Protein AF-A0A9X1WY12-F1 (afdb_monomer_lite)

Sequence (544 aa):
MAEQKKEDICSIYEAACLTKLSPELLEWFTKFAPKHKDKRKLQFYKKEGDLLFFERSELFSFNNWLKTPWPKPADQQRPNIPEGIKREVIAEANMACAMCNSYRGTCEIAHIDPVHKSLNNHPDNLIFLCSNHHTAFDKGIFIPIDKEFVANLKDIILRRKCQNWSFQKDISIKLITVLETCSKLLEQLKSESTPEHIKTIELIAKETLSNIPKLAPVSESDPKYADFIKIQKRIEEVSGDSQASVKERLVRTRAIKQEYTTAYGFVACPLCKGSGIHGESECPVCFGDKEIEEQEVKNLDLSVFEKVECPLCRGDRTHLGENCPVCEGVGELEKRYSVEIDLREYDLVACPVCKGKARYNGDYCRACNGEGELEQRYADEIDLRDYALVPCPLCKGERRHNGEDCRVCYGEGQIEQRYADEVDLSQYSLVPCRLCDGEGRYRGENCPVCDGNGEIEKGYADEVDLSQYSLVPCPLCKGRGQRRGDDCPVCDGNGEIEKGYADEVDLSQYSLVPCPLCKGRGQRRGDDCRACDGNGKIEKRYRD

pLDDT: mean 79.64, std 13.47, range [29.86, 97.75]

Structure (mmCIF, N/CA/C/O backbone):
data_AF-A0A9X1WY12-F1
#
_entry.id   AF-A0A9X1WY12-F1
#
loop_
_atom_site.group_PDB
_atom_site.id
_atom_site.type_symbol
_atom_site.label_atom_id
_atom_site.label_alt_id
_atom_site.label_comp_id
_atom_site.label_asym_id
_atom_site.label_entity_id
_atom_site.label_seq_id
_atom_site.pdbx_PDB_ins_code
_atom_site.Cartn_x
_atom_site.Cartn_y
_atom_site.Cartn_z
_atom_site.occupancy
_atom_site.B_iso_or_equiv
_atom_site.auth_seq_id
_atom_site.auth_comp_id
_atom_site.auth_asym_id
_atom_site.auth_atom_id
_atom_site.pdbx_PDB_model_num
ATOM 1 N N . MET A 1 1 ? -53.492 -18.072 30.406 1.00 34.16 1 MET A N 1
ATOM 2 C CA . MET A 1 1 ? -52.028 -17.912 30.312 1.00 34.16 1 MET A CA 1
ATOM 3 C C . MET A 1 1 ? -51.700 -17.666 28.852 1.00 34.16 1 MET A C 1
ATOM 5 O O . MET A 1 1 ? -51.780 -18.598 28.069 1.00 34.16 1 MET A O 1
ATOM 9 N N . ALA A 1 2 ? -51.477 -16.408 28.475 1.00 33.44 2 ALA A N 1
ATOM 10 C CA . ALA A 1 2 ? -51.000 -16.048 27.146 1.00 33.44 2 ALA A CA 1
ATOM 11 C C . ALA A 1 2 ? -49.512 -15.721 27.297 1.00 33.44 2 ALA A C 1
ATOM 13 O O . ALA A 1 2 ? -49.167 -14.780 28.009 1.00 33.44 2 ALA A O 1
ATOM 14 N N . GLU A 1 3 ? -48.647 -16.546 26.712 1.00 36.44 3 GLU A N 1
ATOM 15 C CA . GLU A 1 3 ? -47.220 -16.254 26.601 1.00 36.44 3 GLU A CA 1
ATOM 16 C C . GLU A 1 3 ? -47.055 -14.958 25.802 1.00 36.44 3 GLU A C 1
ATOM 18 O O . GLU A 1 3 ? -47.378 -14.893 24.615 1.00 36.44 3 GLU A O 1
ATOM 23 N N . GLN A 1 4 ? -46.576 -13.903 26.461 1.00 36.31 4 GLN A N 1
ATOM 24 C CA . GLN A 1 4 ? -46.044 -12.733 25.777 1.00 36.31 4 GLN A CA 1
ATOM 25 C C . GLN A 1 4 ? -44.854 -13.200 24.933 1.00 36.31 4 GLN A C 1
ATOM 27 O O . GLN A 1 4 ? -43.792 -13.517 25.472 1.00 36.31 4 GLN A O 1
ATOM 32 N N . LYS A 1 5 ? -45.025 -13.254 23.606 1.00 41.84 5 LYS A N 1
ATOM 33 C CA . LYS A 1 5 ? -43.899 -13.286 22.668 1.00 41.84 5 LYS A CA 1
ATOM 34 C C . LYS A 1 5 ? -43.000 -12.101 23.017 1.00 41.84 5 LYS A C 1
ATOM 36 O O . LYS A 1 5 ? -43.405 -10.961 22.813 1.00 41.84 5 LYS A O 1
ATOM 41 N N . LYS A 1 6 ? -41.808 -12.362 23.562 1.00 45.34 6 LYS A N 1
ATOM 42 C CA . LYS A 1 6 ? -40.747 -11.352 23.641 1.00 45.34 6 LYS A CA 1
ATOM 43 C C . LYS A 1 6 ? -40.523 -10.833 22.223 1.00 45.34 6 LYS A C 1
ATOM 45 O O . LYS A 1 6 ? -40.161 -11.610 21.343 1.00 45.34 6 LYS A O 1
ATOM 50 N N . GLU A 1 7 ? -40.815 -9.561 22.000 1.00 56.88 7 GLU A N 1
ATOM 51 C CA . GLU A 1 7 ? -40.590 -8.902 20.718 1.00 56.88 7 GLU A CA 1
ATOM 52 C C . GLU A 1 7 ? -39.080 -8.943 20.404 1.00 56.88 7 GLU A C 1
ATOM 54 O O . GLU A 1 7 ? -38.264 -8.508 21.217 1.00 56.88 7 GLU A O 1
ATOM 59 N N . ASP A 1 8 ? -38.700 -9.525 19.260 1.00 83.19 8 ASP A N 1
ATOM 60 C CA . ASP A 1 8 ? -37.305 -9.694 18.809 1.00 83.19 8 ASP A CA 1
ATOM 61 C C . ASP A 1 8 ? -36.775 -8.381 18.203 1.00 83.19 8 ASP A C 1
ATOM 63 O O . ASP A 1 8 ? -36.550 -8.247 16.996 1.00 83.19 8 ASP A O 1
ATOM 67 N N . ILE A 1 9 ? -36.674 -7.372 19.069 1.00 87.88 9 ILE A N 1
ATOM 68 C CA . ILE A 1 9 ? -36.277 -6.000 18.749 1.00 87.88 9 ILE A CA 1
ATOM 69 C C . ILE A 1 9 ? -34.814 -5.795 19.131 1.00 87.88 9 ILE A C 1
ATOM 71 O O . ILE A 1 9 ? -34.361 -6.285 20.165 1.00 87.88 9 ILE A O 1
ATOM 75 N N . CYS A 1 10 ? -34.084 -5.021 18.331 1.00 80.56 10 CYS A N 1
ATOM 76 C CA . CYS A 1 10 ? -32.719 -4.619 18.638 1.00 80.56 10 CYS A CA 1
ATOM 77 C C . CYS A 1 10 ? -32.483 -3.117 18.406 1.00 80.56 10 CYS A C 1
ATOM 79 O O . CYS A 1 10 ? -33.158 -2.486 17.590 1.00 80.56 10 CYS A O 1
ATOM 81 N N . SER A 1 11 ? -31.534 -2.528 19.130 1.00 84.69 11 SER A N 1
ATOM 82 C CA . SER A 1 11 ? -31.114 -1.131 18.959 1.00 84.69 11 SER A CA 1
ATOM 83 C C . SER A 1 11 ? -30.347 -0.922 17.649 1.00 84.69 11 SER A C 1
ATOM 85 O O . SER A 1 11 ? -29.918 -1.879 17.006 1.00 84.69 11 SER A O 1
ATOM 87 N N . ILE A 1 12 ? -30.129 0.333 17.254 1.00 83.56 12 ILE A N 1
ATOM 88 C CA . ILE A 1 12 ? -29.356 0.679 16.053 1.00 83.56 12 ILE A CA 1
ATOM 89 C C . ILE A 1 12 ? -27.913 0.152 16.085 1.00 83.56 12 ILE A C 1
ATOM 91 O O . ILE A 1 12 ? -27.390 -0.251 15.051 1.00 83.56 12 ILE A O 1
ATOM 95 N N . TYR A 1 13 ? -27.287 0.078 17.261 1.00 79.94 13 TYR A N 1
ATOM 96 C CA . TYR A 1 13 ? -25.938 -0.476 17.407 1.00 79.94 13 TYR A CA 1
ATOM 97 C C . TYR A 1 13 ? -25.937 -2.007 17.319 1.00 79.94 13 TYR A C 1
ATOM 99 O O . TYR A 1 13 ? -25.057 -2.591 16.697 1.00 79.94 13 TYR A O 1
ATOM 107 N N . GLU A 1 14 ? -26.959 -2.676 17.864 1.00 74.88 14 GLU A N 1
ATOM 108 C CA . GLU A 1 14 ? -27.134 -4.121 17.658 1.00 74.88 14 GLU A CA 1
ATOM 109 C C . GLU A 1 14 ? -27.428 -4.450 16.195 1.00 74.88 14 GLU A C 1
ATOM 111 O O . GLU A 1 14 ? -26.871 -5.397 15.646 1.00 74.88 14 GLU A O 1
ATOM 116 N N . ALA A 1 15 ? -28.279 -3.649 15.555 1.00 83.50 15 ALA A N 1
ATOM 117 C CA . ALA A 1 15 ? -28.578 -3.746 14.137 1.00 83.50 15 ALA A CA 1
ATOM 118 C C . ALA A 1 15 ? -27.304 -3.591 13.295 1.00 83.50 15 ALA A C 1
ATOM 120 O O . ALA A 1 15 ? -27.108 -4.347 12.339 1.00 83.50 15 ALA A O 1
ATOM 121 N N . ALA A 1 16 ? -26.419 -2.670 13.689 1.00 82.75 16 ALA A N 1
ATOM 122 C CA . ALA A 1 16 ? -25.137 -2.456 13.035 1.00 82.75 16 ALA A CA 1
ATOM 123 C C . ALA A 1 16 ? -24.242 -3.696 13.112 1.00 82.75 16 ALA A C 1
ATOM 125 O O . ALA A 1 16 ? -23.750 -4.162 12.086 1.00 82.75 16 ALA A O 1
ATOM 126 N N . CYS A 1 17 ? -24.123 -4.315 14.291 1.00 73.69 17 CYS A N 1
ATOM 127 C CA . CYS A 1 17 ? -23.368 -5.561 14.452 1.00 73.69 17 CYS A CA 1
ATOM 128 C C . CYS A 1 17 ? -23.980 -6.734 13.664 1.00 73.69 17 CYS A C 1
ATOM 130 O O . CYS A 1 17 ? -23.252 -7.521 13.063 1.00 73.69 17 CYS A O 1
ATOM 132 N N . LEU A 1 18 ? -25.313 -6.859 13.642 1.00 80.81 18 LEU A N 1
ATOM 133 C CA . LEU A 1 18 ? -26.007 -7.953 12.946 1.00 80.81 18 LEU A CA 1
ATOM 134 C C . LEU A 1 18 ? -25.891 -7.860 11.421 1.00 80.81 18 LEU A C 1
ATOM 136 O O . LEU A 1 18 ? -25.871 -8.882 10.736 1.00 80.81 18 LEU A O 1
ATOM 140 N N . THR A 1 19 ? -25.856 -6.639 10.888 1.00 86.00 19 THR A N 1
ATOM 141 C CA . THR A 1 19 ? -25.832 -6.393 9.440 1.00 86.00 19 THR A CA 1
ATOM 142 C C . THR A 1 19 ? -24.443 -6.065 8.899 1.00 86.00 19 THR A C 1
ATOM 144 O O . THR A 1 19 ? -24.258 -6.158 7.689 1.00 86.00 19 THR A O 1
ATOM 147 N N . LYS A 1 20 ? -23.481 -5.753 9.781 1.00 83.88 20 LYS A N 1
ATOM 148 C CA . LYS A 1 20 ? -22.158 -5.182 9.470 1.00 83.88 20 LYS A CA 1
ATOM 149 C C . LYS A 1 20 ? -22.245 -3.844 8.720 1.00 83.88 20 LYS A C 1
ATOM 151 O O . LYS A 1 20 ? -21.440 -3.564 7.840 1.00 83.88 20 LYS A O 1
ATOM 156 N N . LEU A 1 21 ? -23.232 -3.022 9.073 1.00 89.81 21 LEU A N 1
ATOM 157 C CA . LEU A 1 21 ? -23.480 -1.699 8.492 1.00 89.81 21 LEU A CA 1
ATOM 158 C C . LEU A 1 21 ? -23.488 -0.659 9.608 1.00 89.81 21 LEU A C 1
ATOM 160 O O . LEU A 1 21 ? -24.099 -0.906 10.641 1.00 89.81 21 LEU A O 1
ATOM 164 N N . SER A 1 22 ? -22.869 0.503 9.419 1.00 84.75 22 SER A N 1
ATOM 165 C CA . SER A 1 22 ? -22.816 1.514 10.479 1.00 84.75 22 SER A CA 1
ATOM 166 C C . SER A 1 22 ? -24.199 2.003 10.935 1.00 84.75 22 SER A C 1
ATOM 168 O O . SER A 1 22 ? -25.160 2.000 10.152 1.00 84.75 22 SER A O 1
ATOM 170 N N . PRO A 1 23 ? -24.319 2.490 12.186 1.00 85.00 23 PRO A N 1
ATOM 171 C CA . PRO A 1 23 ? -25.522 3.170 12.655 1.00 85.00 23 PRO A CA 1
ATOM 172 C C . PRO A 1 23 ? -25.954 4.312 11.726 1.00 85.00 23 PRO A C 1
ATOM 174 O O . PRO A 1 23 ? -27.138 4.444 11.415 1.00 85.00 23 PRO A O 1
ATOM 177 N N . GLU A 1 24 ? -25.003 5.097 11.220 1.00 89.00 24 GLU A N 1
ATOM 178 C CA . GLU A 1 24 ? -25.255 6.211 10.307 1.00 89.00 24 GLU A CA 1
ATOM 179 C C . GLU A 1 24 ? -25.856 5.732 8.981 1.00 89.00 24 GLU A C 1
ATOM 181 O O . GLU A 1 24 ? -26.786 6.353 8.451 1.00 89.00 24 GLU A O 1
ATOM 186 N N . LEU A 1 25 ? -25.358 4.615 8.441 1.00 95.00 25 LEU A N 1
ATOM 187 C CA . LEU A 1 25 ? -25.879 4.032 7.211 1.00 95.00 25 LEU A CA 1
ATOM 188 C C . LEU A 1 25 ? -27.259 3.392 7.422 1.00 95.00 25 LEU A C 1
ATOM 190 O O . LEU A 1 25 ? -28.144 3.556 6.579 1.00 95.00 25 LEU A O 1
ATOM 194 N N . LEU A 1 26 ? -27.481 2.709 8.546 1.00 94.56 26 LEU A N 1
ATOM 195 C CA . LEU A 1 26 ? -28.796 2.168 8.900 1.00 94.56 26 LEU A CA 1
ATOM 196 C C . LEU A 1 26 ? -29.832 3.284 9.051 1.00 94.56 26 LEU A C 1
ATOM 198 O O . LEU A 1 26 ? -30.921 3.195 8.482 1.00 94.56 26 LEU A O 1
ATOM 202 N N . GLU A 1 27 ? -29.482 4.378 9.731 1.00 93.81 27 GLU A N 1
ATOM 203 C CA . GLU A 1 27 ? -30.333 5.563 9.806 1.00 93.81 27 GLU A CA 1
ATOM 204 C C . GLU A 1 27 ? -30.580 6.154 8.410 1.00 93.81 27 GLU A C 1
ATOM 206 O O . GLU A 1 27 ? -31.716 6.505 8.070 1.00 93.81 27 GLU A O 1
ATOM 211 N N . TRP A 1 28 ? -29.552 6.222 7.561 1.00 97.06 28 TRP A N 1
ATOM 212 C CA . TRP A 1 28 ? -29.696 6.672 6.179 1.00 97.06 28 TRP A CA 1
ATOM 213 C C . TRP A 1 28 ? -30.693 5.804 5.394 1.00 97.06 28 TRP A C 1
ATOM 215 O O . TRP A 1 28 ? -31.552 6.355 4.700 1.00 97.06 28 TRP A O 1
ATOM 225 N N . PHE A 1 29 ? -30.671 4.477 5.557 1.00 97.75 29 PHE A N 1
ATOM 226 C CA . PHE A 1 29 ? -31.621 3.566 4.905 1.00 97.75 29 PHE A CA 1
ATOM 227 C C . PHE A 1 29 ? -33.069 3.729 5.374 1.00 97.75 29 PHE A C 1
ATOM 229 O O . PHE A 1 29 ? -33.985 3.390 4.622 1.00 97.75 29 PHE A O 1
ATOM 236 N N . THR A 1 30 ? -33.312 4.291 6.562 1.00 96.44 30 THR A N 1
ATOM 237 C CA . THR A 1 30 ? -34.682 4.654 6.979 1.00 96.44 30 THR A CA 1
ATOM 238 C C . THR A 1 30 ? -35.221 5.867 6.213 1.00 96.44 30 THR A C 1
ATOM 240 O O . THR A 1 30 ? -36.426 6.007 5.994 1.00 96.44 30 THR A O 1
ATOM 243 N N . LYS A 1 31 ? -34.324 6.742 5.743 1.00 96.00 31 LYS A N 1
ATOM 244 C CA . LYS A 1 31 ? -34.664 8.001 5.066 1.00 96.00 31 LYS A CA 1
ATOM 245 C C . LYS A 1 31 ? -34.677 7.845 3.546 1.00 96.00 31 LYS A C 1
ATOM 247 O O . LYS A 1 31 ? -35.550 8.418 2.880 1.00 96.00 31 LYS A O 1
ATOM 252 N N . PHE A 1 32 ? -33.777 7.036 2.993 1.00 96.25 32 PHE A N 1
ATOM 253 C CA . PHE A 1 32 ? -33.519 6.939 1.557 1.00 96.25 32 PHE A CA 1
ATOM 254 C C . PHE A 1 32 ? -33.607 5.500 1.041 1.00 96.25 32 PHE A C 1
ATOM 256 O O . PHE A 1 32 ? -33.151 4.562 1.687 1.00 96.25 32 PHE A O 1
ATOM 263 N N . ALA A 1 33 ? -34.177 5.338 -0.157 1.00 94.50 33 ALA A N 1
ATOM 264 C CA . ALA A 1 33 ? -34.198 4.058 -0.857 1.00 94.50 33 ALA A CA 1
ATOM 265 C C . ALA A 1 33 ? -32.916 3.920 -1.703 1.00 94.50 33 ALA A C 1
ATOM 267 O O . ALA A 1 33 ? -32.636 4.811 -2.512 1.00 94.50 33 ALA A O 1
ATOM 268 N N . PRO A 1 34 ? -32.117 2.853 -1.527 1.00 92.94 34 PRO A N 1
ATOM 269 C CA . PRO A 1 34 ? -30.801 2.769 -2.159 1.00 92.94 34 PRO A CA 1
ATOM 270 C C . PRO A 1 34 ? -30.817 2.304 -3.617 1.00 92.94 34 PRO A C 1
ATOM 272 O O . PRO A 1 34 ? -29.965 2.729 -4.396 1.00 92.94 34 PRO A O 1
ATOM 275 N N . LYS A 1 35 ? -31.754 1.431 -4.005 1.00 93.25 35 LYS A N 1
ATOM 276 C CA . LYS A 1 35 ? -31.796 0.868 -5.362 1.00 93.25 35 LYS A CA 1
ATOM 277 C C . LYS A 1 35 ? -32.563 1.784 -6.313 1.00 93.25 35 LYS A C 1
ATOM 279 O O . LYS A 1 35 ? -33.636 2.286 -5.990 1.00 93.25 35 LYS A O 1
ATOM 284 N N . HIS A 1 36 ? -32.031 1.983 -7.518 1.00 87.06 36 HIS A N 1
ATOM 285 C CA . HIS A 1 36 ? -32.659 2.837 -8.527 1.00 87.06 36 HIS A CA 1
ATOM 286 C C . HIS A 1 36 ? -34.085 2.361 -8.863 1.00 87.06 36 HIS A C 1
ATOM 288 O O . HIS A 1 36 ? -34.288 1.189 -9.162 1.00 87.06 36 HIS A O 1
ATOM 294 N N . LYS A 1 37 ? -35.065 3.278 -8.842 1.00 86.62 37 LYS A N 1
ATOM 295 C CA . LYS A 1 37 ? -36.509 3.022 -9.063 1.00 86.62 37 LYS A CA 1
ATOM 296 C C . LYS A 1 37 ? -37.188 2.080 -8.059 1.00 86.62 37 LYS A C 1
ATOM 298 O O . LYS A 1 37 ? -38.404 1.920 -8.141 1.00 86.62 37 LYS A O 1
ATOM 303 N N . ASP A 1 38 ? -36.459 1.535 -7.093 1.00 90.00 38 ASP A N 1
ATOM 304 C CA . ASP A 1 38 ? -37.044 0.850 -5.949 1.00 90.00 38 ASP A CA 1
ATOM 305 C C . ASP A 1 38 ? -37.306 1.870 -4.835 1.00 90.00 38 ASP A C 1
ATOM 307 O O . ASP A 1 38 ? -36.495 2.761 -4.579 1.00 90.00 38 ASP A O 1
ATOM 311 N N . LYS A 1 39 ? -38.468 1.777 -4.191 1.00 93.75 39 LYS A N 1
ATOM 312 C CA . LYS A 1 39 ? -38.874 2.691 -3.115 1.00 93.75 39 LYS A CA 1
ATOM 313 C C . LYS A 1 39 ? -38.691 2.079 -1.727 1.00 93.75 39 LYS A C 1
ATOM 315 O O . LYS A 1 39 ? -39.013 2.751 -0.746 1.00 93.75 39 LYS A O 1
ATOM 320 N N . ARG A 1 40 ? -38.202 0.836 -1.625 1.00 96.31 40 ARG A N 1
ATOM 321 C CA . ARG A 1 40 ? -38.004 0.154 -0.345 1.00 96.31 40 ARG A CA 1
ATOM 322 C C . ARG A 1 40 ? -36.978 0.901 0.512 1.00 96.31 40 ARG A C 1
ATOM 324 O O . ARG A 1 40 ? -35.851 1.149 0.086 1.00 96.31 40 ARG A O 1
ATOM 331 N N . LYS A 1 41 ? -37.389 1.227 1.736 1.00 97.62 41 LYS A N 1
ATOM 332 C CA . LYS A 1 41 ? -36.572 1.807 2.810 1.00 97.62 41 LYS A CA 1
ATOM 333 C C . LYS A 1 41 ? -36.582 0.862 4.003 1.00 97.62 41 LYS A C 1
ATOM 335 O O . LYS A 1 41 ? -37.557 0.125 4.166 1.00 97.62 41 LYS A O 1
ATOM 340 N N . LEU A 1 42 ? -35.547 0.923 4.831 1.00 97.44 42 LEU A N 1
ATOM 341 C CA . LEU A 1 42 ? -35.492 0.155 6.069 1.00 97.44 42 LEU A CA 1
ATOM 342 C C . LEU A 1 42 ? -36.554 0.683 7.039 1.00 97.44 42 LEU A C 1
ATOM 344 O O . LEU A 1 42 ? -36.587 1.881 7.323 1.00 97.44 42 LEU A O 1
ATOM 348 N N . GLN A 1 43 ? -37.429 -0.193 7.528 1.00 96.88 43 GLN A N 1
ATOM 349 C CA . GLN A 1 43 ? -38.409 0.190 8.545 1.00 96.88 43 GLN A CA 1
ATOM 350 C C . GLN A 1 43 ? -37.802 0.033 9.940 1.00 96.88 43 GLN A C 1
ATOM 352 O O . GLN A 1 43 ? -37.153 -0.969 10.230 1.00 96.88 43 GLN A O 1
ATOM 357 N N . PHE A 1 44 ? -38.019 1.024 10.803 1.00 94.19 44 PHE A N 1
ATOM 358 C CA . PHE A 1 44 ? -37.677 0.949 12.222 1.00 94.19 44 PHE A CA 1
ATOM 359 C C . PHE A 1 44 ? -38.960 0.756 13.040 1.00 94.19 44 PHE A C 1
ATOM 361 O O . PHE A 1 44 ? -40.022 1.246 12.663 1.00 94.19 44 PHE A O 1
ATOM 368 N N . TYR A 1 45 ? -38.858 0.030 14.151 1.00 91.19 45 TYR A N 1
ATOM 369 C CA . TYR A 1 45 ? -39.975 -0.307 15.032 1.00 91.19 45 TYR A CA 1
ATOM 370 C C . TYR A 1 45 ? -40.399 0.891 15.887 1.00 91.19 45 TYR A C 1
ATOM 372 O O . TYR A 1 45 ? -41.556 1.304 15.882 1.00 91.19 45 TYR A O 1
ATOM 380 N N . LYS A 1 46 ? -39.439 1.485 16.606 1.00 89.12 46 LYS A N 1
ATOM 381 C CA . LYS A 1 46 ? -39.662 2.672 17.440 1.00 89.12 46 LYS A CA 1
ATOM 382 C C . LYS A 1 46 ? -38.408 3.534 17.530 1.00 89.12 46 LYS A C 1
ATOM 384 O O . LYS A 1 46 ? -37.302 3.076 17.246 1.00 89.12 46 LYS A O 1
ATOM 389 N N . LYS A 1 47 ? -38.598 4.780 17.956 1.00 88.81 47 LYS A N 1
ATOM 390 C CA . LYS A 1 47 ? -37.527 5.720 18.290 1.00 88.81 47 LYS A CA 1
ATOM 391 C C . LYS A 1 47 ? -37.668 6.124 19.756 1.00 88.81 47 LYS A C 1
ATOM 393 O O . LYS A 1 47 ? -38.746 6.557 20.156 1.00 88.81 47 LYS A O 1
ATOM 398 N N . GLU A 1 48 ? -36.597 5.998 20.534 1.00 78.94 48 GLU A N 1
ATOM 399 C CA . GLU A 1 48 ? -36.531 6.465 21.925 1.00 78.94 48 GLU A CA 1
ATOM 400 C C . GLU A 1 48 ? -35.366 7.452 22.059 1.00 78.94 48 GLU A C 1
ATOM 402 O O . GLU A 1 48 ? -34.205 7.092 21.867 1.00 78.94 48 GLU A O 1
ATOM 407 N N . GLY A 1 49 ? -35.669 8.725 22.337 1.00 77.81 49 GLY A N 1
ATOM 408 C CA . GLY A 1 49 ? -34.670 9.795 22.247 1.00 77.81 49 GLY A CA 1
ATOM 409 C C . GLY A 1 49 ? -34.095 9.884 20.831 1.00 77.81 49 GLY A C 1
ATOM 410 O O . GLY A 1 49 ? -34.854 9.959 19.866 1.00 77.81 49 GLY A O 1
ATOM 411 N N . ASP A 1 50 ? -32.770 9.829 20.703 1.00 74.69 50 ASP A N 1
ATOM 412 C CA . ASP A 1 50 ? -32.073 9.800 19.409 1.00 74.69 50 ASP A CA 1
ATOM 413 C C . ASP A 1 50 ? -31.812 8.380 18.873 1.00 74.69 50 ASP A C 1
ATOM 415 O O . ASP A 1 50 ? -31.326 8.230 17.754 1.00 74.69 50 ASP A O 1
ATOM 419 N N . LEU A 1 51 ? -32.170 7.329 19.620 1.00 75.69 51 LEU A N 1
ATOM 420 C CA . LEU A 1 51 ? -31.895 5.941 19.243 1.00 75.69 51 LEU A CA 1
ATOM 421 C C . LEU A 1 51 ? -33.060 5.312 18.474 1.00 75.69 51 LEU A C 1
ATOM 423 O O . LEU A 1 51 ? -34.221 5.392 18.881 1.00 75.69 51 LEU A O 1
ATOM 427 N N . LEU A 1 52 ? -32.729 4.638 17.372 1.00 84.25 52 LEU A N 1
ATOM 428 C CA . LEU A 1 52 ? -33.664 3.824 16.597 1.00 84.25 52 LEU A CA 1
ATOM 429 C C . LEU A 1 52 ? -33.608 2.363 17.048 1.00 84.25 52 LEU A C 1
ATOM 431 O O . LEU A 1 52 ? -32.539 1.837 17.359 1.00 84.25 52 LEU A O 1
ATOM 435 N N . PHE A 1 53 ? -34.764 1.709 17.034 1.00 88.62 53 PHE A N 1
ATOM 436 C CA . PHE A 1 53 ? -34.921 0.284 17.303 1.00 88.62 53 PHE A CA 1
ATOM 437 C C . PHE A 1 53 ? -35.586 -0.393 16.114 1.00 88.62 53 PHE A C 1
ATOM 439 O O . PHE A 1 53 ? -36.461 0.189 15.475 1.00 88.62 53 PHE A O 1
ATOM 446 N N . PHE A 1 54 ? -35.205 -1.632 15.839 1.00 91.94 54 PHE A N 1
ATOM 447 C CA . PHE A 1 54 ? -35.601 -2.371 14.648 1.00 91.94 54 PHE A CA 1
ATOM 448 C C . PHE A 1 54 ? -36.079 -3.772 15.015 1.00 91.94 54 PHE A C 1
ATOM 450 O O . PHE A 1 54 ? -35.558 -4.383 15.945 1.00 91.94 54 PHE A O 1
ATOM 457 N N . GLU A 1 55 ? -37.025 -4.306 14.248 1.00 93.88 55 GLU A N 1
ATOM 458 C CA . GLU A 1 55 ? -37.312 -5.739 14.276 1.00 93.88 55 GLU A CA 1
ATOM 459 C C . GLU A 1 55 ? -36.203 -6.492 13.535 1.00 93.88 55 GLU A C 1
ATOM 461 O O . GLU A 1 55 ? -35.849 -6.142 12.402 1.00 93.88 55 GLU A O 1
ATOM 466 N N . ARG A 1 56 ? -35.662 -7.554 14.144 1.00 88.12 56 ARG A N 1
ATOM 467 C CA . ARG A 1 56 ? -34.594 -8.345 13.510 1.00 88.12 56 ARG A CA 1
ATOM 468 C C . ARG A 1 56 ? -35.024 -8.960 12.179 1.00 88.12 56 ARG A C 1
ATOM 470 O O . ARG A 1 56 ? -34.229 -9.014 11.243 1.00 88.12 56 ARG A O 1
ATOM 477 N N . SER A 1 57 ? -36.280 -9.390 12.076 1.00 88.38 57 SER A N 1
ATOM 478 C CA . SER A 1 57 ? -36.878 -9.929 10.848 1.00 88.38 57 SER A CA 1
ATOM 479 C C . SER A 1 57 ? -36.784 -8.943 9.678 1.00 88.38 57 SER A C 1
ATOM 481 O O . SER A 1 57 ? -36.352 -9.326 8.588 1.00 88.38 57 SER A O 1
ATOM 483 N N . GLU A 1 58 ? -37.135 -7.674 9.901 1.00 95.12 58 GLU A N 1
ATOM 484 C CA . GLU A 1 58 ? -37.036 -6.631 8.879 1.00 95.12 58 GLU A CA 1
ATOM 485 C C . GLU A 1 58 ? -35.578 -6.301 8.556 1.00 95.12 58 GLU A C 1
ATOM 487 O O . GLU A 1 58 ? -35.237 -6.203 7.379 1.00 95.12 58 GLU A O 1
ATOM 492 N N . LEU A 1 59 ? -34.693 -6.213 9.557 1.00 92.69 59 LEU A N 1
ATOM 493 C CA . LEU A 1 59 ? -33.262 -5.986 9.321 1.00 92.69 59 LEU A CA 1
ATOM 494 C C . LEU A 1 59 ? -32.652 -7.047 8.410 1.00 92.69 59 LEU A C 1
ATOM 496 O O . LEU A 1 59 ? -32.031 -6.709 7.404 1.00 92.69 59 LEU A O 1
ATOM 500 N N . PHE A 1 60 ? -32.847 -8.329 8.726 1.00 89.25 60 PHE A N 1
ATOM 501 C CA . PHE A 1 60 ? -32.316 -9.413 7.903 1.00 89.25 60 PHE A CA 1
ATOM 502 C C . PHE A 1 60 ? -32.959 -9.437 6.515 1.00 89.25 60 PHE A C 1
ATOM 504 O O . PHE A 1 60 ? -32.261 -9.622 5.519 1.00 89.25 60 PHE A O 1
ATOM 511 N N . SER A 1 61 ? -34.272 -9.204 6.423 1.00 94.31 61 SER A N 1
ATOM 512 C CA . SER A 1 61 ? -34.988 -9.115 5.146 1.00 94.31 61 SER A CA 1
ATOM 513 C C . SER A 1 61 ? -34.454 -7.985 4.262 1.00 94.31 61 SER A C 1
ATOM 515 O O . SER A 1 61 ? -34.241 -8.172 3.060 1.00 94.31 61 SER A O 1
ATOM 517 N N . PHE A 1 62 ? -34.217 -6.812 4.846 1.00 96.81 62 PHE A N 1
ATOM 518 C CA . PHE A 1 62 ? -33.681 -5.652 4.148 1.00 96.81 62 PHE A CA 1
ATOM 519 C C . PHE A 1 62 ? -32.224 -5.879 3.738 1.00 96.81 62 PHE A C 1
ATOM 521 O O . PHE A 1 62 ? -31.884 -5.668 2.575 1.00 96.81 62 PHE A O 1
ATOM 528 N N . ASN A 1 63 ? -31.387 -6.393 4.644 1.00 94.31 63 ASN A N 1
ATOM 529 C CA . ASN A 1 63 ? -29.976 -6.672 4.378 1.00 94.31 63 ASN A CA 1
ATOM 530 C C . ASN A 1 63 ? -29.795 -7.718 3.266 1.00 94.31 63 ASN A C 1
ATOM 532 O O . ASN A 1 63 ? -29.040 -7.519 2.316 1.00 94.31 63 ASN A O 1
ATOM 536 N N . ASN A 1 64 ? -30.565 -8.808 3.312 1.00 92.44 64 ASN A N 1
ATOM 537 C CA . ASN A 1 64 ? -30.551 -9.826 2.260 1.00 92.44 64 ASN A CA 1
ATOM 538 C C . ASN A 1 64 ? -31.039 -9.264 0.923 1.00 92.44 64 ASN A C 1
ATOM 540 O O . ASN A 1 64 ? -30.463 -9.553 -0.126 1.00 92.44 64 ASN A O 1
ATOM 544 N N . TRP A 1 65 ? -32.065 -8.412 0.943 1.00 95.69 65 TRP A N 1
ATOM 545 C CA . TRP A 1 65 ? -32.517 -7.727 -0.262 1.00 95.69 65 TRP A CA 1
ATOM 546 C C . TRP A 1 65 ? -31.449 -6.786 -0.830 1.00 95.69 65 TRP A C 1
ATOM 548 O O . TRP A 1 65 ? -31.279 -6.760 -2.051 1.00 95.69 65 TRP A O 1
ATOM 558 N N . LEU A 1 66 ? -30.678 -6.074 -0.000 1.00 95.44 66 LEU A N 1
ATOM 559 C CA . LEU A 1 66 ? -29.564 -5.236 -0.461 1.00 95.44 66 LEU A CA 1
ATOM 560 C C . LEU A 1 66 ? -28.497 -6.041 -1.213 1.00 95.44 66 LEU A C 1
ATOM 562 O O . LEU A 1 66 ? -27.927 -5.516 -2.165 1.00 95.44 66 LEU A O 1
ATOM 566 N N . LYS A 1 67 ? -28.269 -7.308 -0.848 1.00 93.56 67 LYS A N 1
ATOM 567 C CA . LYS A 1 67 ? -27.290 -8.195 -1.506 1.00 93.56 67 LYS A CA 1
ATOM 568 C C . LYS A 1 67 ? -27.736 -8.717 -2.876 1.00 93.56 67 LYS A C 1
ATOM 570 O O . LYS A 1 67 ? -26.914 -9.229 -3.630 1.00 93.56 67 LYS A O 1
ATOM 575 N N . THR A 1 68 ? -29.018 -8.594 -3.226 1.00 93.25 68 THR A N 1
ATOM 576 C CA . THR A 1 68 ? -29.510 -9.012 -4.553 1.00 93.25 68 THR A CA 1
ATOM 577 C C . THR A 1 68 ? -29.070 -8.032 -5.650 1.00 93.25 68 THR A C 1
ATOM 579 O O . THR A 1 68 ? -28.928 -6.844 -5.346 1.00 93.25 68 THR A O 1
ATOM 582 N N . PRO A 1 69 ? -28.909 -8.470 -6.917 1.00 93.06 69 PRO A N 1
ATOM 583 C CA . PRO A 1 69 ? -28.521 -7.611 -8.040 1.00 93.06 69 PRO A CA 1
ATOM 584 C C . PRO A 1 69 ? -29.311 -6.298 -8.112 1.00 93.06 69 PRO A C 1
ATOM 586 O O . PRO A 1 69 ? -30.529 -6.266 -7.916 1.00 93.06 69 PRO A O 1
ATOM 589 N N . TRP A 1 70 ? -28.613 -5.193 -8.367 1.00 93.94 70 TRP A N 1
ATOM 590 C CA . TRP A 1 70 ? -29.193 -3.856 -8.365 1.00 93.94 70 TRP A CA 1
ATOM 591 C C . TRP A 1 70 ? -29.646 -3.452 -9.769 1.00 93.94 70 TRP A C 1
ATOM 593 O O . TRP A 1 70 ? -28.924 -3.676 -10.745 1.00 93.94 70 TRP A O 1
ATOM 603 N N . PRO A 1 71 ? -30.815 -2.802 -9.891 1.00 89.31 71 PRO A N 1
ATOM 604 C CA . PRO A 1 71 ? -31.261 -2.256 -11.161 1.00 89.31 71 PRO A CA 1
ATOM 605 C C . PRO A 1 71 ? -30.318 -1.137 -11.615 1.00 89.31 71 PRO A C 1
ATOM 607 O O . PRO A 1 71 ? -29.924 -0.274 -10.825 1.00 89.31 71 PRO A O 1
ATOM 610 N N . LYS A 1 72 ? -29.995 -1.127 -12.910 1.00 86.25 72 LYS A N 1
ATOM 611 C CA . LYS A 1 72 ? -29.194 -0.079 -13.550 1.00 86.25 72 LYS A CA 1
ATOM 612 C C . LYS A 1 72 ? -30.027 0.703 -14.574 1.00 86.25 72 LYS A C 1
ATOM 614 O O . LYS A 1 72 ? -30.916 0.115 -15.196 1.00 86.25 72 LYS A O 1
ATOM 619 N N . PRO A 1 73 ? -29.763 2.005 -14.766 1.00 82.88 73 PRO A N 1
ATOM 620 C CA . PRO A 1 73 ? -30.316 2.765 -15.885 1.00 82.88 73 PRO A CA 1
ATOM 621 C C . PRO A 1 73 ? -29.995 2.114 -17.241 1.00 82.88 73 PRO A C 1
ATOM 623 O O . PRO A 1 73 ? -28.984 1.420 -17.382 1.00 82.88 73 PRO A O 1
ATOM 626 N N . ALA A 1 74 ? -30.859 2.317 -18.240 1.00 79.56 74 ALA A N 1
ATOM 627 C CA . ALA A 1 74 ? -30.719 1.690 -19.561 1.00 79.56 74 ALA A CA 1
ATOM 628 C C . ALA A 1 74 ? -29.434 2.125 -20.294 1.00 79.56 74 ALA A C 1
ATOM 630 O O . ALA A 1 74 ? -28.869 1.353 -21.063 1.00 79.56 74 ALA A O 1
ATOM 631 N N . ASP A 1 75 ? -28.963 3.333 -20.005 1.00 83.06 75 ASP A N 1
ATOM 632 C CA . ASP A 1 75 ? -27.788 4.006 -20.558 1.00 83.06 75 ASP A CA 1
ATOM 633 C C . ASP A 1 75 ? -26.489 3.745 -19.772 1.00 83.06 75 ASP A C 1
ATOM 635 O O . ASP A 1 75 ? -25.417 4.163 -20.200 1.00 83.06 75 ASP A O 1
ATOM 639 N N . GLN A 1 76 ? -26.546 3.035 -18.639 1.00 81.62 76 GLN A N 1
ATOM 640 C CA . GLN A 1 76 ? -25.373 2.773 -17.800 1.00 81.62 76 GLN A CA 1
ATOM 641 C C . GLN A 1 76 ? -24.958 1.301 -17.824 1.00 81.62 76 GLN A C 1
ATOM 643 O O . GLN A 1 76 ? -25.783 0.385 -17.768 1.00 81.62 76 GLN A O 1
ATOM 648 N N . GLN A 1 77 ? -23.646 1.052 -17.853 1.00 83.06 77 GLN A N 1
ATOM 649 C CA . GLN A 1 77 ? -23.095 -0.307 -17.785 1.00 83.06 77 GLN A CA 1
ATOM 650 C C . GLN A 1 77 ? -23.183 -0.916 -16.377 1.00 83.06 77 GLN A C 1
ATOM 652 O O . GLN A 1 77 ? -23.314 -2.131 -16.252 1.00 83.06 77 GLN A O 1
ATOM 657 N N . ARG A 1 78 ? -23.184 -0.087 -15.323 1.00 87.44 78 ARG A N 1
ATOM 658 C CA . ARG A 1 78 ? -23.202 -0.511 -13.913 1.00 87.44 78 ARG A CA 1
ATOM 659 C C . ARG A 1 78 ? -24.188 0.321 -13.079 1.00 87.44 78 ARG A C 1
ATOM 661 O O . ARG A 1 78 ? -24.391 1.489 -13.405 1.00 87.44 78 ARG A O 1
ATOM 668 N N . PRO A 1 79 ? -24.803 -0.244 -12.024 1.00 90.31 79 PRO A N 1
ATOM 669 C CA . PRO A 1 79 ? -25.643 0.518 -11.103 1.00 90.31 79 PRO A CA 1
ATOM 670 C C . PRO A 1 79 ? -24.805 1.544 -10.327 1.00 90.31 79 PRO A C 1
ATOM 672 O O . PRO A 1 79 ? -23.709 1.236 -9.858 1.00 90.31 79 PRO A O 1
ATOM 675 N N . ASN A 1 80 ? -25.329 2.761 -10.159 1.00 90.62 80 ASN A N 1
ATOM 676 C CA . ASN A 1 80 ? -24.662 3.799 -9.374 1.00 90.62 80 ASN A CA 1
ATOM 677 C C . ASN A 1 80 ? -24.609 3.426 -7.881 1.00 90.62 80 ASN A C 1
ATOM 679 O O . ASN A 1 80 ? -25.579 2.893 -7.337 1.00 90.62 80 ASN A O 1
ATOM 683 N N . ILE A 1 81 ? -23.500 3.751 -7.214 1.00 93.62 81 ILE A N 1
ATOM 684 C CA . ILE A 1 81 ? -23.346 3.585 -5.764 1.00 93.62 81 ILE A CA 1
ATOM 685 C C . ILE A 1 81 ? -23.959 4.820 -5.074 1.00 93.62 81 ILE A C 1
ATOM 687 O O . ILE A 1 81 ? -23.512 5.940 -5.340 1.00 93.62 81 ILE A O 1
ATOM 691 N N . PRO A 1 82 ? -24.979 4.669 -4.209 1.00 94.44 82 PRO A N 1
ATOM 692 C CA . PRO A 1 82 ? -25.575 5.788 -3.484 1.00 94.44 82 PRO A CA 1
ATOM 693 C C . PRO A 1 82 ? -24.595 6.468 -2.525 1.00 94.44 82 PRO A C 1
ATOM 695 O O . PRO A 1 82 ? -23.722 5.826 -1.947 1.00 94.44 82 PRO A O 1
ATOM 698 N N . GLU A 1 83 ? -24.806 7.759 -2.276 1.00 93.44 83 GLU A N 1
ATOM 699 C CA . GLU A 1 83 ? -23.910 8.575 -1.445 1.00 93.44 83 GLU A CA 1
ATOM 700 C C . GLU A 1 83 ? -23.797 8.096 0.012 1.00 93.44 83 GLU A C 1
ATOM 702 O O . GLU A 1 83 ? -22.757 8.267 0.640 1.00 93.44 83 GLU A O 1
ATOM 707 N N . GLY A 1 84 ? -24.852 7.488 0.570 1.00 92.31 84 GLY A N 1
ATOM 708 C CA . GLY A 1 84 ? -24.780 6.863 1.898 1.00 92.31 84 GLY A CA 1
ATOM 709 C C . GLY A 1 84 ? -23.776 5.708 1.935 1.00 92.31 84 GLY A C 1
ATOM 710 O O . GLY A 1 84 ? -22.947 5.637 2.832 1.00 92.31 84 GLY A O 1
ATOM 711 N N . ILE A 1 85 ? -23.786 4.862 0.902 1.00 95.94 85 ILE A N 1
ATOM 712 C CA . ILE A 1 85 ? -22.896 3.699 0.789 1.00 95.94 85 ILE A CA 1
ATOM 713 C C . ILE A 1 85 ? -21.463 4.116 0.457 1.00 95.94 85 ILE A C 1
ATOM 715 O O . ILE A 1 85 ? -20.525 3.533 0.986 1.00 95.94 85 ILE A O 1
ATOM 719 N N . LYS A 1 86 ? -21.264 5.149 -0.371 1.00 94.56 86 LYS A N 1
ATOM 720 C CA . LYS A 1 86 ? -19.915 5.689 -0.605 1.00 94.56 86 LYS A CA 1
ATOM 721 C C . LYS A 1 86 ? -19.274 6.151 0.701 1.00 94.56 86 LYS A C 1
ATOM 723 O O . LYS A 1 86 ? -18.146 5.769 0.994 1.00 94.56 86 LYS A O 1
ATOM 728 N N . ARG A 1 87 ? -20.012 6.936 1.494 1.00 90.25 87 ARG A N 1
ATOM 729 C CA . ARG A 1 87 ? -19.546 7.419 2.800 1.00 90.25 87 ARG A CA 1
ATOM 730 C C . ARG A 1 87 ? -19.244 6.278 3.762 1.00 90.25 87 ARG A C 1
ATOM 732 O O . ARG A 1 87 ? -18.211 6.341 4.417 1.00 90.25 87 ARG A O 1
ATOM 739 N N . GLU A 1 88 ? -20.084 5.244 3.789 1.00 91.69 88 GLU A N 1
ATOM 740 C CA . GLU A 1 88 ? -19.841 4.033 4.581 1.00 91.69 88 GLU A CA 1
ATOM 741 C C . GLU A 1 88 ? -18.485 3.413 4.254 1.00 91.69 88 GLU A C 1
ATOM 743 O O . GLU A 1 88 ? -17.632 3.298 5.126 1.00 91.69 88 GLU A O 1
ATOM 748 N N . VAL A 1 89 ? -18.257 3.076 2.983 1.00 91.31 89 VAL A N 1
ATOM 749 C CA . VAL A 1 89 ? -17.056 2.346 2.548 1.00 91.31 89 VAL A CA 1
ATOM 750 C C . VAL A 1 89 ? -15.784 3.175 2.768 1.00 91.31 89 VAL A C 1
ATOM 752 O O . VAL A 1 89 ? -14.747 2.638 3.152 1.00 91.31 89 VAL A O 1
ATOM 755 N N . ILE A 1 90 ? -15.861 4.498 2.593 1.00 83.31 90 ILE A N 1
ATOM 756 C CA . ILE A 1 90 ? -14.743 5.414 2.869 1.00 83.31 90 ILE A CA 1
ATOM 757 C C . ILE A 1 90 ? -14.456 5.498 4.378 1.00 83.31 90 ILE A C 1
ATOM 759 O O . ILE A 1 90 ? -13.296 5.447 4.792 1.00 83.31 90 ILE A O 1
ATOM 763 N N . ALA A 1 91 ? -15.489 5.638 5.213 1.00 75.50 91 ALA A N 1
ATOM 764 C CA . ALA A 1 91 ? -15.344 5.728 6.669 1.00 75.50 91 ALA A CA 1
ATOM 765 C C . ALA A 1 91 ? -14.892 4.398 7.296 1.00 75.50 91 ALA A C 1
ATOM 767 O O . ALA A 1 91 ? -14.159 4.380 8.294 1.00 75.50 91 ALA A O 1
ATOM 768 N N . GLU A 1 92 ? -15.302 3.282 6.699 1.00 79.12 92 GLU A N 1
ATOM 769 C CA . GLU A 1 92 ? -14.860 1.941 7.054 1.00 79.12 92 GLU A CA 1
ATOM 770 C C . GLU A 1 92 ? -13.337 1.813 6.915 1.00 79.12 92 GLU A C 1
ATOM 772 O O . GLU A 1 92 ? -12.674 1.383 7.858 1.00 79.12 92 GLU A O 1
ATOM 777 N N . ALA A 1 93 ? -12.780 2.322 5.812 1.00 73.94 93 ALA A N 1
ATOM 778 C CA . ALA A 1 93 ? -11.344 2.357 5.531 1.00 73.94 93 ALA A CA 1
ATOM 779 C C . ALA A 1 93 ? -10.603 3.557 6.165 1.00 73.94 93 ALA A C 1
ATOM 781 O O . ALA A 1 93 ? -9.515 3.931 5.731 1.00 73.94 93 ALA A O 1
ATOM 782 N N . ASN A 1 94 ? -11.184 4.205 7.183 1.00 69.19 94 ASN A N 1
ATOM 783 C CA . ASN A 1 94 ? -10.585 5.348 7.886 1.00 69.19 94 ASN A CA 1
ATOM 784 C C . ASN A 1 94 ? -10.180 6.522 6.962 1.00 69.19 94 ASN A C 1
ATOM 786 O O . ASN A 1 94 ? -9.205 7.237 7.211 1.00 69.19 94 ASN A O 1
ATOM 790 N N . MET A 1 95 ? -10.941 6.730 5.881 1.00 73.81 95 MET A N 1
ATOM 791 C CA . MET A 1 95 ? -10.671 7.730 4.839 1.00 73.81 95 MET A CA 1
ATOM 792 C C . MET A 1 95 ? -9.300 7.573 4.157 1.00 73.81 95 MET A C 1
ATOM 794 O O . MET A 1 95 ? -8.745 8.549 3.648 1.00 73.81 95 MET A O 1
ATOM 798 N N . ALA A 1 96 ? -8.737 6.368 4.165 1.00 74.38 96 ALA A N 1
ATOM 799 C CA . ALA A 1 96 ? -7.481 6.024 3.516 1.00 74.38 96 ALA A CA 1
ATOM 800 C C . ALA A 1 96 ? -7.613 4.674 2.798 1.00 74.38 96 ALA A C 1
ATOM 802 O O . ALA A 1 96 ? -8.639 4.006 2.891 1.00 74.38 96 ALA A O 1
ATOM 803 N N . CYS A 1 97 ? -6.584 4.268 2.058 1.00 75.94 97 CYS A N 1
ATOM 804 C CA . CYS A 1 97 ? -6.569 2.946 1.442 1.00 75.94 97 CYS A CA 1
ATOM 805 C C . CYS A 1 97 ? -6.646 1.856 2.522 1.00 75.94 97 CYS A C 1
ATOM 807 O O . CYS A 1 97 ? -5.813 1.844 3.426 1.00 75.94 97 CYS A O 1
ATOM 809 N N . ALA A 1 98 ? -7.581 0.911 2.394 1.00 76.00 98 ALA A N 1
ATOM 810 C CA . ALA A 1 98 ? -7.763 -0.181 3.354 1.00 76.00 98 ALA A CA 1
ATOM 811 C C . ALA A 1 98 ? -6.519 -1.080 3.508 1.00 76.00 98 ALA A C 1
ATOM 813 O O . ALA A 1 98 ? -6.348 -1.710 4.545 1.00 76.00 98 ALA A O 1
ATOM 814 N N . MET A 1 99 ? -5.645 -1.114 2.495 1.00 76.88 99 MET A N 1
ATOM 815 C CA . MET A 1 99 ? -4.429 -1.939 2.478 1.00 76.88 99 MET A CA 1
ATOM 816 C C . MET A 1 99 ? -3.232 -1.255 3.148 1.00 76.88 99 MET A C 1
ATOM 818 O O . MET A 1 99 ? -2.583 -1.832 4.008 1.00 76.88 99 MET A O 1
ATOM 822 N N . CYS A 1 100 ? -2.923 -0.016 2.751 1.00 71.81 100 CYS A N 1
ATOM 823 C CA . CYS A 1 100 ? -1.697 0.680 3.179 1.00 71.81 100 CYS A CA 1
ATOM 824 C C . CYS A 1 100 ? -1.944 1.861 4.124 1.00 71.81 100 CYS A C 1
ATOM 826 O O . CYS A 1 100 ? -1.000 2.555 4.501 1.00 71.81 100 CYS A O 1
ATOM 828 N N . ASN A 1 101 ? -3.211 2.152 4.446 1.00 62.84 101 ASN A N 1
ATOM 829 C CA . ASN A 1 101 ? -3.643 3.261 5.303 1.00 62.84 101 ASN A CA 1
ATOM 830 C C . ASN A 1 101 ? -3.075 4.641 4.888 1.00 62.84 101 ASN A C 1
ATOM 832 O O . ASN A 1 101 ? -2.966 5.569 5.689 1.00 62.84 101 ASN A O 1
ATOM 836 N N . SER A 1 102 ? -2.718 4.775 3.608 1.00 64.56 102 SER A N 1
ATOM 837 C CA . SER A 1 102 ? -2.029 5.927 3.015 1.00 64.56 102 SER A CA 1
ATOM 838 C C . SER A 1 102 ? -2.778 6.441 1.777 1.00 64.56 102 SER A C 1
ATOM 840 O O . SER A 1 102 ? -3.833 5.917 1.413 1.00 64.56 102 SER A O 1
ATOM 842 N N . TYR A 1 103 ? -2.239 7.483 1.131 1.00 64.62 103 TYR A N 1
ATOM 843 C CA . TYR A 1 103 ? -2.688 7.992 -0.178 1.00 64.62 103 TYR A CA 1
ATOM 844 C C . TYR A 1 103 ? -4.180 8.367 -0.263 1.00 64.62 103 TYR A C 1
ATOM 846 O O . TYR A 1 103 ? -4.873 8.047 -1.227 1.00 64.62 103 TYR A O 1
ATOM 854 N N . ARG A 1 104 ? -4.678 9.103 0.740 1.00 73.44 104 ARG A N 1
ATOM 855 C CA . ARG A 1 104 ? -6.100 9.487 0.877 1.00 73.44 104 ARG A CA 1
ATOM 856 C C . ARG A 1 104 ? -6.706 10.153 -0.370 1.00 73.44 104 ARG A C 1
ATOM 858 O O . ARG A 1 104 ? -7.890 9.988 -0.629 1.00 73.44 104 ARG A O 1
ATOM 865 N N . GLY A 1 105 ? -5.902 10.898 -1.133 1.00 72.06 105 GLY A N 1
ATOM 866 C CA . GLY A 1 105 ? -6.352 11.661 -2.304 1.00 72.06 105 GLY A CA 1
ATOM 867 C C . GLY A 1 105 ? -6.498 10.867 -3.606 1.00 72.06 105 GLY A C 1
ATOM 868 O O . GLY A 1 105 ? -7.031 11.411 -4.565 1.00 72.06 105 GLY A O 1
ATOM 869 N N . THR A 1 106 ? -6.037 9.613 -3.659 1.00 80.88 106 THR A N 1
ATOM 870 C CA . THR A 1 106 ? -6.058 8.781 -4.882 1.00 80.88 106 THR A CA 1
ATOM 871 C C . THR A 1 106 ? -6.893 7.512 -4.722 1.00 80.88 106 THR A C 1
ATOM 873 O O . THR A 1 106 ? -6.781 6.576 -5.513 1.00 80.88 106 THR A O 1
ATOM 876 N N . CYS A 1 107 ? -7.691 7.441 -3.657 1.00 85.12 107 CYS A N 1
ATOM 877 C CA . CYS A 1 107 ? -8.473 6.259 -3.345 1.00 85.12 107 CYS A CA 1
ATOM 878 C C . CYS A 1 107 ? -9.804 6.222 -4.100 1.00 85.12 107 CYS A C 1
ATOM 880 O O . CYS A 1 107 ? -10.512 7.224 -4.200 1.00 85.12 107 CYS A O 1
ATOM 882 N N . GLU A 1 108 ? -10.157 5.033 -4.577 1.00 90.62 108 GLU A N 1
ATOM 883 C CA . GLU A 1 108 ? -11.396 4.726 -5.284 1.00 90.62 108 GLU A CA 1
ATOM 884 C C . GLU A 1 108 ? -12.069 3.488 -4.672 1.00 90.62 108 GLU A C 1
ATOM 886 O O . GLU A 1 108 ? -11.446 2.697 -3.960 1.00 90.62 108 GLU A O 1
ATOM 891 N N . ILE A 1 109 ? -13.377 3.342 -4.908 1.00 92.94 109 ILE A N 1
ATOM 892 C CA . ILE A 1 109 ? -14.152 2.194 -4.423 1.00 92.94 109 ILE A CA 1
ATOM 893 C C . ILE A 1 109 ? -14.070 1.066 -5.454 1.00 92.94 109 ILE A C 1
ATOM 895 O O . ILE A 1 109 ? -14.613 1.199 -6.553 1.00 92.94 109 ILE A O 1
ATOM 899 N N . ALA A 1 110 ? -13.467 -0.049 -5.053 1.00 91.12 110 ALA A N 1
ATOM 900 C CA . ALA A 1 110 ? -13.409 -1.297 -5.802 1.00 91.12 110 ALA A CA 1
ATOM 901 C C . ALA A 1 110 ? -14.544 -2.246 -5.393 1.00 91.12 110 ALA A C 1
ATOM 903 O O . ALA A 1 110 ? -15.004 -2.227 -4.247 1.00 91.12 110 ALA A O 1
ATOM 904 N N . HIS A 1 111 ? -14.956 -3.124 -6.311 1.00 92.44 111 HIS A N 1
ATOM 905 C CA . HIS A 1 111 ? -15.862 -4.239 -6.018 1.00 92.44 111 HIS A CA 1
ATOM 906 C C . HIS A 1 111 ? -15.070 -5.530 -5.796 1.00 92.44 111 HIS A C 1
ATOM 908 O O . HIS A 1 111 ? -14.272 -5.898 -6.652 1.00 92.44 111 HIS A O 1
ATOM 914 N N . ILE A 1 112 ? -15.339 -6.247 -4.703 1.00 88.00 112 ILE A N 1
ATOM 915 C CA . ILE A 1 112 ? -14.675 -7.525 -4.382 1.00 88.00 112 ILE A CA 1
ATOM 916 C C . ILE A 1 112 ? -15.146 -8.628 -5.347 1.00 88.00 112 ILE A C 1
ATOM 918 O O . ILE A 1 112 ? -14.341 -9.310 -5.980 1.00 88.00 112 ILE A O 1
ATOM 922 N N . ASP A 1 113 ? -16.462 -8.783 -5.506 1.00 86.25 113 ASP A N 1
ATOM 923 C CA . ASP A 1 113 ? -17.083 -9.502 -6.616 1.00 86.25 113 ASP A CA 1
ATOM 924 C C . ASP A 1 113 ? -17.322 -8.538 -7.782 1.00 86.25 113 ASP A C 1
ATOM 926 O O . ASP A 1 113 ? -18.125 -7.603 -7.633 1.00 86.25 113 ASP A O 1
ATOM 930 N N . PRO A 1 114 ? -16.732 -8.788 -8.968 1.00 86.06 114 PRO A N 1
ATOM 931 C CA . PRO A 1 114 ? -16.805 -7.863 -10.090 1.00 86.06 114 PRO A CA 1
ATOM 932 C C . PRO A 1 114 ? -18.238 -7.431 -10.421 1.00 86.06 114 PRO A C 1
ATOM 934 O O . PRO A 1 114 ? -19.115 -8.261 -10.683 1.00 86.06 114 PRO A O 1
ATOM 937 N N . VAL A 1 115 ? -18.473 -6.115 -10.465 1.00 88.44 115 VAL A N 1
ATOM 938 C CA . VAL A 1 115 ? -19.822 -5.538 -10.626 1.00 88.44 115 VAL A CA 1
ATOM 939 C C . VAL A 1 115 ? -20.512 -5.959 -11.921 1.00 88.44 115 VAL A C 1
ATOM 941 O O . VAL A 1 115 ? -21.731 -6.086 -11.948 1.00 88.44 115 VAL A O 1
ATOM 944 N N . HIS A 1 116 ? -19.753 -6.236 -12.985 1.00 84.31 116 HIS A N 1
ATOM 945 C CA . HIS A 1 116 ? -20.306 -6.722 -14.251 1.00 84.31 116 HIS A CA 1
ATOM 946 C C . HIS A 1 116 ? -20.912 -8.135 -14.141 1.00 84.31 116 HIS A C 1
ATOM 948 O O . HIS A 1 116 ? -21.693 -8.520 -15.006 1.00 84.31 116 HIS A O 1
ATOM 954 N N . LYS A 1 117 ? -20.576 -8.893 -13.084 1.00 84.75 117 LYS A N 1
ATOM 955 C CA . LYS A 1 117 ? -21.159 -10.207 -12.769 1.00 84.75 117 LYS A CA 1
ATOM 956 C C . LYS A 1 117 ? -22.233 -10.111 -11.687 1.00 84.75 117 LYS A C 1
ATOM 958 O O . LYS A 1 117 ? -23.308 -10.674 -11.850 1.00 84.75 117 LYS A O 1
ATOM 963 N N . SER A 1 118 ? -21.941 -9.417 -10.585 1.00 89.19 118 SER A N 1
ATOM 964 C CA . SER A 1 118 ? -22.806 -9.405 -9.396 1.00 89.19 118 SER A CA 1
ATOM 965 C C . SER A 1 118 ? -23.916 -8.352 -9.453 1.00 89.19 118 SER A C 1
ATOM 967 O O . SER A 1 118 ? -24.990 -8.554 -8.886 1.00 89.19 118 SER A O 1
ATOM 969 N N . LEU A 1 119 ? -23.652 -7.211 -10.103 1.00 91.19 119 LEU A N 1
ATOM 970 C CA . LEU A 1 119 ? -24.456 -5.985 -10.026 1.00 91.19 119 LEU A CA 1
ATOM 971 C C . LEU A 1 119 ? -24.782 -5.582 -8.574 1.00 91.19 119 LEU A C 1
ATOM 973 O O . LEU A 1 119 ? -25.830 -4.996 -8.314 1.00 91.19 119 LEU A O 1
ATOM 977 N N . ASN A 1 120 ? -23.916 -5.919 -7.617 1.00 92.25 120 ASN A N 1
ATOM 978 C CA . ASN A 1 120 ? -24.183 -5.767 -6.191 1.00 92.25 120 ASN A CA 1
ATOM 979 C C . ASN A 1 120 ? -23.365 -4.614 -5.589 1.00 92.25 120 ASN A C 1
ATOM 981 O O . ASN A 1 120 ? -22.138 -4.689 -5.537 1.00 92.25 120 ASN A O 1
ATOM 985 N N . ASN A 1 121 ? -24.057 -3.582 -5.094 1.00 94.75 121 ASN A N 1
ATOM 986 C CA . ASN A 1 121 ? -23.459 -2.422 -4.418 1.00 94.75 121 ASN A CA 1
ATOM 987 C C . ASN A 1 121 ? -23.619 -2.469 -2.887 1.00 94.75 121 ASN A C 1
ATOM 989 O O . ASN A 1 121 ? -23.525 -1.436 -2.227 1.00 94.75 121 ASN A O 1
ATOM 993 N N . HIS A 1 122 ? -23.899 -3.636 -2.306 1.00 95.38 122 HIS A N 1
ATOM 994 C CA . HIS A 1 122 ? -23.860 -3.810 -0.856 1.00 95.38 122 HIS A CA 1
ATOM 995 C C . HIS A 1 122 ? -22.451 -3.486 -0.310 1.00 95.38 122 HIS A C 1
ATOM 997 O O . HIS A 1 122 ? -21.484 -3.933 -0.926 1.00 95.38 122 HIS A O 1
ATOM 1003 N N . PRO A 1 123 ? -22.301 -2.784 0.834 1.00 93.56 123 PRO A N 1
ATOM 1004 C CA . PRO A 1 123 ? -20.992 -2.472 1.429 1.00 93.56 123 PRO A CA 1
ATOM 1005 C C . PRO A 1 123 ? -20.050 -3.673 1.620 1.00 93.56 123 PRO A C 1
ATOM 1007 O O . PRO A 1 123 ? -18.870 -3.552 1.318 1.00 93.56 123 PRO A O 1
ATOM 1010 N N . ASP A 1 124 ? -20.562 -4.847 2.015 1.00 89.56 124 ASP A N 1
ATOM 1011 C CA . ASP A 1 124 ? -19.809 -6.124 2.021 1.00 89.56 124 ASP A CA 1
ATOM 1012 C C . ASP A 1 124 ? -19.070 -6.442 0.710 1.00 89.56 124 ASP A C 1
ATOM 1014 O O . ASP A 1 124 ? -18.068 -7.144 0.741 1.00 89.56 124 ASP A O 1
ATOM 1018 N N . ASN A 1 125 ? -19.561 -5.961 -0.436 1.00 93.19 125 ASN A N 1
ATOM 1019 C CA . ASN A 1 125 ? -18.958 -6.195 -1.747 1.00 93.19 125 ASN A CA 1
ATOM 1020 C C . ASN A 1 125 ? -18.043 -5.044 -2.210 1.00 93.19 125 ASN A C 1
ATOM 1022 O O . ASN A 1 125 ? -17.594 -5.039 -3.354 1.00 93.19 125 ASN A O 1
ATOM 1026 N N . LEU A 1 126 ? -17.810 -4.035 -1.371 1.00 94.12 126 LEU A N 1
ATOM 1027 C CA . LEU A 1 126 ? -17.090 -2.816 -1.729 1.00 94.12 126 LEU A CA 1
ATOM 1028 C C . LEU A 1 126 ? -15.885 -2.611 -0.811 1.00 94.12 126 LEU A C 1
ATOM 1030 O O . LEU A 1 126 ? -15.975 -2.852 0.388 1.00 94.12 126 LEU A O 1
ATOM 1034 N N . ILE A 1 127 ? -14.778 -2.101 -1.340 1.00 91.44 127 ILE A N 1
ATOM 1035 C CA . ILE A 1 127 ? -13.584 -1.758 -0.554 1.00 91.44 127 ILE A CA 1
ATOM 1036 C C . ILE A 1 127 ? -12.931 -0.482 -1.097 1.00 91.44 127 ILE A C 1
ATOM 1038 O O . ILE A 1 127 ? -13.017 -0.204 -2.289 1.00 91.44 127 ILE A O 1
ATOM 1042 N N . PHE A 1 128 ? -12.309 0.323 -0.233 1.00 91.62 128 PHE A N 1
ATOM 1043 C CA . PHE A 1 128 ? -11.672 1.586 -0.619 1.00 91.62 128 PHE A CA 1
ATOM 1044 C C . PHE A 1 128 ? -10.154 1.418 -0.756 1.00 91.62 128 PHE A C 1
ATOM 1046 O O . PHE A 1 128 ? -9.473 1.107 0.224 1.00 91.62 128 PHE A O 1
ATOM 1053 N N . LEU A 1 129 ? -9.615 1.611 -1.961 1.00 86.75 129 LEU A N 1
ATOM 1054 C CA . LEU A 1 129 ? -8.215 1.321 -2.299 1.00 86.75 129 LEU A CA 1
ATOM 1055 C C . LEU A 1 129 ? -7.566 2.493 -3.039 1.00 86.75 129 LEU A C 1
ATOM 1057 O O . LEU A 1 129 ? -8.207 3.115 -3.878 1.00 86.75 129 LEU A O 1
ATOM 1061 N N . CYS A 1 130 ? -6.282 2.772 -2.781 1.00 86.19 130 CYS A N 1
ATOM 1062 C CA . CYS A 1 130 ? -5.508 3.721 -3.594 1.00 86.19 130 CYS A CA 1
ATOM 1063 C C . CYS A 1 130 ? -5.249 3.163 -4.996 1.00 86.19 130 CYS A C 1
ATOM 1065 O O . CYS A 1 130 ? -5.224 1.947 -5.168 1.00 86.19 130 CYS A O 1
ATOM 1067 N N . SER A 1 131 ? -4.978 4.029 -5.976 1.00 86.12 131 SER A N 1
ATOM 1068 C CA . SER A 1 131 ? -4.770 3.627 -7.378 1.00 86.12 131 SER A CA 1
ATOM 1069 C C . SER A 1 131 ? -3.767 2.477 -7.563 1.00 86.12 131 SER A C 1
ATOM 1071 O O . SER A 1 131 ? -3.992 1.611 -8.407 1.00 86.12 131 SER A O 1
ATOM 1073 N N . ASN A 1 132 ? -2.705 2.421 -6.749 1.00 80.25 132 ASN A N 1
ATOM 1074 C CA . ASN A 1 132 ? -1.705 1.348 -6.805 1.00 80.25 132 ASN A CA 1
ATOM 1075 C C . ASN A 1 132 ? -2.298 -0.003 -6.377 1.00 80.25 132 ASN A C 1
ATOM 1077 O O . ASN A 1 132 ? -2.243 -0.962 -7.138 1.00 80.25 132 ASN A O 1
ATOM 1081 N N . HIS A 1 133 ? -2.929 -0.067 -5.199 1.00 81.38 133 HIS A N 1
ATOM 1082 C CA . HIS A 1 133 ? -3.547 -1.301 -4.697 1.00 81.38 133 HIS A CA 1
ATOM 1083 C C . HIS A 1 133 ? -4.814 -1.677 -5.472 1.00 81.38 133 HIS A C 1
ATOM 1085 O O . HIS A 1 133 ? -5.103 -2.856 -5.625 1.00 81.38 133 HIS A O 1
ATOM 1091 N N . HIS A 1 134 ? -5.546 -0.695 -6.001 1.00 84.31 134 HIS A N 1
ATOM 1092 C CA . HIS A 1 134 ? -6.693 -0.921 -6.877 1.00 84.31 134 HIS A CA 1
ATOM 1093 C C . HIS A 1 134 ? -6.250 -1.564 -8.197 1.00 84.31 134 HIS A C 1
ATOM 1095 O O . HIS A 1 134 ? -6.838 -2.545 -8.635 1.00 84.31 134 HIS A O 1
ATOM 1101 N N . THR A 1 135 ? -5.167 -1.063 -8.804 1.00 80.12 135 THR A N 1
ATOM 1102 C CA . THR A 1 135 ? -4.594 -1.649 -10.027 1.00 80.12 135 THR A CA 1
ATOM 1103 C C . THR A 1 135 ? -4.008 -3.034 -9.764 1.00 80.12 135 THR A C 1
ATOM 1105 O O . THR A 1 135 ? -4.216 -3.937 -10.571 1.00 80.12 135 THR A O 1
ATOM 1108 N N . ALA A 1 136 ? -3.303 -3.212 -8.642 1.00 75.19 136 ALA A N 1
ATOM 1109 C CA . ALA A 1 136 ? -2.768 -4.506 -8.230 1.00 75.19 136 ALA A CA 1
ATOM 1110 C C . ALA A 1 136 ? -3.885 -5.537 -8.018 1.00 75.19 136 ALA A C 1
ATOM 1112 O O . ALA A 1 136 ? -3.762 -6.663 -8.485 1.00 75.19 136 ALA A O 1
ATOM 1113 N N . PHE A 1 137 ? -5.003 -5.134 -7.409 1.00 78.88 137 PHE A N 1
ATOM 1114 C CA . PHE A 1 137 ? -6.176 -5.987 -7.221 1.00 78.88 137 PHE A CA 1
ATOM 1115 C C . PHE A 1 137 ? -6.884 -6.328 -8.542 1.00 78.88 137 PHE A C 1
ATOM 1117 O O . PHE A 1 137 ? -7.201 -7.487 -8.792 1.00 78.88 137 PHE A O 1
ATOM 1124 N N . ASP A 1 138 ? -7.090 -5.343 -9.421 1.00 76.56 138 ASP A N 1
ATOM 1125 C CA . ASP A 1 138 ? -7.774 -5.557 -10.703 1.00 76.56 138 ASP A CA 1
ATOM 1126 C C . ASP A 1 138 ? -6.952 -6.406 -11.684 1.00 76.56 138 ASP A C 1
ATOM 1128 O O . ASP A 1 138 ? -7.516 -7.167 -12.475 1.00 76.56 138 ASP A O 1
ATOM 1132 N N . LYS A 1 139 ? -5.623 -6.230 -11.688 1.00 72.00 139 LYS A N 1
ATOM 1133 C CA . LYS A 1 139 ? -4.723 -6.819 -12.694 1.00 72.00 139 LYS A CA 1
ATOM 1134 C C . LYS A 1 139 ? -3.870 -7.973 -12.168 1.00 72.00 139 LYS A C 1
ATOM 1136 O O . LYS A 1 139 ? -3.295 -8.683 -12.987 1.00 72.00 139 LYS A O 1
ATOM 1141 N N . GLY A 1 140 ? -3.768 -8.153 -10.851 1.00 59.16 140 GLY A N 1
ATOM 1142 C CA . GLY A 1 140 ? -2.896 -9.149 -10.222 1.00 59.16 140 GLY A CA 1
ATOM 1143 C C . GLY A 1 140 ? -1.400 -8.865 -10.399 1.00 59.16 140 GLY A C 1
ATOM 1144 O O . GLY A 1 140 ? -0.630 -9.803 -10.566 1.00 59.16 140 GLY A O 1
ATOM 1145 N N . ILE A 1 141 ? -0.984 -7.592 -10.435 1.00 46.56 141 ILE A N 1
ATOM 1146 C CA . ILE A 1 141 ? 0.407 -7.178 -10.720 1.00 46.56 141 ILE A CA 1
ATOM 1147 C C . ILE A 1 141 ? 0.990 -6.438 -9.501 1.00 46.56 141 ILE A C 1
ATOM 1149 O O . ILE A 1 141 ? 0.266 -5.692 -8.846 1.00 46.56 141 ILE A O 1
ATOM 1153 N N . PHE A 1 142 ? 2.297 -6.607 -9.252 1.00 39.88 142 PHE A N 1
ATOM 1154 C CA . PHE A 1 142 ? 3.148 -6.046 -8.179 1.00 39.88 142 PHE A CA 1
ATOM 1155 C C . PHE A 1 142 ? 3.139 -6.765 -6.822 1.00 39.88 142 PHE A C 1
ATOM 1157 O O . PHE A 1 142 ? 4.199 -6.873 -6.223 1.00 39.88 142 PHE A O 1
ATOM 1164 N N . ILE A 1 143 ? 2.004 -7.291 -6.358 1.00 43.44 143 ILE A N 1
ATOM 1165 C CA . ILE A 1 143 ? 1.876 -8.238 -5.230 1.00 43.44 143 ILE A CA 1
ATOM 1166 C C . ILE A 1 143 ? 0.605 -9.053 -5.530 1.00 43.44 143 ILE A C 1
ATOM 1168 O O . ILE A 1 143 ? -0.399 -8.419 -5.876 1.00 43.44 143 ILE A O 1
ATOM 1172 N N . PRO A 1 144 ? 0.579 -10.398 -5.438 1.00 49.81 144 PRO A N 1
ATOM 1173 C CA . PRO A 1 144 ? -0.645 -11.172 -5.643 1.00 49.81 144 PRO A CA 1
ATOM 1174 C C . PRO A 1 144 ? -1.656 -10.879 -4.526 1.00 49.81 144 PRO A C 1
ATOM 1176 O O . PRO A 1 144 ? -1.722 -11.560 -3.509 1.00 49.81 144 PRO A O 1
ATOM 1179 N N . ILE A 1 145 ? -2.448 -9.825 -4.699 1.00 54.88 145 ILE A N 1
ATOM 1180 C CA . ILE A 1 145 ? -3.590 -9.531 -3.840 1.00 54.88 145 ILE A CA 1
ATOM 1181 C C . ILE A 1 145 ? -4.763 -10.304 -4.427 1.00 54.88 145 ILE A C 1
ATOM 1183 O O . ILE A 1 145 ? -5.460 -9.821 -5.322 1.00 54.88 145 ILE A O 1
ATOM 1187 N N . ASP A 1 146 ? -4.949 -11.537 -3.968 1.00 63.72 146 ASP A N 1
ATOM 1188 C CA . ASP A 1 146 ? -6.090 -12.329 -4.397 1.00 63.72 146 ASP A CA 1
ATOM 1189 C C . ASP A 1 146 ? -7.395 -11.872 -3.714 1.00 63.72 146 ASP A C 1
ATOM 1191 O O . ASP A 1 146 ? -7.433 -11.129 -2.725 1.00 63.72 146 ASP A O 1
ATOM 1195 N N . LYS A 1 147 ? -8.516 -12.304 -4.290 1.00 70.69 147 LYS A N 1
ATOM 1196 C CA . LYS A 1 147 ? -9.859 -11.980 -3.802 1.00 70.69 147 LYS A CA 1
ATOM 1197 C C . LYS A 1 147 ? -10.100 -12.475 -2.374 1.00 70.69 147 LYS A C 1
ATOM 1199 O O . LYS A 1 147 ? -10.843 -11.833 -1.631 1.00 70.69 147 LYS A O 1
ATOM 1204 N N . GLU A 1 148 ? -9.533 -13.622 -2.016 1.00 67.75 148 GLU A N 1
ATOM 1205 C CA . GLU A 1 148 ? -9.744 -14.250 -0.715 1.00 67.75 148 GLU A CA 1
ATOM 1206 C C . GLU A 1 148 ? -9.058 -13.437 0.384 1.00 67.75 148 GLU A C 1
ATOM 1208 O O . GLU A 1 148 ? -9.688 -13.115 1.392 1.00 67.75 148 GLU A O 1
ATOM 1213 N N . PHE A 1 149 ? -7.833 -12.975 0.136 1.00 63.59 149 PHE A N 1
ATOM 1214 C CA . PHE A 1 149 ? -7.117 -12.044 0.996 1.00 63.59 149 PHE A CA 1
ATOM 1215 C C . PHE A 1 149 ? -7.911 -10.751 1.225 1.00 63.59 149 PHE A C 1
ATOM 1217 O O . PHE A 1 149 ? -8.111 -10.340 2.369 1.00 63.59 149 PHE A O 1
ATOM 1224 N N . VAL A 1 150 ? -8.432 -10.126 0.162 1.00 62.47 150 VAL A N 1
ATOM 1225 C CA . VAL A 1 150 ? -9.209 -8.875 0.278 1.00 62.47 150 VAL A CA 1
ATOM 1226 C C . VAL A 1 150 ? -10.524 -9.082 1.027 1.00 62.47 150 VAL A C 1
ATOM 1228 O O . VAL A 1 150 ? -10.904 -8.241 1.844 1.00 62.47 150 VAL A O 1
ATOM 1231 N N . ALA A 1 151 ? -11.208 -10.204 0.798 1.00 64.25 151 ALA A N 1
ATOM 1232 C CA . ALA A 1 151 ? -12.413 -10.560 1.540 1.00 64.25 151 ALA A CA 1
ATOM 1233 C C . ALA A 1 151 ? -12.118 -10.798 3.032 1.00 64.25 151 ALA A C 1
ATOM 1235 O O . ALA A 1 151 ? -12.879 -10.345 3.890 1.00 64.25 151 ALA A O 1
ATOM 1236 N N . ASN A 1 152 ? -10.993 -11.441 3.352 1.00 60.09 152 ASN A N 1
ATOM 1237 C CA . ASN A 1 152 ? -10.557 -11.665 4.729 1.00 60.09 152 ASN A CA 1
ATOM 1238 C C . ASN A 1 152 ? -10.169 -10.352 5.422 1.00 60.09 152 ASN A C 1
ATOM 1240 O O . ASN A 1 152 ? -10.610 -10.100 6.544 1.00 60.09 152 ASN A O 1
ATOM 1244 N N . LEU A 1 153 ? -9.429 -9.469 4.744 1.00 65.50 153 LEU A N 1
ATOM 1245 C CA . LEU A 1 153 ? -9.107 -8.132 5.249 1.00 65.50 153 LEU A CA 1
ATOM 1246 C C . LEU A 1 153 ? -10.379 -7.318 5.522 1.00 65.50 153 LEU A C 1
ATOM 1248 O O . LEU A 1 153 ? -10.511 -6.706 6.583 1.00 65.50 153 LEU A O 1
ATOM 1252 N N . LYS A 1 154 ? -11.343 -7.350 4.594 1.00 72.06 154 LYS A N 1
ATOM 1253 C CA . LYS A 1 154 ? -12.657 -6.718 4.761 1.00 72.06 154 LYS A CA 1
ATOM 1254 C C . LYS A 1 154 ? -13.375 -7.247 6.004 1.00 72.06 154 LYS A C 1
ATOM 1256 O O . LYS A 1 154 ? -13.902 -6.456 6.785 1.00 72.06 154 LYS A O 1
ATOM 1261 N N . ASP A 1 155 ? -13.372 -8.562 6.224 1.00 64.50 155 ASP A N 1
ATOM 1262 C CA . ASP A 1 155 ? -13.995 -9.154 7.410 1.00 64.50 155 ASP A CA 1
ATOM 1263 C C . ASP A 1 155 ? -13.300 -8.713 8.708 1.00 64.50 155 ASP A C 1
ATOM 1265 O O . ASP A 1 155 ? -13.983 -8.385 9.676 1.00 64.50 155 ASP A O 1
ATOM 1269 N N . ILE A 1 156 ? -11.966 -8.611 8.720 1.00 60.91 156 ILE A N 1
ATOM 1270 C CA . ILE A 1 156 ? -11.191 -8.100 9.866 1.00 60.91 156 ILE A CA 1
ATOM 1271 C C . ILE A 1 156 ? -11.564 -6.641 10.177 1.00 60.91 156 ILE A C 1
ATOM 1273 O O . ILE A 1 156 ? -11.847 -6.305 11.331 1.00 60.91 156 ILE A O 1
ATOM 1277 N N . ILE A 1 157 ? -11.629 -5.776 9.158 1.00 64.75 157 ILE A N 1
ATOM 1278 C CA . ILE A 1 157 ? -12.011 -4.363 9.316 1.00 64.75 157 ILE A CA 1
ATOM 1279 C C . ILE A 1 157 ? -13.439 -4.248 9.873 1.00 64.75 157 ILE A C 1
ATOM 1281 O O . ILE A 1 157 ? -13.680 -3.503 10.829 1.00 64.75 157 ILE A O 1
ATOM 1285 N N . LEU A 1 158 ? -14.385 -5.011 9.317 1.00 67.62 158 LEU A N 1
ATOM 1286 C CA . LEU A 1 158 ? -15.778 -5.011 9.766 1.00 67.62 158 LEU A CA 1
ATOM 1287 C C . LEU A 1 158 ? -15.934 -5.570 11.184 1.00 67.62 158 LEU A C 1
ATOM 1289 O O . LEU A 1 158 ? -16.724 -5.026 11.957 1.00 67.62 158 LEU A O 1
ATOM 1293 N N . ARG A 1 159 ? -15.171 -6.604 11.566 1.00 63.34 159 ARG A N 1
ATOM 1294 C CA . ARG A 1 159 ? -15.157 -7.128 12.943 1.00 63.34 159 ARG A CA 1
ATOM 1295 C C . ARG A 1 159 ? -14.731 -6.055 13.940 1.00 63.34 159 ARG A C 1
ATOM 1297 O O . ARG A 1 159 ? -15.447 -5.838 14.914 1.00 63.34 159 ARG A O 1
ATOM 1304 N N . ARG A 1 160 ? -13.663 -5.303 13.649 1.00 62.56 160 ARG A N 1
ATOM 1305 C CA . ARG A 1 160 ? -13.224 -4.169 14.484 1.00 62.56 160 ARG A CA 1
ATOM 1306 C C . ARG A 1 160 ? -14.311 -3.099 14.627 1.00 62.56 160 ARG A C 1
ATOM 1308 O O . ARG A 1 160 ? -14.501 -2.524 15.697 1.00 62.56 160 ARG A O 1
ATOM 1315 N N . LYS A 1 161 ? -15.045 -2.791 13.555 1.00 64.44 161 LYS A N 1
ATOM 1316 C CA . LYS A 1 161 ? -16.164 -1.832 13.616 1.00 64.44 161 LYS A CA 1
ATOM 1317 C C . LYS A 1 161 ? -17.331 -2.372 14.444 1.00 64.44 161 LYS A C 1
ATOM 1319 O O . LYS A 1 161 ? -17.867 -1.634 15.263 1.00 64.44 161 LYS A O 1
ATOM 1324 N N . CYS A 1 162 ? -17.659 -3.656 14.308 1.00 60.34 162 CYS A N 1
ATOM 1325 C CA . CYS A 1 162 ? -18.687 -4.311 15.117 1.00 60.34 162 CYS A CA 1
ATOM 1326 C C . CYS A 1 162 ? -18.329 -4.337 16.608 1.00 60.34 162 CYS A C 1
ATOM 1328 O O . CYS A 1 162 ? -19.212 -4.099 17.425 1.00 60.34 162 CYS A O 1
ATOM 1330 N N . GLN A 1 163 ? -17.057 -4.552 16.960 1.00 59.34 163 GLN A N 1
ATOM 1331 C CA . GLN A 1 163 ? -16.563 -4.393 18.334 1.00 59.34 163 GLN A CA 1
ATOM 1332 C C . GLN A 1 163 ? -16.761 -2.946 18.824 1.00 59.34 163 GLN A C 1
ATOM 1334 O O . GLN A 1 163 ? -17.321 -2.704 19.884 1.00 59.34 163 GLN A O 1
ATOM 1339 N N . ASN A 1 164 ? -16.419 -1.944 18.010 1.00 59.25 164 ASN A N 1
ATOM 1340 C CA . ASN A 1 164 ? -16.655 -0.543 18.377 1.00 59.25 164 ASN A CA 1
ATOM 1341 C C . ASN A 1 164 ? -18.146 -0.190 18.546 1.00 59.25 164 ASN A C 1
ATOM 1343 O O . ASN A 1 164 ? -18.500 0.605 19.417 1.00 59.25 164 ASN A O 1
ATOM 1347 N N . TRP A 1 165 ? -19.044 -0.748 17.733 1.00 62.09 165 TRP A N 1
ATOM 1348 C CA . TRP A 1 165 ? -20.485 -0.507 17.870 1.00 62.09 165 TRP A CA 1
ATOM 1349 C C . TRP A 1 165 ? -21.097 -1.281 19.035 1.00 62.09 165 TRP A C 1
ATOM 1351 O O . TRP A 1 165 ? -21.961 -0.735 19.725 1.00 62.09 165 TRP A O 1
ATOM 1361 N N . SER A 1 166 ? -20.622 -2.500 19.320 1.00 55.09 166 SER A N 1
ATOM 1362 C CA . SER A 1 166 ? -21.004 -3.212 20.542 1.00 55.09 166 SER A CA 1
ATOM 1363 C C . SER A 1 166 ? -20.579 -2.420 21.783 1.00 55.09 166 SER A C 1
ATOM 1365 O O . SER A 1 166 ? -21.351 -2.342 22.734 1.00 55.09 166 SER A O 1
ATOM 1367 N N . PHE A 1 167 ? -19.450 -1.701 21.728 1.00 56.44 167 PHE A N 1
ATOM 1368 C CA . PHE A 1 167 ? -19.032 -0.759 22.773 1.00 56.44 167 PHE A CA 1
ATOM 1369 C C . PHE A 1 167 ? -19.965 0.443 22.933 1.00 56.44 167 PHE A C 1
ATOM 1371 O O . PHE A 1 167 ? -20.203 0.903 24.044 1.00 56.44 167 PHE A O 1
ATOM 1378 N N . GLN A 1 168 ? -20.530 0.975 21.852 1.00 53.78 168 GLN A N 1
ATOM 1379 C CA . GLN A 1 168 ? -21.426 2.136 21.939 1.00 53.78 168 GLN A CA 1
ATOM 1380 C C . GLN A 1 168 ? -22.848 1.793 22.393 1.00 53.78 168 GLN A C 1
ATOM 1382 O O . GLN A 1 168 ? -23.561 2.666 22.898 1.00 53.78 168 GLN A O 1
ATOM 1387 N N . LYS A 1 169 ? -23.244 0.529 22.237 1.00 52.19 169 LYS A N 1
ATOM 1388 C CA . LYS A 1 169 ? -24.528 -0.008 22.686 1.00 52.19 169 LYS A CA 1
ATOM 1389 C C . LYS A 1 169 ? -24.690 0.053 24.210 1.00 52.19 169 LYS A C 1
ATOM 1391 O O . LYS A 1 169 ? -25.788 0.345 24.683 1.00 52.19 169 LYS A O 1
ATOM 1396 N N . ASP A 1 170 ? -23.617 -0.176 24.961 1.00 57.66 170 ASP A N 1
ATOM 1397 C CA . ASP A 1 170 ? -23.678 -0.292 26.416 1.00 57.66 170 ASP A CA 1
ATOM 1398 C C . ASP A 1 170 ? -23.222 1.025 27.072 1.00 57.66 170 ASP A C 1
ATOM 1400 O O . ASP A 1 170 ? -22.065 1.435 26.960 1.00 57.66 170 ASP A O 1
ATOM 1404 N N . ILE A 1 171 ? -24.120 1.711 27.797 1.00 53.84 171 ILE A N 1
ATOM 1405 C CA . ILE A 1 171 ? -23.814 2.943 28.570 1.00 53.84 171 ILE A CA 1
ATOM 1406 C C . ILE A 1 171 ? -22.593 2.733 29.473 1.00 53.84 171 ILE A C 1
ATOM 1408 O O . ILE A 1 171 ? -21.737 3.601 29.632 1.00 53.84 171 ILE A O 1
ATOM 1412 N N . SER A 1 172 ? -22.483 1.526 29.991 1.00 54.47 172 SER A N 1
ATOM 1413 C CA . SER A 1 172 ? -21.381 1.030 30.781 1.00 54.47 172 SER A CA 1
ATOM 1414 C C . SER A 1 172 ? -20.018 0.997 30.074 1.00 54.47 172 SER A C 1
ATOM 1416 O O . SER A 1 172 ? -18.994 1.127 30.731 1.00 54.47 172 SER A O 1
ATOM 1418 N N . ILE A 1 173 ? -19.935 0.898 28.750 1.00 59.09 173 ILE A N 1
ATOM 1419 C CA . ILE A 1 173 ? -18.635 0.922 28.063 1.00 59.09 173 ILE A CA 1
ATOM 1420 C C . ILE A 1 173 ? -18.163 2.371 27.829 1.00 59.09 173 ILE A C 1
ATOM 1422 O O . ILE A 1 173 ? -16.959 2.628 27.875 1.00 59.09 173 ILE A O 1
ATOM 1426 N N . LYS A 1 174 ? -19.072 3.366 27.779 1.00 65.25 174 LYS A N 1
ATOM 1427 C CA . LYS A 1 174 ? -18.692 4.799 27.874 1.00 65.25 174 LYS A CA 1
ATOM 1428 C C . LYS A 1 174 ? -17.912 5.086 29.156 1.00 65.25 174 LYS A C 1
ATOM 1430 O O . LYS A 1 174 ? -16.954 5.860 29.144 1.00 65.25 174 LYS A O 1
ATOM 1435 N N . LEU A 1 175 ? -18.305 4.443 30.255 1.00 72.25 175 LEU A N 1
ATOM 1436 C CA . LEU A 1 175 ? -17.588 4.520 31.520 1.00 72.25 175 LEU A CA 1
ATOM 1437 C C . LEU A 1 175 ? -16.173 3.922 31.395 1.00 72.25 175 LEU A C 1
ATOM 1439 O O . LEU A 1 175 ? -15.225 4.569 31.832 1.00 72.25 175 LEU A O 1
ATOM 1443 N N . ILE A 1 176 ? -15.987 2.778 30.723 1.00 71.06 176 ILE A N 1
ATOM 1444 C CA . ILE A 1 176 ? -14.651 2.202 30.449 1.00 71.06 176 ILE A CA 1
ATOM 1445 C C . ILE A 1 176 ? -13.780 3.173 29.632 1.00 71.06 176 ILE A C 1
ATOM 1447 O O . ILE A 1 176 ? -12.627 3.418 29.995 1.00 71.06 176 ILE A O 1
ATOM 1451 N N . THR A 1 177 ? -14.321 3.789 28.576 1.00 68.06 177 THR A N 1
ATOM 1452 C CA . THR A 1 177 ? -13.591 4.762 27.739 1.00 68.06 177 THR A CA 1
ATOM 1453 C C . THR A 1 177 ? -13.147 5.996 28.528 1.00 68.06 177 THR A C 1
ATOM 1455 O O . THR A 1 177 ? -12.015 6.474 28.387 1.00 68.06 177 THR A O 1
ATOM 1458 N N . VAL A 1 178 ? -14.014 6.519 29.397 1.00 75.00 178 VAL A N 1
ATOM 1459 C CA . VAL A 1 178 ? -13.665 7.658 30.255 1.00 75.00 178 VAL A CA 1
ATOM 1460 C C . VAL A 1 178 ? -12.641 7.254 31.319 1.00 75.00 178 VAL A C 1
ATOM 1462 O O . VAL A 1 178 ? -11.703 8.010 31.580 1.00 75.00 178 VAL A O 1
ATOM 1465 N N . LEU A 1 179 ? -12.723 6.037 31.862 1.00 78.81 179 LEU A N 1
ATOM 1466 C CA . LEU A 1 179 ? -11.720 5.500 32.786 1.00 78.81 179 LEU A CA 1
ATOM 1467 C C . LEU A 1 179 ? -10.346 5.267 32.111 1.00 78.81 179 LEU A C 1
ATOM 1469 O O . LEU A 1 179 ? -9.306 5.508 32.733 1.00 78.81 179 LEU A O 1
ATOM 1473 N N . GLU A 1 180 ? -10.297 4.878 30.831 1.00 74.56 180 GLU A N 1
ATOM 1474 C CA . GLU A 1 180 ? -9.047 4.846 30.045 1.00 74.56 180 GLU A CA 1
ATOM 1475 C C . GLU A 1 180 ? -8.501 6.258 29.798 1.00 74.56 180 GLU A C 1
ATOM 1477 O O . GLU A 1 180 ? -7.295 6.490 29.903 1.00 74.56 180 GLU A O 1
ATOM 1482 N N . THR A 1 181 ? -9.377 7.233 29.551 1.00 71.62 181 THR A N 1
ATOM 1483 C CA . THR A 1 181 ? -8.981 8.645 29.434 1.00 71.62 181 THR A CA 1
ATOM 1484 C C . THR A 1 181 ? -8.316 9.137 30.722 1.00 71.62 181 THR A C 1
ATOM 1486 O O . THR A 1 181 ? -7.246 9.747 30.668 1.00 71.62 181 THR A O 1
ATOM 1489 N N . CYS A 1 182 ? -8.856 8.781 31.894 1.00 79.81 182 CYS A N 1
ATOM 1490 C CA . CYS A 1 182 ? -8.193 9.032 33.176 1.00 79.81 182 CYS A CA 1
ATOM 1491 C C . CYS A 1 182 ? -6.803 8.377 33.266 1.00 79.81 182 CYS A C 1
ATOM 1493 O O . CYS A 1 182 ? -5.860 8.989 33.770 1.00 79.81 182 CYS A O 1
ATOM 1495 N N . SER A 1 183 ? -6.654 7.153 32.753 1.00 76.19 183 SER A N 1
ATOM 1496 C CA . SER A 1 183 ? -5.370 6.443 32.749 1.00 76.19 183 SER A CA 1
ATOM 1497 C C . SER A 1 183 ? -4.319 7.134 31.877 1.00 76.19 183 SER A C 1
ATOM 1499 O O . SER A 1 183 ? -3.162 7.210 32.297 1.00 76.19 183 SER A O 1
ATOM 1501 N N . LYS A 1 184 ? -4.718 7.683 30.720 1.00 72.69 184 LYS A N 1
ATOM 1502 C CA . LYS A 1 184 ? -3.854 8.479 29.828 1.00 72.69 184 LYS A CA 1
ATOM 1503 C C . LYS A 1 184 ? -3.454 9.814 30.453 1.00 72.69 184 LYS A C 1
ATOM 1505 O O . LYS A 1 184 ? -2.276 10.159 30.432 1.00 72.69 184 LYS A O 1
ATOM 1510 N N . LEU A 1 185 ? -4.401 10.531 31.061 1.00 73.25 185 LEU A N 1
ATOM 1511 C CA . LEU A 1 185 ? -4.126 11.785 31.774 1.00 73.25 185 LEU A CA 1
ATOM 1512 C C . LEU A 1 185 ? -3.129 11.573 32.921 1.00 73.25 185 LEU A C 1
ATOM 1514 O O . LEU A 1 185 ? -2.248 12.400 33.134 1.00 73.25 185 LEU A O 1
ATOM 1518 N N . LEU A 1 186 ? -3.214 10.438 33.623 1.00 81.12 186 LEU A N 1
ATOM 1519 C CA . LEU A 1 186 ? -2.253 10.082 34.664 1.00 81.12 186 LEU A CA 1
ATOM 1520 C C . LEU A 1 186 ? -0.839 9.846 34.116 1.00 81.12 186 LEU A C 1
ATOM 1522 O O . LEU A 1 186 ? 0.118 10.268 34.755 1.00 81.12 186 LEU A O 1
ATOM 1526 N N . GLU A 1 187 ? -0.691 9.170 32.973 1.00 75.50 187 GLU A N 1
ATOM 1527 C CA . GLU A 1 187 ? 0.629 8.990 32.350 1.00 75.50 187 GLU A CA 1
ATOM 1528 C C . GLU A 1 187 ? 1.207 10.327 31.871 1.00 75.50 187 GLU A C 1
ATOM 1530 O O . GLU A 1 187 ? 2.358 10.627 32.171 1.00 75.50 187 GLU A O 1
ATOM 1535 N N . GLN A 1 188 ? 0.386 11.190 31.266 1.00 73.94 188 GLN A N 1
ATOM 1536 C CA . GLN A 1 188 ? 0.794 12.548 30.884 1.00 73.94 188 GLN A CA 1
ATOM 1537 C C . GLN A 1 188 ? 1.256 13.376 32.098 1.00 73.94 188 GLN A C 1
ATOM 1539 O O . GLN A 1 188 ? 2.303 14.013 32.048 1.00 73.94 188 GLN A O 1
ATOM 1544 N N . LEU A 1 189 ? 0.553 13.295 33.235 1.00 78.31 189 LEU A N 1
ATOM 1545 C CA . LEU A 1 189 ? 0.965 13.934 34.499 1.00 78.31 189 LEU A CA 1
ATOM 1546 C C . LEU A 1 189 ? 2.220 13.318 35.145 1.00 78.31 189 LEU A C 1
ATOM 1548 O O . LEU A 1 189 ? 2.741 13.869 36.117 1.00 78.31 189 LEU A O 1
ATOM 1552 N N . LYS A 1 190 ? 2.670 12.139 34.704 1.00 81.19 190 LYS A N 1
ATOM 1553 C CA . LYS A 1 190 ? 3.942 11.550 35.151 1.00 81.19 190 LYS A CA 1
ATOM 1554 C C . LYS A 1 190 ? 5.104 11.966 34.255 1.00 81.19 190 LYS A C 1
ATOM 1556 O O . LYS A 1 190 ? 6.206 12.102 34.774 1.00 81.19 190 LYS A O 1
ATOM 1561 N N . SER A 1 191 ? 4.867 12.114 32.952 1.00 71.88 191 SER A N 1
ATOM 1562 C CA . SER A 1 191 ? 5.904 12.429 31.965 1.00 71.88 191 SER A CA 1
ATOM 1563 C C . SER A 1 191 ? 6.135 13.927 31.760 1.00 71.88 191 SER A C 1
ATOM 1565 O O . SER A 1 191 ? 7.236 14.320 31.392 1.00 71.88 191 SER A O 1
ATOM 1567 N N . GLU A 1 192 ? 5.117 14.765 31.964 1.00 74.81 192 GLU A N 1
ATOM 1568 C CA . GLU A 1 192 ? 5.215 16.214 31.770 1.00 74.81 192 GLU A CA 1
ATOM 1569 C C . GLU A 1 192 ? 5.935 16.897 32.943 1.00 74.81 192 GLU A C 1
ATOM 1571 O O . GLU A 1 192 ? 5.725 16.569 34.112 1.00 74.81 192 GLU A O 1
ATOM 1576 N N . SER A 1 193 ? 6.775 17.877 32.618 1.00 77.94 193 SER A N 1
ATOM 1577 C CA . SER A 1 193 ? 7.596 18.640 33.572 1.00 77.94 193 SER A CA 1
ATOM 1578 C C . SER A 1 193 ? 7.313 20.149 33.532 1.00 77.94 193 SER A C 1
ATOM 1580 O O . SER A 1 193 ? 7.771 20.883 34.408 1.00 77.94 193 SER A O 1
ATOM 1582 N N . THR A 1 194 ? 6.504 20.609 32.573 1.00 74.31 194 THR A N 1
ATOM 1583 C CA . THR A 1 194 ? 6.119 22.015 32.388 1.00 74.31 194 THR A CA 1
ATOM 1584 C C . THR A 1 194 ? 4.927 22.405 33.284 1.00 74.31 194 THR A C 1
ATOM 1586 O O . THR A 1 194 ? 3.843 21.830 33.128 1.00 74.31 194 THR A O 1
ATOM 1589 N N . PRO A 1 195 ? 5.051 23.398 34.192 1.00 77.19 195 PRO A N 1
ATOM 1590 C CA . PRO A 1 195 ? 3.984 23.762 35.137 1.00 77.19 195 PRO A CA 1
ATOM 1591 C C . PRO A 1 195 ? 2.649 24.170 34.491 1.00 77.19 195 PRO A C 1
ATOM 1593 O O . PRO A 1 195 ? 1.575 23.803 34.975 1.00 77.19 195 PRO A O 1
ATOM 1596 N N . GLU A 1 196 ? 2.688 24.904 33.381 1.00 68.75 196 GLU A N 1
ATOM 1597 C CA . GLU A 1 196 ? 1.507 25.370 32.647 1.00 68.75 196 GLU A CA 1
ATOM 1598 C C . GLU A 1 196 ? 0.759 24.212 31.966 1.00 68.75 196 GLU A C 1
ATOM 1600 O O . GLU A 1 196 ? -0.479 24.174 31.957 1.00 68.75 196 GLU A O 1
ATOM 1605 N N . HIS A 1 197 ? 1.503 23.236 31.438 1.00 63.81 197 HIS A N 1
ATOM 1606 C CA . HIS A 1 197 ? 0.935 22.026 30.845 1.00 63.81 197 HIS A CA 1
ATOM 1607 C C . HIS A 1 197 ? 0.308 21.146 31.923 1.00 63.81 197 HIS A C 1
ATOM 1609 O O . HIS A 1 197 ? -0.833 20.718 31.764 1.00 63.81 197 HIS A O 1
ATOM 1615 N N . ILE A 1 198 ? 0.993 20.963 33.058 1.00 71.44 198 ILE A N 1
ATOM 1616 C CA . ILE A 1 198 ? 0.460 20.230 34.215 1.00 71.44 198 ILE A CA 1
ATOM 1617 C C . ILE A 1 198 ? -0.880 20.834 34.650 1.00 71.44 198 ILE A C 1
ATOM 1619 O O . ILE A 1 198 ? -1.864 20.109 34.777 1.00 71.44 198 ILE A O 1
ATOM 1623 N N . LYS A 1 199 ? -0.965 22.165 34.783 1.00 72.81 199 LYS A N 1
ATOM 1624 C CA . LYS A 1 199 ? -2.210 22.858 35.155 1.00 72.81 199 LYS A CA 1
ATOM 1625 C C . LYS A 1 199 ? -3.342 22.638 34.143 1.00 72.81 199 LYS A C 1
ATOM 1627 O O . LYS A 1 199 ? -4.497 22.472 34.538 1.00 72.81 199 LYS A O 1
ATOM 1632 N N . THR A 1 200 ? -3.024 22.621 32.850 1.00 65.44 200 THR A N 1
ATOM 1633 C CA . THR A 1 200 ? -3.993 22.332 31.779 1.00 65.44 200 THR A CA 1
ATOM 1634 C C . THR A 1 200 ? -4.493 20.889 31.854 1.00 65.44 200 THR A C 1
ATOM 1636 O O . THR A 1 200 ? -5.700 20.646 31.830 1.00 65.44 200 THR A O 1
ATOM 1639 N N . ILE A 1 201 ? -3.582 19.929 32.023 1.00 59.19 201 ILE A N 1
ATOM 1640 C CA . ILE A 1 201 ? -3.913 18.505 32.150 1.00 59.19 201 ILE A CA 1
ATOM 1641 C C . ILE A 1 201 ? -4.758 18.262 33.411 1.00 59.19 201 ILE A C 1
ATOM 1643 O O . ILE A 1 201 ? -5.732 17.512 33.366 1.00 59.19 201 ILE A O 1
ATOM 1647 N N . GLU A 1 202 ? -4.453 18.936 34.525 1.00 76.69 202 GLU A N 1
ATOM 1648 C CA . GLU A 1 202 ? -5.245 18.861 35.758 1.00 76.69 202 GLU A CA 1
ATOM 1649 C C . GLU A 1 202 ? -6.671 19.400 35.596 1.00 76.69 202 GLU A C 1
ATOM 1651 O O . GLU A 1 202 ? -7.597 18.841 36.186 1.00 76.69 202 GLU A O 1
ATOM 1656 N N . LEU A 1 203 ? -6.873 20.465 34.814 1.00 72.94 203 LEU A N 1
ATOM 1657 C CA . LEU A 1 203 ? -8.211 20.986 34.511 1.00 72.94 203 LEU A CA 1
ATOM 1658 C C . LEU A 1 203 ? -9.037 19.958 33.730 1.00 72.94 203 LEU A C 1
ATOM 1660 O O . LEU A 1 203 ? -10.145 19.625 34.151 1.00 72.94 203 LEU A O 1
ATOM 1664 N N . ILE A 1 204 ? -8.461 19.395 32.663 1.00 65.75 204 ILE A N 1
ATOM 1665 C CA . ILE A 1 204 ? -9.099 18.349 31.848 1.00 65.75 204 ILE A CA 1
ATOM 1666 C C . ILE A 1 204 ? -9.409 17.120 32.710 1.00 65.75 204 ILE A C 1
ATOM 1668 O O . ILE A 1 204 ? -10.495 16.545 32.626 1.00 65.75 204 ILE A O 1
ATOM 1672 N N . ALA A 1 205 ? -8.488 16.727 33.591 1.00 74.00 205 ALA A N 1
ATOM 1673 C CA . ALA A 1 205 ? -8.687 15.609 34.502 1.00 74.00 205 ALA A CA 1
ATOM 1674 C C . ALA A 1 205 ? -9.802 15.860 35.522 1.00 74.00 205 ALA A C 1
ATOM 1676 O O . ALA A 1 2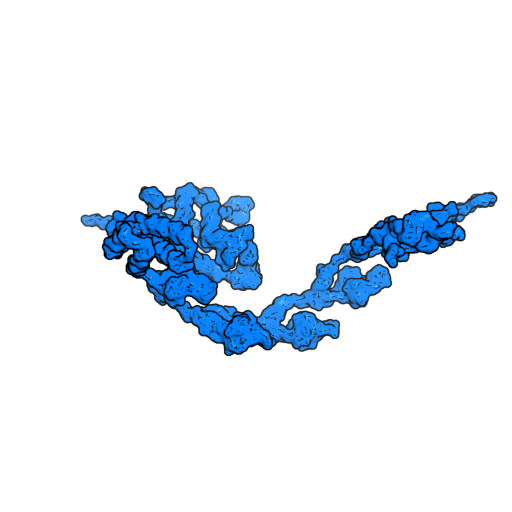05 ? -10.603 14.958 35.761 1.00 74.00 205 ALA A O 1
ATOM 1677 N N . LYS A 1 206 ? -9.909 17.069 36.089 1.00 79.75 206 LYS A N 1
ATOM 1678 C CA . LYS A 1 206 ? -11.014 17.437 36.993 1.00 79.75 206 LYS A CA 1
ATOM 1679 C C . LYS A 1 206 ? -12.366 17.359 36.288 1.00 79.75 206 LYS A C 1
ATOM 1681 O O . LYS A 1 206 ? -13.303 16.784 36.840 1.00 79.75 206 LYS A O 1
ATOM 1686 N N . GLU A 1 207 ? -12.456 17.889 35.071 1.00 75.19 207 GLU A N 1
ATOM 1687 C CA . GLU A 1 207 ? -13.673 17.812 34.260 1.00 75.19 207 GLU A CA 1
ATOM 1688 C C . GLU A 1 207 ? -14.035 16.355 33.940 1.00 75.19 207 GLU A C 1
ATOM 1690 O O . GLU A 1 207 ? -15.163 15.924 34.193 1.00 75.19 207 GLU A O 1
ATOM 1695 N N . THR A 1 208 ? -13.054 15.570 33.487 1.00 73.38 208 THR A N 1
ATOM 1696 C CA . THR A 1 208 ? -13.218 14.146 33.162 1.00 73.38 208 THR A CA 1
ATOM 1697 C C . THR A 1 208 ? -13.726 13.360 34.372 1.00 73.38 208 THR A C 1
ATOM 1699 O O . THR A 1 208 ? -14.720 12.645 34.259 1.00 73.38 208 THR A O 1
ATOM 1702 N N . LEU A 1 209 ? -13.112 13.547 35.548 1.00 81.19 209 LEU A N 1
ATOM 1703 C CA . LEU A 1 209 ? -13.521 12.906 36.804 1.00 81.19 209 LEU A CA 1
ATOM 1704 C C . LEU A 1 209 ? -14.962 13.269 37.200 1.00 81.19 209 LEU A C 1
ATOM 1706 O O . LEU A 1 209 ? -15.703 12.394 37.639 1.00 81.19 209 LEU A O 1
ATOM 1710 N N . SER A 1 210 ? -15.379 14.525 37.003 1.00 80.88 210 SER A N 1
ATOM 1711 C CA . SER A 1 210 ? -16.742 14.985 37.325 1.00 80.88 210 SER A CA 1
ATOM 1712 C C . SER A 1 210 ? -17.831 14.390 36.424 1.00 80.88 210 SER A C 1
ATOM 1714 O O . SER A 1 210 ? -19.014 14.394 36.775 1.00 80.88 210 SER A O 1
ATOM 1716 N N . ASN A 1 211 ? -17.444 13.886 35.250 1.00 75.81 211 ASN A N 1
ATOM 1717 C CA . ASN A 1 211 ? -18.358 13.271 34.297 1.00 75.81 211 ASN A CA 1
ATOM 1718 C C . ASN A 1 211 ? -18.541 11.766 34.540 1.00 75.81 211 ASN A C 1
ATOM 1720 O O . ASN A 1 211 ? -19.558 11.231 34.111 1.00 75.81 211 ASN A O 1
ATOM 1724 N N . ILE A 1 212 ? -17.641 11.097 35.274 1.00 79.00 212 ILE A N 1
ATOM 1725 C CA . ILE A 1 212 ? -17.699 9.641 35.521 1.00 79.00 212 ILE A CA 1
ATOM 1726 C C . ILE A 1 212 ? -19.046 9.197 36.125 1.00 79.00 212 ILE A C 1
ATOM 1728 O O . ILE A 1 212 ? -19.652 8.281 35.568 1.00 79.00 212 ILE A O 1
ATOM 1732 N N . PRO A 1 213 ? -19.591 9.836 37.183 1.00 76.44 213 PRO A N 1
ATOM 1733 C CA . PRO A 1 213 ? -20.863 9.399 37.770 1.00 76.44 213 PRO A CA 1
ATOM 1734 C C . PRO A 1 213 ? -22.067 9.589 36.840 1.00 76.44 213 PRO A C 1
ATOM 1736 O O . PRO A 1 213 ? -23.079 8.914 36.993 1.00 76.44 213 PRO A O 1
ATOM 1739 N N . LYS A 1 214 ? -21.966 10.492 35.854 1.00 73.81 214 LYS A N 1
ATOM 1740 C CA . LYS A 1 214 ? -23.030 10.762 34.872 1.00 73.81 214 LYS A CA 1
ATOM 1741 C C . LYS A 1 214 ? -23.122 9.678 33.793 1.00 73.81 214 LYS A C 1
ATOM 1743 O O . LYS A 1 214 ? -24.063 9.681 33.008 1.00 73.81 214 LYS A O 1
ATOM 1748 N N . LEU A 1 215 ? -22.137 8.781 33.741 1.00 69.69 215 LEU A N 1
ATOM 1749 C CA . LEU A 1 215 ? -22.043 7.677 32.783 1.00 69.69 215 LEU A CA 1
ATOM 1750 C C . LEU A 1 215 ? -22.539 6.353 33.380 1.00 69.69 215 LEU A C 1
ATOM 1752 O O . LEU A 1 215 ? -22.309 5.293 32.804 1.00 69.69 215 LEU A O 1
ATOM 1756 N N . ALA A 1 216 ? -23.201 6.414 34.538 1.00 63.53 216 ALA A N 1
ATOM 1757 C CA . ALA A 1 216 ? -23.826 5.271 35.180 1.00 63.53 216 ALA A CA 1
ATOM 1758 C C . ALA A 1 216 ? -24.957 4.683 34.309 1.00 63.53 216 ALA A C 1
ATOM 1760 O O . ALA A 1 216 ? -25.746 5.450 33.744 1.00 63.53 216 ALA A O 1
ATOM 1761 N N . PRO A 1 217 ? -25.090 3.347 34.220 1.00 62.84 217 PRO A N 1
ATOM 1762 C CA . PRO A 1 217 ? -26.288 2.730 33.672 1.00 62.84 217 PRO A CA 1
ATOM 1763 C C . PRO A 1 217 ? -27.510 3.167 34.490 1.00 62.84 217 PRO A C 1
ATOM 1765 O O . PRO A 1 217 ? -27.532 3.084 35.715 1.00 62.84 217 PRO A O 1
ATOM 1768 N N . VAL A 1 218 ? -28.528 3.666 33.792 1.00 52.78 218 VAL A N 1
ATOM 1769 C CA . VAL A 1 218 ? -29.729 4.285 34.383 1.00 52.78 218 VAL A CA 1
ATOM 1770 C C . VAL A 1 218 ? -30.874 3.297 34.630 1.00 52.78 218 VAL A C 1
ATOM 1772 O O . VAL A 1 218 ? -31.904 3.693 35.168 1.00 52.78 218 VAL A O 1
ATOM 1775 N N . SER A 1 219 ? -30.723 2.024 34.249 1.00 56.66 219 SER A N 1
ATOM 1776 C CA . SER A 1 219 ? -31.786 1.018 34.351 1.00 56.66 219 SER A CA 1
ATOM 1777 C C . SER A 1 219 ? -31.277 -0.322 34.877 1.00 56.66 219 SER A C 1
ATOM 1779 O O . SER A 1 219 ? -30.256 -0.825 34.413 1.00 56.66 219 SER A O 1
ATOM 1781 N N . GLU A 1 220 ? -32.060 -0.952 35.757 1.00 60.00 220 GLU A N 1
ATOM 1782 C CA . GLU A 1 220 ? -31.866 -2.339 36.218 1.00 60.00 220 GLU A CA 1
ATOM 1783 C C . GLU A 1 220 ? -31.966 -3.368 35.079 1.00 60.00 220 GLU A C 1
ATOM 1785 O O . GLU A 1 220 ? -31.541 -4.511 35.226 1.00 60.00 220 GLU A O 1
ATOM 1790 N N . SER A 1 221 ? -32.522 -2.965 33.931 1.00 51.81 221 SER A N 1
ATOM 1791 C CA . SER A 1 221 ? -32.585 -3.783 32.719 1.00 51.81 221 SER A CA 1
ATOM 1792 C C . SER A 1 221 ? -31.271 -3.822 31.930 1.00 51.81 221 SER A C 1
ATOM 1794 O O . SER A 1 221 ? -31.200 -4.548 30.938 1.00 51.81 221 SER A O 1
ATOM 1796 N N . ASP A 1 222 ? -30.261 -3.028 32.307 1.00 57.38 222 ASP A N 1
ATOM 1797 C CA . ASP A 1 222 ? -28.929 -3.101 31.705 1.00 57.38 222 ASP A CA 1
ATOM 1798 C C . ASP A 1 222 ? -28.275 -4.446 32.093 1.00 57.38 222 ASP A C 1
ATOM 1800 O O . ASP A 1 222 ? -28.225 -4.770 33.287 1.00 57.38 222 ASP A O 1
ATOM 1804 N N . PRO A 1 223 ? -27.768 -5.241 31.127 1.00 56.09 223 PRO A N 1
ATOM 1805 C CA . PRO A 1 223 ? -27.207 -6.573 31.377 1.00 56.09 223 PRO A CA 1
ATOM 1806 C C . PRO A 1 223 ? -26.122 -6.629 32.460 1.00 56.09 223 PRO A C 1
ATOM 1808 O O . PRO A 1 223 ? -25.834 -7.710 32.978 1.00 56.09 223 PRO A O 1
ATOM 1811 N N . LYS A 1 224 ? -25.502 -5.491 32.792 1.00 66.69 224 LYS A N 1
ATOM 1812 C CA . LYS A 1 224 ? -24.380 -5.384 33.732 1.00 66.69 224 LYS A CA 1
ATOM 1813 C C . LYS A 1 224 ? -24.612 -4.361 34.841 1.00 66.69 224 LYS A C 1
ATOM 1815 O O . LYS A 1 224 ? -23.671 -3.992 35.546 1.00 66.69 224 LYS A O 1
ATOM 1820 N N . TYR A 1 225 ? -25.864 -3.959 35.065 1.00 68.75 225 TYR A N 1
ATOM 1821 C CA . TYR A 1 225 ? -26.248 -3.093 36.182 1.00 68.75 225 TYR A CA 1
ATOM 1822 C C . TYR A 1 225 ? -25.707 -3.609 37.528 1.00 68.75 225 TYR A C 1
ATOM 1824 O O . TYR A 1 225 ? -25.121 -2.856 38.301 1.00 68.75 225 TYR A O 1
ATOM 1832 N N . ALA A 1 226 ? -25.808 -4.919 37.781 1.00 72.50 226 ALA A N 1
ATOM 1833 C CA . ALA A 1 226 ? -25.325 -5.539 39.018 1.00 72.50 226 ALA A CA 1
ATOM 1834 C C . ALA A 1 226 ? -23.805 -5.393 39.232 1.00 72.50 226 ALA A C 1
ATOM 1836 O O . ALA A 1 226 ? -23.354 -5.272 40.371 1.00 72.50 226 ALA A O 1
ATOM 1837 N N . ASP A 1 227 ? -23.012 -5.392 38.159 1.00 74.25 227 ASP A N 1
ATOM 1838 C CA . ASP A 1 227 ? -21.563 -5.192 38.231 1.00 74.25 227 ASP A CA 1
ATOM 1839 C C . ASP A 1 227 ? -21.211 -3.711 38.420 1.00 74.25 227 ASP A C 1
ATOM 1841 O O . ASP A 1 227 ? -20.290 -3.389 39.170 1.00 74.25 227 ASP A O 1
ATOM 1845 N N . PHE A 1 228 ? -21.998 -2.800 37.837 1.00 75.38 228 PHE A N 1
ATOM 1846 C CA . PHE A 1 228 ? -21.870 -1.365 38.093 1.00 75.38 228 PHE A CA 1
ATOM 1847 C C . PHE A 1 228 ? -22.133 -1.009 39.565 1.00 75.38 228 PHE A C 1
ATOM 1849 O O . PHE A 1 228 ? -21.363 -0.259 40.165 1.00 75.38 228 PHE A O 1
ATOM 1856 N N . ILE A 1 229 ? -23.165 -1.590 40.187 1.00 78.94 229 ILE A N 1
ATOM 1857 C CA . ILE A 1 229 ? -23.487 -1.345 41.605 1.00 78.94 229 ILE A CA 1
ATOM 1858 C C . ILE A 1 229 ? -22.304 -1.675 42.530 1.00 78.94 229 ILE A C 1
ATOM 1860 O O . ILE A 1 229 ? -22.056 -0.950 43.495 1.00 78.94 229 ILE A O 1
ATOM 1864 N N . LYS A 1 230 ? -21.510 -2.710 42.216 1.00 83.44 230 LYS A N 1
ATOM 1865 C CA . LYS A 1 230 ? -20.310 -3.070 43.000 1.00 83.44 230 LYS A CA 1
ATOM 1866 C C . LYS A 1 230 ? -19.263 -1.955 43.008 1.00 83.44 230 LYS A C 1
ATOM 1868 O O . LYS A 1 230 ? -18.556 -1.779 43.999 1.00 83.44 230 LYS A O 1
ATOM 1873 N N . ILE A 1 231 ? -19.169 -1.191 41.918 1.00 82.38 231 ILE A N 1
ATOM 1874 C CA . ILE A 1 231 ? -18.160 -0.141 41.744 1.00 82.38 231 ILE A CA 1
ATOM 1875 C C . ILE A 1 231 ? -18.696 1.277 41.986 1.00 82.38 231 ILE A C 1
ATOM 1877 O O . ILE A 1 231 ? -17.890 2.197 42.135 1.00 82.38 231 ILE A O 1
ATOM 1881 N N . GLN A 1 232 ? -20.019 1.455 42.068 1.00 83.81 232 GLN A N 1
ATOM 1882 C CA . GLN A 1 232 ? -20.707 2.748 42.156 1.00 83.81 232 GLN A CA 1
ATOM 1883 C C . GLN A 1 232 ? -20.153 3.642 43.270 1.00 83.81 232 GLN A C 1
ATOM 1885 O O . GLN A 1 232 ? -19.773 4.784 43.018 1.00 83.81 232 GLN A O 1
ATOM 1890 N N . LYS A 1 233 ? -20.030 3.110 44.491 1.00 85.12 233 LYS A N 1
ATOM 1891 C CA . LYS A 1 233 ? -19.523 3.879 45.636 1.00 85.12 233 LYS A CA 1
ATOM 1892 C C . LYS A 1 233 ? -18.123 4.449 45.370 1.00 85.12 233 LYS A C 1
ATOM 1894 O O . LYS A 1 233 ? -17.847 5.604 45.672 1.00 85.12 233 LYS A O 1
ATOM 1899 N N . ARG A 1 234 ? -17.244 3.661 44.744 1.00 86.38 234 ARG A N 1
ATOM 1900 C CA . ARG A 1 234 ? -15.880 4.102 44.410 1.00 86.38 234 ARG A CA 1
ATOM 1901 C C . ARG A 1 234 ? -15.874 5.136 43.287 1.00 86.38 234 ARG A C 1
ATOM 1903 O O . ARG A 1 234 ? -15.011 6.007 43.286 1.00 86.38 234 ARG A O 1
ATOM 1910 N N . ILE A 1 235 ? -16.819 5.055 42.345 1.00 84.56 235 ILE A N 1
ATOM 1911 C CA . ILE A 1 235 ? -17.026 6.072 41.299 1.00 84.56 235 ILE A CA 1
ATOM 1912 C C . ILE A 1 235 ? -17.439 7.414 41.916 1.00 84.56 235 ILE A C 1
ATOM 1914 O O . ILE A 1 235 ? -16.907 8.462 41.543 1.00 84.56 235 ILE A O 1
ATOM 1918 N N . GL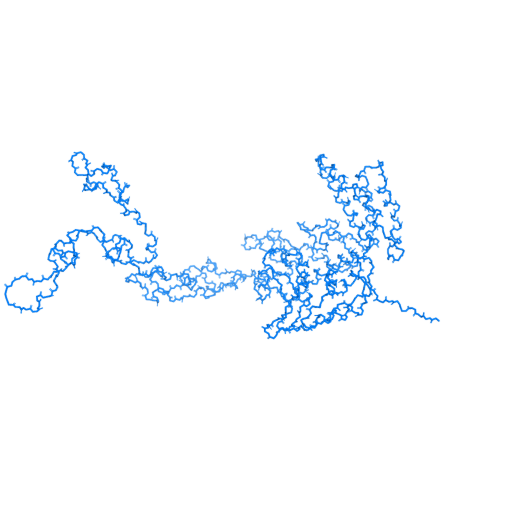U A 1 236 ? -18.350 7.388 42.886 1.00 84.75 236 GLU A N 1
ATOM 1919 C CA . GLU A 1 236 ? -18.780 8.582 43.619 1.00 84.75 236 GLU A CA 1
ATOM 1920 C C . GLU A 1 236 ? -17.613 9.191 44.413 1.00 84.75 236 GLU A C 1
ATOM 1922 O O . GLU A 1 236 ? -17.385 10.401 44.345 1.00 84.75 236 GLU A O 1
ATOM 1927 N N . GLU A 1 237 ? -16.802 8.356 45.071 1.00 86.06 237 GLU A N 1
ATOM 1928 C CA . GLU A 1 237 ? -15.602 8.778 45.805 1.00 86.06 237 GLU A CA 1
ATOM 1929 C C . GLU A 1 237 ? -14.561 9.452 44.890 1.00 86.06 237 GLU A C 1
ATOM 1931 O O . GLU A 1 237 ? -14.082 10.541 45.205 1.00 86.06 237 GLU A O 1
ATOM 1936 N N . VAL A 1 238 ? -14.230 8.881 43.722 1.00 85.88 238 VAL A N 1
ATOM 1937 C CA . VAL A 1 238 ? -13.243 9.504 42.809 1.00 85.88 238 VAL A CA 1
ATOM 1938 C C . VAL A 1 238 ? -13.743 10.793 42.161 1.00 85.88 238 VAL A C 1
ATOM 1940 O O . VAL A 1 238 ? -12.922 11.611 41.741 1.00 85.88 238 VAL A O 1
ATOM 1943 N N . SER A 1 239 ? -15.056 11.010 42.082 1.00 81.31 239 SER A N 1
ATOM 1944 C CA . SER A 1 239 ? -15.643 12.250 41.564 1.00 81.31 239 SER A CA 1
ATOM 1945 C C . SER A 1 239 ? -15.782 13.332 42.644 1.00 81.31 239 SER A C 1
ATOM 1947 O O . SER A 1 239 ? -15.530 14.507 42.363 1.00 81.31 239 SER A O 1
ATOM 1949 N N . GLY A 1 240 ? -16.168 12.952 43.865 1.00 76.06 240 GLY A N 1
ATOM 1950 C CA . GLY A 1 240 ? -16.521 13.869 44.954 1.00 76.06 240 GLY A CA 1
ATOM 1951 C C . GLY A 1 240 ? -15.402 14.203 45.945 1.00 76.06 240 GLY A C 1
ATOM 1952 O O . GLY A 1 240 ? -15.549 15.157 46.707 1.00 76.06 240 GLY A O 1
ATOM 1953 N N . ASP A 1 241 ? -14.288 13.463 45.949 1.00 78.69 241 ASP A N 1
ATOM 1954 C CA . ASP A 1 241 ? -13.180 13.695 46.885 1.00 78.69 241 ASP A CA 1
ATOM 1955 C C . ASP A 1 241 ? -12.426 14.996 46.546 1.00 78.69 241 ASP A C 1
ATOM 1957 O O . ASP A 1 241 ? -11.598 15.061 45.632 1.00 78.69 241 ASP A O 1
ATOM 1961 N N . SER A 1 242 ? -12.765 16.068 47.265 1.00 68.88 242 SER A N 1
ATOM 1962 C CA . SER A 1 242 ? -12.133 17.387 47.152 1.00 68.88 242 SER A CA 1
ATOM 1963 C C . SER A 1 242 ? -10.838 17.512 47.958 1.00 68.88 242 SER A C 1
ATOM 1965 O O . SER A 1 242 ? -10.125 18.498 47.786 1.00 68.88 242 SER A O 1
ATOM 1967 N N . GLN A 1 243 ? -10.538 16.537 48.824 1.00 75.44 243 GLN A N 1
ATOM 1968 C CA . GLN A 1 243 ? -9.351 16.529 49.680 1.00 75.44 243 GLN A CA 1
ATOM 1969 C C . GLN A 1 243 ? -8.166 15.823 49.005 1.00 75.44 243 GLN A C 1
ATOM 1971 O O . GLN A 1 243 ? -7.023 16.222 49.214 1.00 75.44 243 GLN A O 1
ATOM 1976 N N . ALA A 1 244 ? -8.422 14.811 48.171 1.00 81.50 244 ALA A N 1
ATOM 1977 C CA . ALA A 1 244 ? -7.389 14.141 47.384 1.00 81.50 244 ALA A CA 1
ATOM 1978 C C . ALA A 1 244 ? -6.959 14.953 46.151 1.00 81.50 244 ALA A C 1
ATOM 1980 O O . ALA A 1 244 ? -7.769 15.578 45.457 1.00 81.50 244 ALA A O 1
ATOM 1981 N N . SER A 1 245 ? -5.670 14.880 45.820 1.00 85.88 245 SER A N 1
ATOM 1982 C CA . SER A 1 245 ? -5.128 15.460 44.591 1.00 85.88 245 SER A CA 1
ATOM 1983 C C . SER A 1 245 ? -5.708 14.782 43.343 1.00 85.88 245 SER A C 1
ATOM 1985 O O . SER A 1 245 ? -6.127 13.620 43.359 1.00 85.88 245 SER A O 1
ATOM 1987 N N . VAL A 1 246 ? -5.686 15.490 42.208 1.00 84.56 246 VAL A N 1
ATOM 1988 C CA . VAL A 1 246 ? -6.133 14.945 40.913 1.00 84.56 246 VAL A CA 1
ATOM 1989 C C . VAL A 1 246 ? -5.390 13.649 40.583 1.00 84.56 246 VAL A C 1
ATOM 1991 O O . VAL A 1 246 ? -6.004 12.670 40.168 1.00 84.56 246 VAL A O 1
ATOM 1994 N N . LYS A 1 247 ? -4.077 13.610 40.834 1.00 84.94 247 LYS A N 1
ATOM 1995 C CA . LYS A 1 247 ? -3.231 12.443 40.569 1.00 84.94 247 LYS A CA 1
ATOM 1996 C C . LYS A 1 247 ? -3.648 11.227 41.401 1.00 84.94 247 LYS A C 1
ATOM 1998 O O . LYS A 1 247 ? -3.774 10.139 40.848 1.00 84.94 247 LYS A O 1
ATOM 2003 N N . GLU A 1 248 ? -3.921 11.405 42.693 1.00 85.75 248 GLU A N 1
ATOM 2004 C CA . GLU A 1 248 ? -4.398 10.322 43.568 1.00 85.75 248 GLU A CA 1
ATOM 2005 C C . GLU A 1 248 ? -5.761 9.787 43.121 1.00 85.75 248 GLU A C 1
ATOM 2007 O O . GLU A 1 248 ? -5.973 8.574 43.084 1.00 85.75 248 GLU A O 1
ATOM 2012 N N . ARG A 1 249 ? -6.670 10.676 42.710 1.00 87.62 249 ARG A N 1
ATOM 2013 C CA . ARG A 1 249 ? -7.991 10.293 42.190 1.00 87.62 249 ARG A CA 1
ATOM 2014 C C . ARG A 1 249 ? -7.882 9.507 40.882 1.00 87.62 249 ARG A C 1
ATOM 2016 O O . ARG A 1 249 ? -8.539 8.480 40.744 1.00 87.62 249 ARG A O 1
ATOM 2023 N N . LEU A 1 250 ? -7.003 9.918 39.964 1.00 84.56 250 LEU A N 1
ATOM 2024 C CA . LEU A 1 250 ? -6.727 9.192 38.715 1.00 84.56 250 LEU A CA 1
ATOM 2025 C C . LEU A 1 250 ? -6.036 7.834 38.939 1.00 84.56 250 LEU A C 1
ATOM 2027 O O . LEU A 1 250 ? -6.196 6.918 38.139 1.00 84.56 250 LEU A O 1
ATOM 2031 N N . VAL A 1 251 ? -5.261 7.664 40.014 1.00 86.69 251 VAL A N 1
ATOM 2032 C CA . VAL A 1 251 ? -4.716 6.341 40.367 1.00 86.69 251 VAL A CA 1
ATOM 2033 C C . VAL A 1 251 ? -5.847 5.401 40.785 1.00 86.69 251 VAL A C 1
ATOM 2035 O O . VAL A 1 251 ? -5.888 4.254 40.341 1.00 86.69 251 VAL A O 1
ATOM 2038 N N . ARG A 1 252 ? -6.803 5.888 41.587 1.00 86.94 252 ARG A N 1
ATOM 2039 C CA . ARG A 1 252 ? -7.958 5.095 42.039 1.00 86.94 252 ARG A CA 1
ATOM 2040 C C . ARG A 1 252 ? -8.859 4.655 40.877 1.00 86.94 252 ARG A C 1
ATOM 2042 O O . ARG A 1 252 ? -9.379 3.541 40.916 1.00 86.94 252 ARG A O 1
ATOM 2049 N N . THR A 1 253 ? -8.998 5.458 39.816 1.00 84.50 253 THR A N 1
ATOM 2050 C CA . THR A 1 253 ? -9.804 5.071 38.640 1.00 84.50 253 THR A CA 1
ATOM 2051 C C . THR A 1 253 ? -9.240 3.869 37.880 1.00 84.50 253 THR A C 1
ATOM 2053 O O . THR A 1 253 ? -10.017 3.168 37.240 1.00 84.50 253 THR A O 1
ATOM 2056 N N . ARG A 1 254 ? -7.938 3.552 37.990 1.00 82.12 254 ARG A N 1
ATOM 2057 C CA . ARG A 1 254 ? -7.359 2.344 37.367 1.00 82.12 254 ARG A CA 1
ATOM 2058 C C . ARG A 1 254 ? -7.919 1.053 37.945 1.00 82.12 254 ARG A C 1
ATOM 2060 O O . ARG A 1 254 ? -8.252 0.152 37.185 1.00 82.12 254 ARG A O 1
ATOM 2067 N N . ALA A 1 255 ? -8.052 0.979 39.269 1.00 83.56 255 ALA A N 1
ATOM 2068 C CA . ALA A 1 255 ? -8.630 -0.190 39.929 1.00 83.56 255 ALA A CA 1
ATOM 2069 C C . ALA A 1 255 ? -10.106 -0.368 39.542 1.00 83.56 255 ALA A C 1
ATOM 2071 O O . ALA A 1 255 ? -10.544 -1.480 39.259 1.00 83.56 255 ALA A O 1
ATOM 2072 N N . ILE A 1 256 ? -10.847 0.745 39.452 1.00 84.75 256 ILE A N 1
ATOM 2073 C CA . ILE A 1 256 ? -12.237 0.757 38.977 1.00 84.75 256 ILE A CA 1
ATOM 2074 C C . ILE A 1 256 ? -12.306 0.265 37.527 1.00 84.75 256 ILE A C 1
ATOM 2076 O O . ILE A 1 256 ? -13.114 -0.611 37.233 1.00 84.75 256 ILE A O 1
ATOM 2080 N N . LYS A 1 257 ? -11.437 0.780 36.642 1.00 81.19 257 LYS A N 1
ATOM 2081 C CA . LYS A 1 257 ? -11.341 0.350 35.241 1.00 81.19 257 LYS A CA 1
ATOM 2082 C C . LYS A 1 257 ? -11.104 -1.150 35.152 1.00 81.19 257 LYS A C 1
ATOM 2084 O O . LYS A 1 257 ? -11.864 -1.839 34.496 1.00 81.19 257 LYS A O 1
ATOM 2089 N N . GLN A 1 258 ? -10.082 -1.653 35.838 1.00 76.25 258 GLN A N 1
ATOM 2090 C CA . GLN A 1 258 ? -9.671 -3.047 35.734 1.00 76.25 258 GLN A CA 1
ATOM 2091 C C . GLN A 1 258 ? -10.772 -4.010 36.191 1.00 76.25 258 GLN A C 1
ATOM 2093 O O . GLN A 1 258 ? -11.064 -4.983 35.498 1.00 76.25 258 GLN A O 1
ATOM 2098 N N . GLU A 1 259 ? -11.422 -3.723 37.320 1.00 79.00 259 GLU A N 1
ATOM 2099 C CA . GLU A 1 259 ? -12.537 -4.537 37.812 1.00 79.00 259 GLU A CA 1
ATOM 2100 C C . GLU A 1 259 ? -13.737 -4.492 36.862 1.00 79.00 259 GLU A C 1
ATOM 2102 O O . GLU A 1 259 ? -14.339 -5.525 36.574 1.00 79.00 259 GLU A O 1
ATOM 2107 N N . TYR A 1 260 ? -14.053 -3.309 36.331 1.00 76.44 260 TYR A N 1
ATOM 2108 C CA . TYR A 1 260 ? -15.202 -3.141 35.455 1.00 76.44 260 TYR A CA 1
ATOM 2109 C C . TYR A 1 260 ? -14.979 -3.755 34.071 1.00 76.44 260 TYR A C 1
ATOM 2111 O O . TYR A 1 260 ? -15.802 -4.542 33.624 1.00 76.44 260 TYR A O 1
ATOM 2119 N N . THR A 1 261 ? -13.834 -3.500 33.437 1.00 71.88 261 THR A N 1
ATOM 2120 C CA . THR A 1 261 ? -13.404 -4.133 32.181 1.00 71.88 261 THR A CA 1
ATOM 2121 C C . THR A 1 261 ? -13.432 -5.665 32.282 1.00 71.88 261 THR A C 1
ATOM 2123 O O . THR A 1 261 ? -13.949 -6.330 31.385 1.00 71.88 261 THR A O 1
ATOM 2126 N N . THR A 1 262 ? -12.974 -6.235 33.405 1.00 72.19 262 THR A N 1
ATOM 2127 C CA . THR A 1 262 ? -13.022 -7.692 33.636 1.00 72.19 262 THR A CA 1
ATOM 2128 C C . THR A 1 262 ? -14.464 -8.209 33.706 1.00 72.19 262 THR A C 1
ATOM 2130 O O . THR A 1 262 ? -14.775 -9.254 33.140 1.00 72.19 262 THR A O 1
ATOM 2133 N N . ALA A 1 263 ? -15.384 -7.471 34.340 1.00 71.06 263 ALA A N 1
ATOM 2134 C CA . ALA A 1 263 ? -16.805 -7.837 34.388 1.00 71.06 263 ALA A CA 1
ATOM 2135 C C . ALA A 1 263 ? -17.489 -7.817 33.001 1.00 71.06 263 ALA A C 1
ATOM 2137 O O . ALA A 1 263 ? -18.498 -8.505 32.788 1.00 71.06 263 ALA A O 1
ATOM 2138 N N . TYR A 1 264 ? -16.919 -7.069 32.052 1.00 67.38 264 TYR A N 1
ATOM 2139 C CA . TYR A 1 264 ? -17.309 -7.049 30.639 1.00 67.38 264 TYR A CA 1
ATOM 2140 C C . TYR A 1 264 ? -16.704 -8.187 29.811 1.00 67.38 264 TYR A C 1
ATOM 2142 O O . TYR A 1 264 ? -17.017 -8.304 28.631 1.00 67.38 264 TYR A O 1
ATOM 2150 N N . GLY A 1 265 ? -15.891 -9.056 30.418 1.00 71.38 265 GLY A N 1
ATOM 2151 C CA . GLY A 1 265 ? -15.236 -10.151 29.711 1.00 71.38 265 GLY A CA 1
ATOM 2152 C C . GLY A 1 265 ? -14.068 -9.686 28.848 1.00 71.38 265 GLY A C 1
ATOM 2153 O O . GLY A 1 265 ? -13.682 -10.411 27.942 1.00 71.38 265 GLY A O 1
ATOM 2154 N N . PHE A 1 266 ? -13.503 -8.505 29.111 1.00 72.38 266 PHE A N 1
ATOM 2155 C CA . PHE A 1 266 ? -12.255 -8.063 28.496 1.00 72.38 266 PHE A CA 1
ATOM 2156 C C . PHE A 1 266 ? -11.087 -8.395 29.411 1.00 72.38 266 PHE A C 1
ATOM 2158 O O . PHE A 1 266 ? -11.129 -8.169 30.622 1.00 72.38 266 PHE A O 1
ATOM 2165 N N . VAL A 1 267 ? -10.017 -8.900 28.817 1.00 80.62 267 VAL A N 1
ATOM 2166 C CA . VAL A 1 267 ? -8.750 -9.161 29.493 1.00 80.62 267 VAL A CA 1
ATOM 2167 C C . VAL A 1 267 ? -7.635 -8.399 28.792 1.00 80.62 267 VAL A C 1
ATOM 2169 O O . VAL A 1 267 ? -7.762 -7.999 27.635 1.00 80.62 267 VAL A O 1
ATOM 2172 N N . ALA A 1 268 ? -6.520 -8.183 29.490 1.00 81.75 268 ALA A N 1
ATOM 2173 C CA . ALA A 1 268 ? -5.343 -7.597 28.863 1.00 81.75 268 ALA A CA 1
ATOM 2174 C C . ALA A 1 268 ? -4.914 -8.452 27.660 1.00 81.75 268 ALA A C 1
ATOM 2176 O O . ALA A 1 268 ? -4.847 -9.679 27.756 1.00 81.75 268 ALA A O 1
ATOM 2177 N N . CYS A 1 269 ? -4.608 -7.797 26.540 1.00 82.12 269 CYS A N 1
ATOM 2178 C CA . CYS A 1 269 ? -4.162 -8.467 25.329 1.00 82.12 269 CYS A CA 1
ATOM 2179 C C . CYS A 1 269 ? -2.952 -9.360 25.644 1.00 82.12 269 CYS A C 1
ATOM 2181 O O . CYS A 1 269 ? -1.953 -8.856 26.161 1.00 82.12 269 CYS A O 1
ATOM 2183 N N . PRO A 1 270 ? -3.006 -10.666 25.337 1.00 88.31 270 PRO A N 1
ATOM 2184 C CA . PRO A 1 270 ? -1.974 -11.611 25.745 1.00 88.31 270 PRO A CA 1
ATOM 2185 C C . PRO A 1 270 ? -0.654 -11.403 24.989 1.00 88.31 270 PRO A C 1
ATOM 2187 O O . PRO A 1 270 ? 0.402 -11.726 25.528 1.00 88.31 270 PRO A O 1
ATOM 2190 N N . LEU A 1 271 ? -0.698 -10.808 23.788 1.00 86.50 271 LEU A N 1
ATOM 2191 C CA . LEU A 1 271 ? 0.495 -10.483 23.003 1.00 86.50 271 LEU A CA 1
ATOM 2192 C C . LEU A 1 271 ? 1.243 -9.276 23.589 1.00 86.50 271 LEU A C 1
ATOM 2194 O O . LEU A 1 271 ? 2.388 -9.391 24.015 1.00 86.50 271 LEU A O 1
ATOM 2198 N N . CYS A 1 272 ? 0.583 -8.115 23.659 1.00 86.88 272 CYS A N 1
ATOM 2199 C CA . CYS A 1 272 ? 1.221 -6.876 24.120 1.00 86.88 272 CYS A CA 1
ATOM 2200 C C . CYS A 1 272 ? 1.161 -6.662 25.640 1.00 86.88 272 CYS A C 1
ATOM 2202 O O . CYS A 1 272 ? 1.683 -5.672 26.151 1.00 86.88 272 CYS A O 1
ATOM 2204 N N . LYS A 1 273 ? 0.492 -7.555 26.376 1.00 88.50 273 LYS A N 1
ATOM 2205 C CA . LYS A 1 273 ? 0.308 -7.492 27.836 1.00 88.50 273 LYS A CA 1
ATOM 2206 C C . LYS A 1 273 ? -0.263 -6.148 28.306 1.00 88.50 273 LYS A C 1
ATOM 2208 O O . LYS A 1 273 ? 0.111 -5.632 29.356 1.00 88.50 273 LYS A O 1
ATOM 2213 N N . GLY A 1 274 ? -1.157 -5.568 27.505 1.00 76.50 274 GLY A N 1
ATOM 2214 C CA . GLY A 1 274 ? -1.795 -4.282 27.788 1.00 76.50 274 GLY A CA 1
ATOM 2215 C C . GLY A 1 274 ? -0.982 -3.037 27.417 1.00 76.50 274 GLY A C 1
ATOM 2216 O O . GLY A 1 274 ? -1.418 -1.930 27.728 1.00 76.50 274 GLY A O 1
ATOM 2217 N N . SER A 1 275 ? 0.172 -3.167 26.750 1.00 78.69 275 SER A N 1
ATOM 2218 C CA . SER A 1 275 ? 0.928 -1.998 26.271 1.00 78.69 275 SER A CA 1
ATOM 2219 C C . SER A 1 275 ? 0.264 -1.328 25.060 1.00 78.69 275 SER A C 1
ATOM 2221 O O . SER A 1 275 ? 0.351 -0.111 24.904 1.00 78.69 275 SER A O 1
ATOM 2223 N N . GLY A 1 276 ? -0.424 -2.114 24.223 1.00 64.50 276 GLY A N 1
ATOM 2224 C CA . GLY A 1 276 ? -0.949 -1.687 22.922 1.00 64.50 276 GLY A CA 1
ATOM 2225 C C . GLY A 1 276 ? 0.102 -1.699 21.806 1.00 64.50 276 GLY A C 1
ATOM 2226 O O . GLY A 1 276 ? -0.222 -1.374 20.669 1.00 64.50 276 GLY A O 1
ATOM 2227 N N . ILE A 1 277 ? 1.340 -2.105 22.105 1.00 72.69 277 ILE A N 1
ATOM 2228 C CA . ILE A 1 277 ? 2.491 -2.092 21.192 1.00 72.69 277 ILE A CA 1
ATOM 2229 C C . ILE A 1 277 ? 3.110 -3.495 21.137 1.00 72.69 277 ILE A C 1
ATOM 2231 O O . ILE A 1 277 ? 3.277 -4.144 22.172 1.00 72.69 277 ILE A O 1
ATOM 2235 N N . HIS A 1 278 ? 3.452 -3.961 19.935 1.00 81.50 278 HIS A N 1
ATOM 2236 C CA . HIS A 1 278 ? 4.189 -5.205 19.696 1.00 81.50 278 HIS A CA 1
ATOM 2237 C C . HIS A 1 278 ? 5.349 -4.934 18.732 1.00 81.50 278 HIS A C 1
ATOM 2239 O O . HIS A 1 278 ? 5.142 -4.424 17.628 1.00 81.50 278 HIS A O 1
ATOM 2245 N N . GLY A 1 279 ? 6.574 -5.242 19.162 1.00 81.31 279 GLY A N 1
ATOM 2246 C CA . GLY A 1 279 ? 7.780 -4.779 18.476 1.00 81.31 279 GLY A CA 1
ATOM 2247 C C . GLY A 1 279 ? 7.848 -3.249 18.470 1.00 81.31 279 GLY A C 1
ATOM 2248 O O . GLY A 1 279 ? 7.749 -2.620 19.522 1.00 81.31 279 GLY A O 1
ATOM 2249 N N . GLU A 1 280 ? 7.971 -2.661 17.282 1.00 75.81 280 GLU A N 1
ATOM 2250 C CA . GLU A 1 280 ? 8.041 -1.205 17.075 1.00 75.81 280 GLU A CA 1
ATOM 2251 C C . GLU A 1 280 ? 6.712 -0.595 16.595 1.00 75.81 280 GLU A C 1
ATOM 2253 O O . GLU A 1 280 ? 6.636 0.590 16.280 1.00 75.81 280 GLU A O 1
ATOM 2258 N N . SER A 1 281 ? 5.648 -1.400 16.536 1.00 72.94 281 SER A N 1
ATOM 2259 C CA . SER A 1 281 ? 4.374 -1.022 15.921 1.00 72.94 281 SER A CA 1
ATOM 2260 C C . SER A 1 281 ? 3.180 -1.260 16.843 1.00 72.94 281 SER A C 1
ATOM 2262 O O . SER A 1 281 ? 3.278 -1.923 17.880 1.00 72.94 281 SER A O 1
ATOM 2264 N N . GLU A 1 282 ? 2.031 -0.702 16.467 1.00 61.66 282 GLU A N 1
ATOM 2265 C CA . GLU A 1 282 ? 0.755 -0.986 17.120 1.00 61.66 282 GLU A CA 1
ATOM 2266 C C . GLU A 1 282 ? 0.501 -2.501 17.163 1.00 61.66 282 GLU A C 1
ATOM 2268 O O . GLU A 1 282 ? 0.749 -3.220 16.196 1.00 61.66 282 GLU A O 1
ATOM 2273 N N . CYS A 1 283 ? 0.044 -3.008 18.310 1.00 75.75 283 CYS A N 1
ATOM 2274 C CA . CYS A 1 283 ? -0.105 -4.445 18.505 1.00 75.75 283 CYS A CA 1
ATOM 2275 C C . CYS A 1 283 ? -1.098 -5.033 17.485 1.00 75.75 283 CYS A C 1
ATOM 2277 O O . CYS A 1 283 ? -2.253 -4.619 17.484 1.00 75.75 283 CYS A O 1
ATOM 2279 N N . PRO A 1 284 ? -0.721 -6.048 16.687 1.00 73.06 284 PRO A N 1
ATOM 2280 C CA . PRO A 1 284 ? -1.581 -6.594 15.632 1.00 73.06 284 PRO A CA 1
ATOM 2281 C C . PRO A 1 284 ? -2.769 -7.414 16.159 1.00 73.06 284 PRO A C 1
ATOM 2283 O O . PRO A 1 284 ? -3.659 -7.758 15.393 1.00 73.06 284 PRO A O 1
ATOM 2286 N N . VAL A 1 285 ? -2.777 -7.754 17.453 1.00 74.38 285 VAL A N 1
ATOM 2287 C CA . VAL A 1 285 ? -3.857 -8.527 18.088 1.00 74.38 285 VAL A CA 1
ATOM 2288 C C . VAL A 1 285 ? -4.941 -7.618 18.656 1.00 74.38 285 VAL A C 1
ATOM 2290 O O . VAL A 1 285 ? -6.120 -7.900 18.485 1.00 74.38 285 VAL A O 1
ATOM 2293 N N . CYS A 1 286 ? -4.558 -6.539 19.346 1.00 70.62 286 CYS A N 1
ATOM 2294 C CA . CYS A 1 286 ? -5.520 -5.610 19.946 1.00 70.62 286 CYS A CA 1
ATOM 2295 C C . CYS A 1 286 ? -5.619 -4.268 19.223 1.00 70.62 286 CYS A C 1
ATOM 2297 O O . CYS A 1 286 ? -6.373 -3.420 19.667 1.00 70.62 286 CYS A O 1
ATOM 2299 N N . PHE A 1 287 ? -4.836 -4.036 18.168 1.00 62.22 287 PHE A N 1
ATOM 2300 C CA . PHE A 1 287 ? -4.829 -2.794 17.387 1.00 62.22 287 PHE A CA 1
ATOM 2301 C C . PHE A 1 287 ? -4.760 -1.536 18.262 1.00 62.22 287 PHE A C 1
ATOM 2303 O O . PHE A 1 287 ? -5.546 -0.609 18.093 1.00 62.22 287 PHE A O 1
ATOM 2310 N N . GLY A 1 288 ? -3.863 -1.559 19.254 1.00 55.44 288 GLY A N 1
ATOM 2311 C CA . GLY A 1 288 ? -3.654 -0.443 20.180 1.00 55.44 288 GLY A CA 1
ATOM 2312 C C . GLY A 1 288 ? -4.656 -0.356 21.335 1.00 55.44 288 GLY A C 1
ATOM 2313 O O . GLY A 1 288 ? -4.411 0.398 22.280 1.00 55.44 288 GLY A O 1
ATOM 2314 N N . ASP A 1 289 ? -5.717 -1.168 21.334 1.00 60.06 289 ASP A N 1
ATOM 2315 C CA . ASP A 1 289 ? -6.799 -1.112 22.329 1.00 60.06 289 ASP A CA 1
ATOM 2316 C C . ASP A 1 289 ? -6.415 -1.729 23.682 1.00 60.06 289 ASP A C 1
ATOM 2318 O O . ASP A 1 289 ? -7.112 -1.540 24.677 1.00 60.06 289 ASP A O 1
ATOM 2322 N N . LYS A 1 290 ? -5.255 -2.406 23.753 1.00 72.12 290 LYS A N 1
ATOM 2323 C CA . LYS A 1 290 ? -4.628 -3.009 24.956 1.00 72.12 290 LYS A CA 1
ATOM 2324 C C . LYS A 1 290 ? -5.402 -4.165 25.593 1.00 72.12 290 LYS A C 1
ATOM 2326 O O . LYS A 1 290 ? -4.792 -4.985 26.277 1.00 72.12 290 LYS A O 1
ATOM 2331 N N . GLU A 1 291 ? -6.698 -4.254 25.360 1.00 75.69 291 GLU A N 1
ATOM 2332 C CA . GLU A 1 291 ? -7.627 -5.229 25.924 1.00 75.69 291 GLU A CA 1
ATOM 2333 C C . GLU A 1 291 ? -8.341 -5.960 24.780 1.00 75.69 291 GLU A C 1
ATOM 2335 O O . GLU A 1 291 ? -8.538 -5.389 23.710 1.00 75.69 291 GLU A O 1
ATOM 2340 N N . ILE A 1 292 ? -8.678 -7.233 24.985 1.00 64.44 292 ILE A N 1
ATOM 2341 C CA . ILE A 1 292 ? -9.435 -8.059 24.031 1.00 64.44 292 ILE A CA 1
ATOM 2342 C C . ILE A 1 292 ? -10.467 -8.900 24.779 1.00 64.44 292 ILE A C 1
ATOM 2344 O O . ILE A 1 292 ? -10.313 -9.144 25.979 1.00 64.44 292 ILE A O 1
ATOM 2348 N N . GLU A 1 293 ? -11.503 -9.366 24.087 1.00 70.44 293 GLU A N 1
ATOM 2349 C CA . GLU A 1 293 ? -12.505 -10.235 24.703 1.00 70.44 293 GLU A CA 1
ATOM 2350 C C . GLU A 1 293 ? -11.894 -11.582 25.116 1.00 70.44 293 GLU A C 1
ATOM 2352 O O . GLU A 1 293 ? -11.145 -12.216 24.373 1.00 70.44 293 GLU A O 1
ATOM 2357 N N . GLU A 1 294 ? -12.265 -12.079 26.293 1.00 76.81 294 GLU A N 1
ATOM 2358 C CA . GLU A 1 294 ? -11.800 -13.354 26.842 1.00 76.81 294 GLU A CA 1
ATOM 2359 C C . GLU A 1 294 ? -12.147 -14.534 25.919 1.00 76.81 294 GLU A C 1
ATOM 2361 O O . GLU A 1 294 ? -11.421 -15.526 25.857 1.00 76.81 294 GLU A O 1
ATOM 2366 N N . GLN A 1 295 ? -1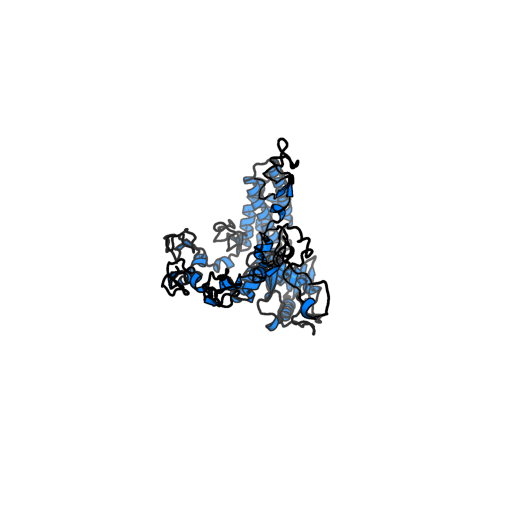3.250 -14.438 25.170 1.00 70.81 295 GLN A N 1
ATOM 2367 C CA . GLN A 1 295 ? -13.607 -15.443 24.167 1.00 70.81 295 GLN A CA 1
ATOM 2368 C C . GLN A 1 295 ? -12.690 -15.393 22.942 1.00 70.81 295 GLN A C 1
ATOM 2370 O O . GLN A 1 295 ? -12.341 -16.445 22.411 1.00 70.81 295 GLN A O 1
ATOM 2375 N N . GLU A 1 296 ? -12.260 -14.204 22.520 1.00 65.12 296 GLU A N 1
ATOM 2376 C CA . GLU A 1 296 ? -11.336 -14.038 21.397 1.00 65.12 296 GLU A CA 1
ATOM 2377 C C . GLU A 1 296 ? -9.947 -14.572 21.741 1.00 65.12 296 GLU A C 1
ATOM 2379 O O . GLU A 1 296 ? -9.346 -15.253 20.914 1.00 65.12 296 GLU A O 1
ATOM 2384 N N . VAL A 1 297 ? -9.491 -14.398 22.989 1.00 78.44 297 VAL A N 1
ATOM 2385 C CA . VAL A 1 297 ? -8.232 -14.985 23.494 1.00 78.44 297 VAL A CA 1
ATOM 2386 C C . VAL A 1 297 ? -8.146 -16.482 23.210 1.00 78.44 297 VAL A C 1
ATOM 2388 O O . VAL A 1 297 ? -7.084 -16.978 22.849 1.00 78.44 297 VAL A O 1
ATOM 2391 N N . LYS A 1 298 ? -9.260 -17.211 23.351 1.00 77.88 298 LYS A N 1
ATOM 2392 C CA . LYS A 1 298 ? -9.295 -18.673 23.176 1.00 77.88 298 LYS A CA 1
ATOM 2393 C C . LYS A 1 298 ? -9.045 -19.111 21.734 1.00 77.88 298 LYS A C 1
ATOM 2395 O O . LYS A 1 298 ? -8.623 -20.242 21.525 1.00 77.88 298 LYS A O 1
ATOM 2400 N N . ASN A 1 299 ? -9.308 -18.233 20.769 1.00 76.62 299 ASN A N 1
ATOM 2401 C CA . ASN A 1 299 ? -9.156 -18.506 19.342 1.00 76.62 299 ASN A CA 1
ATOM 2402 C C . ASN A 1 299 ? -7.892 -17.867 18.747 1.00 76.62 299 ASN A C 1
ATOM 2404 O O . ASN A 1 299 ? -7.646 -18.013 17.551 1.00 76.62 299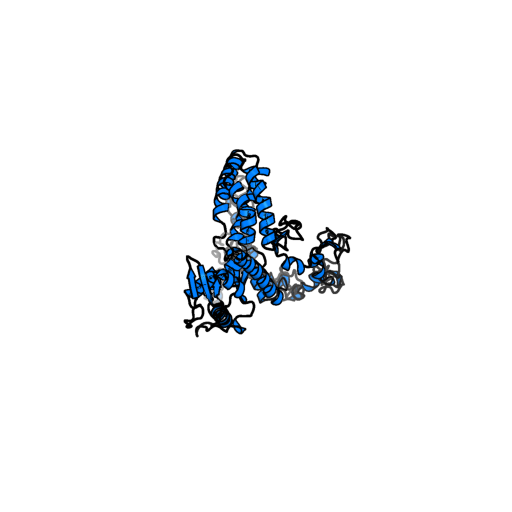 ASN A O 1
ATOM 2408 N N . LEU A 1 300 ? -7.102 -17.148 19.550 1.00 78.38 300 LEU A N 1
ATOM 2409 C CA . LEU A 1 300 ? -5.860 -16.538 19.095 1.00 78.38 300 LEU A CA 1
ATOM 2410 C C . LEU A 1 300 ? -4.724 -17.556 19.108 1.00 78.38 300 LEU A C 1
ATOM 2412 O O . LEU A 1 300 ? -4.299 -18.023 20.164 1.00 78.38 300 LEU A O 1
ATOM 2416 N N . ASP A 1 301 ? -4.171 -17.827 17.930 1.00 83.75 301 ASP A N 1
ATOM 2417 C CA . ASP A 1 301 ? -2.872 -18.478 17.822 1.00 83.75 301 ASP A CA 1
ATOM 2418 C C . ASP A 1 301 ? -1.771 -17.423 17.960 1.00 83.75 301 ASP A C 1
ATOM 2420 O O . ASP A 1 301 ? -1.477 -16.680 17.027 1.00 83.75 301 ASP A O 1
ATOM 2424 N N . LEU A 1 302 ? -1.166 -17.335 19.145 1.00 85.69 302 LEU A N 1
ATOM 2425 C CA . LEU A 1 302 ? -0.045 -16.424 19.384 1.00 85.69 302 LEU A CA 1
ATOM 2426 C C . LEU A 1 302 ? 1.285 -16.964 18.848 1.00 85.69 302 LEU A C 1
ATOM 2428 O O . LEU A 1 302 ? 2.232 -16.187 18.723 1.00 85.69 302 LEU A O 1
ATOM 2432 N N . SER A 1 303 ? 1.355 -18.253 18.488 1.00 87.19 303 SER A N 1
ATOM 2433 C CA . SER A 1 303 ? 2.589 -18.863 17.981 1.00 87.19 303 SER A CA 1
ATOM 2434 C C . SER A 1 303 ? 3.033 -18.241 16.657 1.00 87.19 303 SER A C 1
ATOM 2436 O O . SER A 1 303 ? 4.214 -18.249 16.324 1.00 87.19 303 SER A O 1
ATOM 2438 N N . VAL A 1 304 ? 2.107 -17.634 15.909 1.00 82.75 304 VAL A N 1
ATOM 2439 C CA . VAL A 1 304 ? 2.406 -16.938 14.649 1.00 82.75 304 VAL A CA 1
ATOM 2440 C C . VAL A 1 304 ? 3.262 -15.676 14.842 1.00 82.75 304 VAL A C 1
ATOM 2442 O O . VAL A 1 304 ? 3.905 -15.231 13.893 1.00 82.75 304 VAL A O 1
ATOM 2445 N N . PHE A 1 305 ? 3.301 -15.109 16.054 1.00 86.69 305 PHE A N 1
ATOM 2446 C CA . PHE A 1 305 ? 4.120 -13.936 16.397 1.00 86.69 305 PHE A CA 1
ATOM 2447 C C . PHE A 1 305 ? 5.459 -14.305 17.046 1.00 86.69 305 PHE A C 1
ATOM 2449 O O . PHE A 1 305 ? 6.262 -13.420 17.344 1.00 86.69 305 PHE A O 1
ATOM 2456 N N . GLU A 1 306 ? 5.708 -15.593 17.288 1.00 91.00 306 GLU A N 1
ATOM 2457 C CA . GLU A 1 306 ? 6.987 -16.059 17.813 1.00 91.00 306 GLU A CA 1
ATOM 2458 C C . GLU A 1 306 ? 8.098 -15.813 16.792 1.00 91.00 306 GLU A C 1
ATOM 2460 O O . GLU A 1 306 ? 7.902 -15.961 15.581 1.00 91.00 306 GLU A O 1
ATOM 2465 N N . LYS A 1 307 ? 9.273 -15.426 17.295 1.00 92.31 307 LYS A N 1
ATOM 2466 C CA . LYS A 1 307 ? 10.474 -15.279 16.476 1.00 92.31 307 LYS A CA 1
ATOM 2467 C C . LYS A 1 307 ? 11.013 -16.662 16.130 1.00 92.31 307 LYS A C 1
ATOM 2469 O O . LYS A 1 307 ? 11.238 -17.485 17.013 1.00 92.31 307 LYS A O 1
ATOM 2474 N N . VAL A 1 308 ? 11.208 -16.896 14.841 1.00 94.25 308 VAL A N 1
ATOM 2475 C CA . VAL A 1 308 ? 11.807 -18.101 14.274 1.00 94.25 308 VAL A CA 1
ATOM 2476 C C . VAL A 1 308 ? 13.023 -17.714 13.443 1.00 94.25 308 VAL A C 1
ATOM 2478 O O . VAL A 1 308 ? 13.113 -16.593 12.935 1.00 94.25 308 VAL A O 1
ATOM 2481 N N . GLU A 1 309 ? 13.962 -18.646 13.298 1.00 97.25 309 GLU A N 1
ATOM 2482 C CA . GLU A 1 309 ? 15.119 -18.458 12.425 1.00 97.25 309 GLU A CA 1
ATOM 2483 C C . GLU A 1 309 ? 14.673 -18.200 10.987 1.00 97.25 309 GLU A C 1
ATOM 2485 O O . GLU A 1 309 ? 13.703 -18.779 10.490 1.00 97.25 309 GLU A O 1
ATOM 2490 N N . CYS A 1 310 ? 15.399 -17.318 10.307 1.00 95.00 310 CYS A N 1
ATOM 2491 C CA . CYS A 1 310 ? 15.093 -17.003 8.926 1.00 95.00 310 CYS A CA 1
ATOM 2492 C C . CYS A 1 310 ? 15.258 -18.228 8.025 1.00 95.00 310 CYS A C 1
ATOM 2494 O O . CYS A 1 310 ? 16.331 -18.823 8.031 1.00 95.00 310 CYS A O 1
ATOM 2496 N N . PRO A 1 311 ? 14.253 -18.604 7.213 1.00 93.06 311 PRO A N 1
ATOM 2497 C CA . PRO A 1 311 ? 14.336 -19.828 6.422 1.00 93.06 311 PRO A CA 1
ATOM 2498 C C . PRO A 1 311 ? 15.396 -19.739 5.312 1.00 93.06 311 PRO A C 1
ATOM 2500 O O . PRO A 1 311 ? 15.947 -20.767 4.919 1.00 93.06 311 PRO A O 1
ATOM 2503 N N . LEU A 1 312 ? 15.721 -18.523 4.851 1.00 92.38 312 LEU A N 1
ATOM 2504 C CA . LEU A 1 312 ? 16.731 -18.281 3.821 1.00 92.38 312 LEU A CA 1
ATOM 2505 C C . LEU A 1 312 ? 18.159 -18.363 4.378 1.00 92.38 312 LEU A C 1
ATOM 2507 O O . LEU A 1 312 ? 18.955 -19.170 3.908 1.00 92.38 312 LEU A O 1
ATOM 2511 N N . CYS A 1 313 ? 18.486 -17.553 5.391 1.00 95.12 313 CYS A N 1
ATOM 2512 C CA . CYS A 1 313 ? 19.844 -17.507 5.952 1.00 95.12 313 CYS A CA 1
ATOM 2513 C C . CYS A 1 313 ? 20.061 -18.422 7.161 1.00 95.12 313 CYS A C 1
ATOM 2515 O O . CYS A 1 313 ? 21.174 -18.506 7.654 1.00 95.12 313 CYS A O 1
ATOM 2517 N N . ARG A 1 314 ? 19.017 -19.076 7.681 1.00 94.00 314 ARG A N 1
ATOM 2518 C CA . ARG A 1 314 ? 19.075 -19.997 8.835 1.00 94.00 314 ARG A CA 1
ATOM 2519 C C . ARG A 1 314 ? 19.779 -19.403 10.059 1.00 94.00 314 ARG A C 1
ATOM 2521 O O . ARG A 1 314 ? 20.539 -20.076 10.741 1.00 94.00 314 ARG A O 1
ATOM 2528 N N . GLY A 1 315 ? 19.549 -18.113 10.303 1.00 94.06 315 GLY A N 1
ATOM 2529 C CA . GLY A 1 315 ? 20.172 -17.373 11.402 1.00 94.06 315 GLY A CA 1
ATOM 2530 C C . GLY A 1 315 ? 21.526 -16.731 11.079 1.00 94.06 315 GLY A C 1
ATOM 2531 O O . GLY A 1 315 ? 21.967 -15.881 11.851 1.00 94.06 315 GLY A O 1
ATOM 2532 N N . ASP A 1 316 ? 22.141 -17.023 9.927 1.00 95.31 316 ASP A N 1
ATOM 2533 C CA . ASP A 1 316 ? 23.475 -16.515 9.550 1.00 95.31 316 ASP A CA 1
ATOM 2534 C C . ASP A 1 316 ? 23.496 -15.019 9.206 1.00 95.31 316 ASP A C 1
ATOM 2536 O O . ASP A 1 316 ? 24.562 -14.419 9.072 1.00 95.31 316 ASP A O 1
ATOM 2540 N N . ARG A 1 317 ? 22.316 -14.397 9.075 1.00 94.50 317 ARG A N 1
ATOM 2541 C CA . ARG A 1 317 ? 22.106 -12.969 8.752 1.00 94.50 317 ARG A CA 1
ATOM 2542 C C . ARG A 1 317 ? 22.550 -12.550 7.352 1.00 94.50 317 ARG A C 1
ATOM 2544 O O . ARG A 1 317 ? 22.195 -11.454 6.931 1.00 94.50 317 ARG A O 1
ATOM 2551 N N . THR A 1 318 ? 23.235 -13.405 6.602 1.00 95.56 318 THR A N 1
ATOM 2552 C CA . THR A 1 318 ? 23.698 -13.100 5.245 1.00 95.56 318 THR A CA 1
ATOM 2553 C C . THR A 1 318 ? 23.098 -14.025 4.189 1.00 95.56 318 THR A C 1
ATOM 2555 O O . THR A 1 318 ? 22.693 -15.150 4.478 1.00 95.56 318 THR A O 1
ATOM 2558 N N . HIS A 1 319 ? 23.007 -13.527 2.958 1.00 93.69 319 HIS A N 1
ATOM 2559 C CA . HIS A 1 319 ? 22.677 -14.295 1.759 1.00 93.69 319 HIS A CA 1
ATOM 2560 C C . HIS A 1 319 ? 23.572 -13.789 0.625 1.00 93.69 319 HIS A C 1
ATOM 2562 O O . HIS A 1 319 ? 23.675 -12.584 0.421 1.00 93.69 319 HIS A O 1
ATOM 2568 N N . LEU A 1 320 ? 24.285 -14.697 -0.050 1.00 90.38 320 LEU A N 1
ATOM 2569 C CA . LEU A 1 320 ? 25.241 -14.365 -1.121 1.00 90.38 320 LEU A CA 1
ATOM 2570 C C . LEU A 1 320 ? 26.292 -13.301 -0.734 1.00 90.38 320 LEU A C 1
ATOM 2572 O O . LEU A 1 320 ? 26.746 -12.520 -1.561 1.00 90.38 320 LEU A O 1
ATOM 2576 N N . GLY A 1 321 ? 26.710 -13.289 0.536 1.00 89.75 321 GLY A N 1
ATOM 2577 C CA . GLY A 1 321 ? 27.732 -12.367 1.045 1.00 89.75 321 GLY A CA 1
ATOM 2578 C C . GLY A 1 321 ? 27.216 -10.979 1.438 1.00 89.75 321 GLY A C 1
ATOM 2579 O O . GLY A 1 321 ? 27.978 -10.211 2.022 1.00 89.75 321 GLY A O 1
ATOM 2580 N N . GLU A 1 322 ? 25.937 -10.682 1.205 1.00 92.69 322 GLU A N 1
ATOM 2581 C CA . GLU A 1 322 ? 25.285 -9.445 1.641 1.00 92.69 322 GLU A CA 1
ATOM 2582 C C . GLU A 1 322 ? 24.295 -9.698 2.782 1.00 92.69 322 GLU A C 1
ATOM 2584 O O . GLU A 1 322 ? 24.060 -10.841 3.186 1.00 92.69 322 GLU A O 1
ATOM 2589 N N . ASN A 1 323 ? 23.716 -8.627 3.334 1.00 95.12 323 ASN A N 1
ATOM 2590 C CA . ASN A 1 323 ? 22.644 -8.750 4.318 1.00 95.12 323 ASN A CA 1
ATOM 2591 C C . ASN A 1 323 ? 21.495 -9.565 3.721 1.00 95.12 323 ASN A C 1
ATOM 2593 O O . ASN A 1 323 ? 21.038 -9.290 2.614 1.00 95.12 323 ASN A O 1
ATOM 2597 N N . CYS A 1 324 ? 21.021 -10.563 4.468 1.00 93.69 324 CYS A N 1
ATOM 2598 C CA . CYS A 1 324 ? 19.944 -11.428 4.010 1.00 93.69 324 CYS A CA 1
ATOM 2599 C C . CYS A 1 324 ? 18.713 -10.577 3.645 1.00 93.69 324 CYS A C 1
ATOM 2601 O O . CYS A 1 324 ? 18.208 -9.876 4.521 1.00 93.69 324 CYS A O 1
ATOM 2603 N N . PRO A 1 325 ? 18.197 -10.651 2.405 1.00 89.69 325 PRO A N 1
ATOM 2604 C CA . PRO A 1 325 ? 17.122 -9.775 1.934 1.00 89.69 325 PRO A CA 1
ATOM 2605 C C . PRO A 1 325 ? 15.773 -10.051 2.611 1.00 89.69 325 PRO A C 1
ATOM 2607 O O . PRO A 1 325 ? 14.892 -9.204 2.588 1.00 89.69 325 PRO A O 1
ATOM 2610 N N . VAL A 1 326 ? 15.606 -11.230 3.214 1.00 89.12 326 VAL A N 1
ATOM 2611 C CA . VAL A 1 326 ? 14.369 -11.642 3.895 1.00 89.12 326 VAL A CA 1
ATOM 2612 C C . VAL A 1 326 ? 14.274 -11.082 5.312 1.00 89.12 326 VAL A C 1
ATOM 2614 O O . VAL A 1 326 ? 13.204 -10.688 5.760 1.00 89.12 326 VAL A O 1
ATOM 2617 N N . CYS A 1 327 ? 15.379 -11.121 6.058 1.00 92.19 327 CYS A N 1
ATOM 2618 C CA . CYS A 1 327 ? 15.412 -10.705 7.463 1.00 92.19 327 CYS A CA 1
ATOM 2619 C C . CYS A 1 327 ? 16.236 -9.438 7.687 1.00 92.19 327 CYS A C 1
ATOM 2621 O O . CYS A 1 327 ? 16.483 -9.079 8.833 1.00 92.19 327 CYS A O 1
ATOM 2623 N N . GLU A 1 328 ? 16.718 -8.815 6.614 1.00 91.25 328 GLU A N 1
ATOM 2624 C CA . GLU A 1 328 ? 17.514 -7.584 6.614 1.00 91.25 328 GLU A CA 1
ATOM 2625 C C . GLU A 1 328 ? 18.725 -7.639 7.561 1.00 91.25 328 GLU A C 1
ATOM 2627 O O . GLU A 1 328 ? 19.094 -6.667 8.215 1.00 91.25 328 GLU A O 1
ATOM 2632 N N . GLY A 1 329 ? 19.355 -8.811 7.671 1.00 91.88 329 GLY A N 1
ATOM 2633 C CA . GLY A 1 329 ? 20.503 -9.010 8.559 1.00 91.88 329 GLY A CA 1
ATOM 2634 C C . GLY A 1 329 ? 20.167 -9.260 10.034 1.00 91.88 329 GLY A C 1
ATOM 2635 O O . GLY A 1 329 ? 21.080 -9.393 10.847 1.00 91.88 329 GLY A O 1
ATOM 2636 N N . VAL A 1 330 ? 18.891 -9.384 10.407 1.00 93.00 330 VAL A N 1
ATOM 2637 C CA . VAL A 1 330 ? 18.480 -9.702 11.787 1.00 93.00 330 VAL A CA 1
ATOM 2638 C C . VAL A 1 330 ? 18.724 -11.183 12.117 1.00 93.00 330 VAL A C 1
ATOM 2640 O O . VAL A 1 330 ? 19.207 -11.514 13.199 1.00 93.00 330 VAL A O 1
ATOM 2643 N N . GLY A 1 331 ? 18.454 -12.080 11.162 1.00 91.56 331 GLY A N 1
ATOM 2644 C CA . GLY A 1 331 ? 18.609 -13.539 11.300 1.00 91.56 331 GLY A CA 1
ATOM 2645 C C . GLY A 1 331 ? 17.350 -14.273 11.777 1.00 91.56 331 GLY A C 1
ATOM 2646 O O . GLY A 1 331 ? 17.254 -15.489 11.625 1.00 91.56 331 GLY A O 1
ATOM 2647 N N . GLU A 1 332 ? 16.354 -13.540 12.264 1.00 94.44 332 GLU A N 1
ATOM 2648 C CA . GLU A 1 332 ? 15.071 -14.055 12.746 1.00 94.44 332 GLU A CA 1
ATOM 2649 C C . GLU A 1 332 ? 13.908 -13.184 12.251 1.00 94.44 332 GLU A C 1
ATOM 2651 O O . GLU A 1 332 ? 14.074 -11.998 11.966 1.00 94.44 332 GLU A O 1
ATOM 2656 N N . LEU A 1 333 ? 12.717 -13.771 12.158 1.00 90.06 333 LEU A N 1
ATOM 2657 C CA . LEU A 1 333 ? 11.467 -13.088 11.816 1.00 90.06 333 LEU A CA 1
ATOM 2658 C C . LEU A 1 333 ? 10.295 -13.741 12.541 1.00 90.06 333 LEU A C 1
ATOM 2660 O O . LEU A 1 333 ? 10.432 -14.800 13.140 1.00 90.06 333 LEU A O 1
ATOM 2664 N N . GLU A 1 334 ? 9.134 -13.094 12.529 1.00 87.88 334 GLU A N 1
ATOM 2665 C CA . GLU A 1 334 ? 7.927 -13.710 13.086 1.00 87.88 334 GLU A CA 1
ATOM 2666 C C . GLU A 1 334 ? 7.466 -14.873 12.200 1.00 87.88 334 GLU A C 1
ATOM 2668 O O . GLU A 1 334 ? 7.508 -14.777 10.971 1.00 87.88 334 GLU A O 1
ATOM 2673 N N . LYS A 1 335 ? 6.982 -15.955 12.815 1.00 85.06 335 LYS A N 1
ATOM 2674 C CA . LYS A 1 335 ? 6.529 -17.172 12.122 1.00 85.06 335 LYS A CA 1
ATOM 2675 C C . LYS A 1 335 ? 5.497 -16.903 11.019 1.00 85.06 335 LYS A C 1
ATOM 2677 O O . LYS A 1 335 ? 5.524 -17.562 9.985 1.00 85.06 335 LYS A O 1
ATOM 2682 N N . ARG A 1 336 ? 4.615 -15.915 11.195 1.00 83.44 336 ARG A N 1
ATOM 2683 C CA . ARG A 1 336 ? 3.659 -15.496 10.152 1.00 83.44 336 ARG A CA 1
ATOM 2684 C C . ARG A 1 336 ? 4.330 -15.027 8.860 1.00 83.44 336 ARG A C 1
ATOM 2686 O O . ARG A 1 336 ? 3.814 -15.306 7.794 1.00 83.44 336 ARG A O 1
ATOM 2693 N N . TYR A 1 337 ? 5.487 -14.377 8.954 1.00 82.06 337 TYR A N 1
ATOM 2694 C CA . TYR A 1 337 ? 6.251 -13.952 7.785 1.00 82.06 337 TYR A CA 1
ATOM 2695 C C . TYR A 1 337 ? 7.114 -15.097 7.250 1.00 82.06 337 TYR A C 1
ATOM 2697 O O . TYR A 1 337 ? 7.369 -15.170 6.055 1.00 82.06 337 TYR A O 1
ATOM 2705 N N . SER A 1 338 ? 7.538 -16.031 8.113 1.00 82.56 338 SER A N 1
ATOM 2706 C CA . SER A 1 338 ? 8.387 -17.147 7.683 1.00 82.56 338 SER A CA 1
ATOM 2707 C C . SER A 1 338 ? 7.691 -18.081 6.697 1.00 82.56 338 SER A C 1
ATOM 2709 O O . SER A 1 338 ? 8.344 -18.655 5.834 1.00 82.56 338 SER A O 1
ATOM 2711 N N . VAL A 1 339 ? 6.379 -18.268 6.860 1.00 77.94 339 VAL A N 1
ATOM 2712 C CA . VAL A 1 339 ? 5.575 -19.182 6.034 1.00 77.94 339 VAL A CA 1
ATOM 2713 C C . VAL A 1 339 ? 5.190 -18.602 4.672 1.00 77.94 339 VAL A C 1
ATOM 2715 O O . VAL A 1 339 ? 4.820 -19.367 3.789 1.00 77.94 339 VAL A O 1
ATOM 2718 N N . GLU A 1 340 ? 5.270 -17.281 4.503 1.00 81.31 340 GLU A N 1
ATOM 2719 C CA . GLU A 1 340 ? 4.929 -16.589 3.251 1.00 81.31 340 GLU A CA 1
ATOM 2720 C C . GLU A 1 340 ? 6.109 -16.527 2.272 1.00 81.31 340 GLU A C 1
ATOM 2722 O O . GLU A 1 340 ? 5.917 -16.243 1.093 1.00 81.31 340 GLU A O 1
ATOM 2727 N N . ILE A 1 341 ? 7.329 -16.807 2.738 1.00 81.44 341 ILE A N 1
ATOM 2728 C CA . ILE A 1 341 ? 8.532 -16.717 1.911 1.00 81.44 341 ILE A CA 1
ATOM 2729 C C . ILE A 1 341 ? 8.639 -17.938 1.007 1.00 81.44 341 ILE A C 1
ATOM 2731 O O . ILE A 1 341 ? 8.857 -19.063 1.470 1.00 81.44 341 ILE A O 1
ATOM 2735 N N . ASP A 1 342 ? 8.588 -17.696 -0.296 1.00 88.25 342 ASP A N 1
ATOM 2736 C CA . ASP A 1 342 ? 8.959 -18.689 -1.288 1.00 88.25 342 ASP A CA 1
ATOM 2737 C C . ASP A 1 342 ? 10.479 -18.697 -1.482 1.00 88.25 342 ASP A C 1
ATOM 2739 O O . ASP A 1 342 ? 11.054 -17.846 -2.156 1.00 88.25 342 ASP A O 1
ATOM 2743 N N . LEU A 1 343 ? 11.155 -19.685 -0.894 1.00 90.50 343 LEU A N 1
ATOM 2744 C CA . LEU A 1 343 ? 12.612 -19.808 -1.003 1.00 90.50 343 LEU A CA 1
ATOM 2745 C C . LEU A 1 343 ? 13.101 -19.977 -2.447 1.00 90.50 343 LEU A C 1
ATOM 2747 O O . LEU A 1 343 ? 14.249 -19.645 -2.725 1.00 90.50 343 LEU A O 1
ATOM 2751 N N . ARG A 1 344 ? 12.238 -20.442 -3.360 1.00 91.62 344 ARG A N 1
ATOM 2752 C CA . ARG A 1 344 ? 12.590 -20.633 -4.773 1.00 91.62 344 ARG A CA 1
ATOM 2753 C C . ARG A 1 344 ? 12.921 -19.319 -5.470 1.00 91.62 344 ARG A C 1
ATOM 2755 O O . ARG A 1 344 ? 13.686 -19.327 -6.422 1.00 91.62 344 ARG A O 1
ATOM 2762 N N . GLU A 1 345 ? 12.390 -18.196 -4.986 1.00 91.31 345 GLU A N 1
ATOM 2763 C CA . GLU A 1 345 ? 12.686 -16.860 -5.520 1.00 91.31 345 GLU A CA 1
ATOM 2764 C C . GLU A 1 345 ? 14.161 -16.461 -5.358 1.00 91.31 345 GLU A C 1
ATOM 2766 O O . GLU A 1 345 ? 14.663 -15.637 -6.125 1.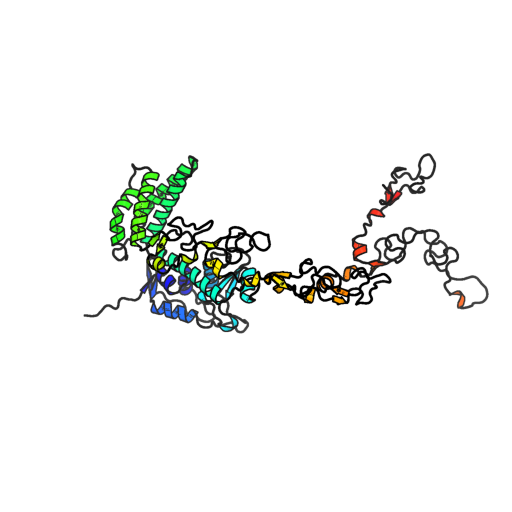00 91.31 345 GLU A O 1
ATOM 2771 N N . TYR A 1 346 ? 14.855 -17.064 -4.389 1.00 93.38 346 TYR A N 1
ATOM 2772 C CA . TYR A 1 346 ? 16.258 -16.801 -4.059 1.00 93.38 346 TYR A CA 1
ATOM 2773 C C . TYR A 1 346 ? 17.211 -17.874 -4.600 1.00 93.38 346 TYR A C 1
ATOM 2775 O O . TYR A 1 346 ? 18.419 -17.800 -4.375 1.00 93.38 346 TYR A O 1
ATOM 2783 N N . ASP A 1 347 ? 16.693 -18.885 -5.303 1.00 94.19 347 ASP A N 1
ATOM 2784 C CA . ASP A 1 347 ? 17.540 -19.880 -5.949 1.00 94.19 347 ASP A CA 1
ATOM 2785 C C . ASP A 1 347 ? 18.352 -19.212 -7.064 1.00 94.19 347 ASP A C 1
ATOM 2787 O O . ASP A 1 347 ? 17.817 -18.464 -7.887 1.00 94.19 347 ASP A O 1
ATOM 2791 N N . LEU A 1 348 ? 19.655 -19.496 -7.106 1.00 95.81 348 LEU A N 1
ATOM 2792 C CA . LEU A 1 348 ? 20.501 -19.083 -8.218 1.00 95.81 348 LEU A CA 1
ATOM 2793 C C . LEU A 1 348 ? 20.171 -19.928 -9.448 1.00 95.81 348 LEU A C 1
ATOM 2795 O O . LEU A 1 348 ? 20.324 -21.152 -9.449 1.00 95.81 348 LEU A O 1
ATOM 2799 N N . VAL A 1 349 ? 19.740 -19.257 -10.509 1.00 96.88 349 VAL A N 1
ATOM 2800 C CA . VAL A 1 349 ? 19.405 -19.862 -11.794 1.00 96.88 349 VAL A CA 1
ATOM 2801 C C . VAL A 1 349 ? 20.232 -19.260 -12.916 1.00 96.88 349 VAL A C 1
ATOM 2803 O O . VAL A 1 349 ? 20.706 -18.125 -12.850 1.00 96.88 349 VAL A O 1
ATOM 2806 N N . ALA A 1 350 ? 20.405 -20.030 -13.990 1.00 97.75 350 ALA A N 1
ATOM 2807 C CA . ALA A 1 350 ? 21.108 -19.554 -15.170 1.00 97.75 350 ALA A CA 1
ATOM 2808 C C . ALA A 1 350 ? 20.393 -18.327 -15.752 1.00 97.75 350 ALA A C 1
ATOM 2810 O O . ALA A 1 350 ? 19.202 -18.379 -16.060 1.00 97.75 350 ALA A O 1
ATOM 2811 N N . CYS A 1 351 ? 21.141 -17.244 -15.971 1.00 97.25 351 CYS A N 1
ATOM 2812 C CA . CYS A 1 351 ? 20.610 -16.015 -16.546 1.00 97.25 351 CYS A CA 1
ATOM 2813 C C . CYS A 1 351 ? 19.884 -16.316 -17.873 1.00 97.25 351 CYS A C 1
ATOM 2815 O O . CYS A 1 351 ? 20.497 -16.902 -18.773 1.00 97.25 351 CYS A O 1
ATOM 2817 N N . PRO A 1 352 ? 18.620 -15.893 -18.054 1.00 96.06 352 PRO A N 1
ATOM 2818 C CA . PRO A 1 352 ? 17.819 -16.287 -19.214 1.00 96.06 352 PRO A CA 1
ATOM 2819 C C . PRO A 1 352 ? 18.329 -15.675 -20.533 1.00 96.06 352 PRO A C 1
ATOM 2821 O O . PRO A 1 352 ? 18.141 -16.260 -21.601 1.00 96.06 352 PRO A O 1
ATOM 2824 N N . VAL A 1 353 ? 19.054 -14.549 -20.463 1.00 94.19 353 VAL A N 1
ATOM 2825 C CA . VAL A 1 353 ? 19.648 -13.859 -21.623 1.00 94.19 353 VAL A CA 1
ATOM 2826 C C . VAL A 1 353 ? 20.893 -14.588 -22.133 1.00 94.19 353 VAL A C 1
ATOM 2828 O O . VAL A 1 353 ? 20.954 -14.995 -23.294 1.00 94.19 353 VAL A O 1
ATOM 2831 N N . CYS A 1 354 ? 21.900 -14.793 -21.275 1.00 95.25 354 CYS A N 1
ATOM 2832 C CA . CYS A 1 354 ? 23.149 -15.453 -21.680 1.00 95.25 354 CYS A CA 1
ATOM 2833 C C . CYS A 1 354 ? 23.134 -16.978 -21.526 1.00 95.25 354 CYS A C 1
ATOM 2835 O O . CYS A 1 354 ? 24.066 -17.645 -21.981 1.00 95.25 354 CYS A O 1
ATOM 2837 N N . LYS A 1 355 ? 22.092 -17.541 -20.907 1.00 95.00 355 LYS A N 1
ATOM 2838 C CA . LYS A 1 355 ? 21.934 -18.974 -20.616 1.00 95.00 355 LYS A CA 1
ATOM 2839 C C . LYS A 1 355 ? 23.124 -19.542 -19.836 1.00 95.00 355 LYS A C 1
ATOM 2841 O O . LYS A 1 355 ? 23.681 -20.567 -20.224 1.00 95.00 355 LYS A O 1
ATOM 2846 N N . GLY A 1 356 ? 23.570 -18.829 -18.799 1.00 95.31 356 GLY A N 1
ATOM 2847 C CA . GLY A 1 356 ? 24.706 -19.244 -17.965 1.00 95.31 356 GLY A CA 1
ATOM 2848 C C . GLY A 1 356 ? 26.092 -18.943 -18.541 1.00 95.31 356 GLY A C 1
ATOM 2849 O O . GLY A 1 356 ? 27.098 -19.256 -17.918 1.00 95.31 356 GLY A O 1
ATOM 2850 N N . LYS A 1 357 ? 26.195 -18.345 -19.735 1.00 96.00 357 LYS A N 1
ATOM 2851 C CA . LYS A 1 357 ? 27.495 -18.129 -20.399 1.00 96.00 357 LYS A CA 1
ATOM 2852 C C . LYS A 1 357 ? 28.262 -16.901 -19.913 1.00 96.00 357 LYS A C 1
ATOM 2854 O O . LYS A 1 357 ? 29.348 -16.656 -20.436 1.00 96.00 357 LYS A O 1
ATOM 2859 N N . ALA A 1 358 ? 27.674 -16.077 -19.043 1.00 94.44 358 ALA A N 1
ATOM 2860 C CA . ALA A 1 358 ? 28.192 -14.769 -18.615 1.00 94.44 358 ALA A CA 1
ATOM 2861 C C . ALA A 1 358 ? 28.419 -13.731 -19.740 1.00 94.44 358 ALA A C 1
ATOM 2863 O O . ALA A 1 358 ? 28.716 -12.568 -19.472 1.00 94.44 358 ALA A O 1
ATOM 2864 N N . ARG A 1 359 ? 28.245 -14.107 -21.012 1.00 93.44 359 ARG A N 1
ATOM 2865 C CA . ARG A 1 359 ? 28.440 -13.249 -22.185 1.00 93.44 359 ARG A CA 1
ATOM 2866 C C . ARG A 1 359 ? 27.228 -13.279 -23.101 1.00 93.44 359 ARG A C 1
ATOM 2868 O O . ARG A 1 359 ? 26.623 -14.332 -23.304 1.00 93.44 359 ARG A O 1
ATOM 2875 N N . TYR A 1 360 ? 26.908 -12.129 -23.680 1.00 90.94 360 TYR A N 1
ATOM 2876 C CA . TYR A 1 360 ? 25.821 -11.950 -24.637 1.00 90.94 360 TYR A CA 1
ATOM 2877 C C . TYR A 1 360 ? 26.285 -10.999 -25.744 1.00 90.94 360 TYR A C 1
ATOM 2879 O O . TYR A 1 360 ? 26.893 -9.977 -25.451 1.00 90.94 360 TYR A O 1
ATOM 2887 N N . ASN A 1 361 ? 26.075 -11.371 -27.011 1.00 85.00 361 ASN A N 1
ATOM 2888 C CA . ASN A 1 361 ? 26.514 -10.602 -28.189 1.00 85.00 361 ASN A CA 1
ATOM 2889 C C . ASN A 1 361 ? 27.997 -10.178 -28.191 1.00 85.00 361 ASN A C 1
ATOM 2891 O O . ASN A 1 361 ? 28.348 -9.121 -28.693 1.00 85.00 361 ASN A O 1
ATOM 2895 N N . GLY A 1 362 ? 28.884 -11.018 -27.652 1.00 82.06 362 GLY A N 1
ATOM 2896 C CA . GLY A 1 362 ? 30.326 -10.743 -27.622 1.00 82.06 362 GLY A CA 1
ATOM 2897 C C . GLY A 1 362 ? 30.791 -9.919 -26.419 1.00 82.06 362 GLY A C 1
ATOM 2898 O O . GLY A 1 362 ? 31.973 -9.987 -26.087 1.00 82.06 362 GLY A O 1
ATOM 2899 N N . ASP A 1 363 ? 29.884 -9.282 -25.684 1.00 87.31 363 ASP A N 1
ATOM 2900 C CA . ASP A 1 363 ? 30.181 -8.532 -24.461 1.00 87.31 363 ASP A CA 1
ATOM 2901 C C . ASP A 1 363 ? 29.822 -9.320 -23.197 1.00 87.31 363 ASP A C 1
ATOM 2903 O O . ASP A 1 363 ? 29.235 -10.407 -23.257 1.00 87.31 363 ASP A O 1
ATOM 2907 N N . TYR A 1 364 ? 30.209 -8.797 -22.029 1.00 92.19 364 TYR A N 1
ATOM 2908 C CA . TYR A 1 364 ? 29.694 -9.311 -20.761 1.00 92.19 364 TYR A CA 1
ATOM 2909 C C . TYR A 1 364 ? 28.173 -9.121 -20.725 1.00 92.19 364 TYR A C 1
ATOM 2911 O O . TYR A 1 364 ? 27.632 -8.114 -21.186 1.00 92.19 364 TYR A O 1
ATOM 2919 N N . CYS A 1 365 ? 27.457 -10.121 -20.218 1.00 93.88 365 CYS A N 1
ATOM 2920 C CA . CYS A 1 365 ? 26.005 -10.074 -20.198 1.00 93.88 365 CYS A CA 1
ATOM 2921 C C . CYS A 1 365 ? 25.536 -9.034 -19.178 1.00 93.88 365 CYS A C 1
ATOM 2923 O O . CYS A 1 365 ? 25.688 -9.236 -17.976 1.00 93.88 365 CYS A O 1
ATOM 2925 N N . ARG A 1 366 ? 24.935 -7.941 -19.662 1.00 91.12 366 ARG A N 1
ATOM 2926 C CA . ARG A 1 366 ? 24.430 -6.838 -18.825 1.00 91.12 366 ARG A CA 1
ATOM 2927 C C . ARG A 1 366 ? 23.256 -7.238 -17.932 1.00 91.12 366 ARG A C 1
ATOM 2929 O O . ARG A 1 366 ? 23.033 -6.598 -16.920 1.00 91.12 366 ARG A O 1
ATOM 2936 N N . ALA A 1 367 ? 22.515 -8.286 -18.293 1.00 92.50 367 ALA A N 1
ATOM 2937 C CA . ALA A 1 367 ? 21.409 -8.787 -17.476 1.00 92.50 367 ALA A CA 1
ATOM 2938 C C . ALA A 1 367 ? 21.888 -9.388 -16.148 1.00 92.50 367 ALA A C 1
ATOM 2940 O O . ALA A 1 367 ? 21.228 -9.233 -15.133 1.00 92.50 367 ALA A O 1
ATOM 2941 N N . CYS A 1 368 ? 23.046 -10.053 -16.154 1.00 94.19 368 CYS A N 1
ATOM 2942 C CA . CYS A 1 368 ? 23.639 -10.674 -14.969 1.00 94.19 368 CYS A CA 1
ATOM 2943 C C . CYS A 1 368 ? 24.988 -10.069 -14.581 1.00 94.19 368 CYS A C 1
ATOM 2945 O O . CYS A 1 368 ? 25.752 -10.702 -13.865 1.00 94.19 368 CYS A O 1
ATOM 2947 N N . ASN A 1 369 ? 25.339 -8.909 -15.139 1.00 92.00 369 ASN A N 1
ATOM 2948 C CA . ASN A 1 369 ? 26.639 -8.255 -14.966 1.00 92.00 369 ASN A CA 1
ATOM 2949 C C . ASN A 1 369 ? 27.861 -9.178 -15.139 1.00 92.00 369 ASN A C 1
ATOM 2951 O O . ASN A 1 369 ? 28.901 -8.968 -14.530 1.00 92.00 369 ASN A O 1
ATOM 2955 N N . GLY A 1 370 ? 27.754 -10.187 -16.008 1.00 93.50 370 GLY A N 1
ATOM 2956 C CA . GLY A 1 370 ? 28.831 -11.149 -16.246 1.00 93.50 370 GLY A CA 1
ATOM 2957 C C . GLY A 1 370 ? 28.944 -12.308 -15.246 1.00 93.50 370 GLY A C 1
ATOM 2958 O O . GLY A 1 370 ? 29.847 -13.117 -15.411 1.00 93.50 370 GLY A O 1
ATOM 2959 N N . GLU A 1 371 ? 28.032 -12.454 -14.284 1.00 94.19 371 GLU A N 1
ATOM 2960 C CA . GLU A 1 371 ? 28.049 -13.589 -13.339 1.00 94.19 371 GLU A CA 1
ATOM 2961 C C . GLU A 1 371 ? 27.539 -14.896 -13.973 1.00 94.19 371 GLU A C 1
ATOM 2963 O O . GLU A 1 371 ? 27.949 -15.994 -13.617 1.00 94.19 371 GLU A O 1
ATOM 2968 N N . GLY A 1 372 ? 26.648 -14.798 -14.963 1.00 95.50 372 GLY A N 1
ATOM 2969 C CA . GLY A 1 372 ? 26.022 -15.945 -15.630 1.00 95.50 372 GLY A CA 1
ATOM 2970 C C . GLY A 1 372 ? 24.817 -16.516 -14.880 1.00 95.50 372 GLY A C 1
ATOM 2971 O O . GLY A 1 372 ? 23.953 -17.123 -15.515 1.00 95.50 372 GLY A O 1
ATOM 2972 N N . GLU A 1 373 ? 24.699 -16.245 -13.586 1.00 96.81 373 GLU A N 1
ATOM 2973 C CA . GLU A 1 373 ? 23.591 -16.653 -12.721 1.00 96.81 373 GLU A CA 1
ATOM 2974 C C . GLU A 1 373 ? 22.919 -15.434 -12.078 1.00 96.81 373 GLU A C 1
ATOM 2976 O O . GLU A 1 373 ? 23.506 -14.354 -12.004 1.00 96.81 373 GLU A O 1
ATOM 2981 N N . LEU A 1 374 ? 21.659 -15.599 -11.686 1.00 95.38 374 LEU A N 1
ATOM 2982 C CA . LEU A 1 374 ? 20.805 -14.594 -11.050 1.00 95.38 374 LEU A CA 1
ATOM 2983 C C . LEU A 1 374 ? 19.885 -15.297 -10.050 1.00 95.38 374 LEU A C 1
ATOM 2985 O O . LEU A 1 374 ? 19.538 -16.454 -10.272 1.00 95.38 374 LEU A O 1
ATOM 2989 N N . GLU A 1 375 ? 19.430 -14.609 -9.004 1.00 94.69 375 GLU A N 1
ATOM 2990 C CA . GLU A 1 375 ? 18.294 -15.109 -8.215 1.00 94.69 375 GLU A CA 1
ATOM 2991 C C . GLU A 1 375 ? 17.047 -15.223 -9.115 1.00 94.69 375 GLU A C 1
ATOM 2993 O O . GLU A 1 375 ? 16.807 -14.357 -9.965 1.00 94.69 375 GLU A O 1
ATOM 2998 N N . GLN A 1 376 ? 16.248 -16.275 -8.923 1.00 93.94 376 GLN A N 1
ATOM 2999 C CA . GLN A 1 376 ? 15.050 -16.576 -9.716 1.00 93.94 376 GLN A CA 1
ATOM 3000 C C . GLN A 1 376 ? 14.107 -15.371 -9.854 1.00 93.94 376 GLN A C 1
ATOM 3002 O O . GLN A 1 376 ? 13.664 -15.083 -10.964 1.00 93.94 376 GLN A O 1
ATOM 3007 N N . ARG A 1 377 ? 13.872 -14.605 -8.778 1.00 92.00 377 ARG A N 1
ATOM 3008 C CA . ARG A 1 377 ? 13.037 -13.388 -8.818 1.00 92.00 377 ARG A CA 1
ATOM 3009 C C . ARG A 1 377 ? 13.516 -12.348 -9.834 1.00 92.00 377 ARG A C 1
ATOM 3011 O O . ARG A 1 377 ? 12.701 -11.744 -10.518 1.00 92.00 377 ARG A O 1
ATOM 3018 N N . TYR A 1 378 ? 14.830 -12.173 -9.985 1.00 92.94 378 TYR A N 1
ATOM 3019 C CA . TYR A 1 378 ? 15.392 -11.253 -10.977 1.00 92.94 378 TYR A CA 1
ATOM 3020 C C . TYR A 1 378 ? 15.380 -11.861 -12.376 1.00 92.94 378 TYR A C 1
ATOM 3022 O O . TYR A 1 378 ? 15.226 -11.143 -13.359 1.00 92.94 378 TYR A O 1
ATOM 3030 N N . ALA A 1 379 ? 15.539 -13.182 -12.486 1.00 94.00 379 ALA A N 1
ATOM 3031 C CA . ALA A 1 379 ? 15.420 -13.871 -13.764 1.00 94.00 379 ALA A CA 1
ATOM 3032 C C . ALA A 1 379 ? 13.997 -13.769 -14.340 1.00 94.00 379 ALA A C 1
ATOM 3034 O O . ALA A 1 379 ? 13.852 -13.556 -15.544 1.00 94.00 379 ALA A O 1
ATOM 3035 N N . ASP A 1 380 ? 12.974 -13.871 -13.489 1.00 91.75 380 ASP A N 1
ATOM 3036 C CA . ASP A 1 380 ? 11.559 -13.802 -13.873 1.00 91.75 380 ASP A CA 1
ATOM 3037 C C . ASP A 1 380 ? 11.109 -12.397 -14.302 1.00 91.75 380 ASP A C 1
ATOM 3039 O O . ASP A 1 380 ? 10.185 -12.262 -15.106 1.00 91.75 380 ASP A O 1
ATOM 3043 N N . GLU A 1 381 ? 11.782 -11.348 -13.823 1.00 93.25 381 GLU A N 1
ATOM 3044 C CA . GLU A 1 381 ? 11.522 -9.959 -14.221 1.00 93.25 381 GLU A CA 1
ATOM 3045 C C . GLU A 1 381 ? 12.130 -9.585 -15.584 1.00 93.25 381 GLU A C 1
ATOM 3047 O O . GLU A 1 381 ? 11.748 -8.571 -16.174 1.00 93.25 381 GLU A O 1
ATOM 3052 N N . ILE A 1 382 ? 13.067 -10.380 -16.114 1.00 91.31 382 ILE A N 1
ATOM 3053 C CA . ILE A 1 382 ? 13.738 -10.057 -17.376 1.00 91.31 382 ILE A CA 1
ATOM 3054 C C . ILE A 1 382 ? 12.805 -10.292 -18.567 1.00 91.31 382 ILE A C 1
ATOM 3056 O O . ILE A 1 382 ? 12.502 -11.428 -18.944 1.00 91.31 382 ILE A O 1
ATOM 3060 N N . ASP A 1 383 ? 12.471 -9.210 -19.270 1.00 93.12 383 ASP A N 1
ATOM 3061 C CA . ASP A 1 383 ? 11.889 -9.303 -20.603 1.00 93.12 383 ASP A CA 1
ATOM 3062 C C . ASP A 1 383 ? 12.978 -9.601 -21.642 1.00 93.12 383 ASP A C 1
ATOM 3064 O O . ASP A 1 383 ? 13.804 -8.760 -22.001 1.00 93.12 383 ASP A O 1
ATOM 3068 N N . LEU A 1 384 ? 12.975 -10.823 -22.177 1.00 91.75 384 LEU A N 1
ATOM 3069 C CA . LEU A 1 384 ? 13.923 -11.234 -23.215 1.00 91.75 384 LEU A CA 1
ATOM 3070 C C . LEU A 1 384 ? 13.832 -10.389 -24.493 1.00 91.75 384 LEU A C 1
ATOM 3072 O O . LEU A 1 384 ? 14.795 -10.360 -25.265 1.00 91.75 384 LEU A O 1
ATOM 3076 N N . ARG A 1 385 ? 12.700 -9.717 -24.737 1.00 92.31 385 ARG A N 1
ATOM 3077 C CA . ARG A 1 385 ? 12.529 -8.844 -25.903 1.00 92.31 385 ARG A CA 1
ATOM 3078 C C . ARG A 1 385 ? 13.471 -7.654 -25.840 1.00 92.31 385 ARG A C 1
ATOM 3080 O O . ARG A 1 385 ? 14.041 -7.328 -26.873 1.00 92.31 385 ARG A O 1
ATOM 3087 N N . ASP A 1 386 ? 13.723 -7.105 -24.655 1.00 92.81 386 ASP A N 1
ATOM 3088 C CA . ASP A 1 386 ? 14.584 -5.934 -24.451 1.00 92.81 386 ASP A CA 1
ATOM 3089 C C . ASP A 1 386 ? 16.013 -6.156 -24.950 1.00 92.81 386 ASP A C 1
ATOM 3091 O O . ASP A 1 386 ? 16.666 -5.220 -25.408 1.00 92.81 386 ASP A O 1
ATOM 3095 N N . TYR A 1 387 ? 16.482 -7.405 -24.895 1.00 91.50 387 TYR A N 1
ATOM 3096 C CA . TYR A 1 387 ? 17.822 -7.826 -25.303 1.00 91.50 387 TYR A CA 1
ATOM 3097 C C . TYR A 1 387 ? 17.883 -8.329 -26.749 1.00 91.50 387 TYR A C 1
ATOM 3099 O O . TYR A 1 387 ? 18.972 -8.625 -27.254 1.00 91.50 387 TYR A O 1
ATOM 3107 N N . ALA A 1 388 ? 16.746 -8.472 -27.432 1.00 91.88 388 ALA A N 1
ATOM 3108 C CA . ALA A 1 388 ? 16.722 -8.923 -28.816 1.00 91.88 388 ALA A CA 1
ATOM 3109 C C . ALA A 1 388 ? 17.388 -7.878 -29.721 1.00 91.88 388 ALA A C 1
ATOM 3111 O O . ALA A 1 388 ? 17.082 -6.690 -29.643 1.00 91.88 388 ALA A O 1
ATOM 3112 N N . LEU A 1 389 ? 18.294 -8.323 -30.596 1.00 92.38 389 LEU A N 1
ATOM 3113 C CA . LEU A 1 389 ? 18.885 -7.452 -31.608 1.00 92.38 389 LEU A CA 1
ATOM 3114 C C . LEU A 1 389 ? 17.871 -7.191 -32.718 1.00 92.38 389 LEU A C 1
ATOM 3116 O O . LEU A 1 389 ? 17.482 -8.105 -33.449 1.00 92.38 389 LEU A O 1
ATOM 3120 N N . VAL A 1 390 ? 17.489 -5.930 -32.870 1.00 94.81 390 VAL A N 1
ATOM 3121 C CA . VAL A 1 390 ? 16.583 -5.459 -33.916 1.00 94.81 390 VAL A CA 1
ATOM 3122 C C . VAL A 1 3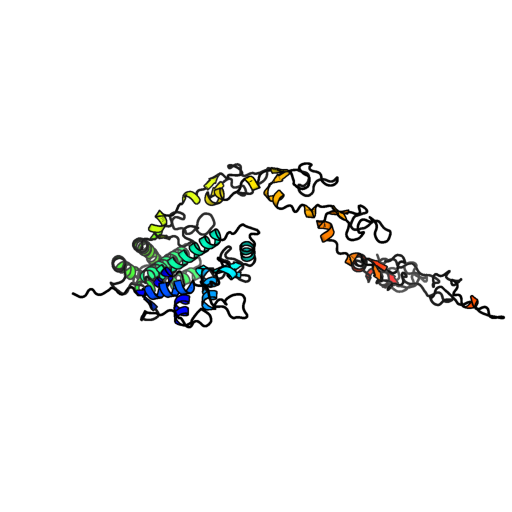90 ? 17.306 -4.510 -34.868 1.00 94.81 390 VAL A C 1
ATOM 3124 O O . VAL A 1 390 ? 18.323 -3.917 -34.494 1.00 94.81 390 VAL A O 1
ATOM 3127 N N . PRO A 1 391 ? 16.842 -4.373 -36.125 1.00 96.94 391 PRO A N 1
ATOM 3128 C CA . PRO A 1 391 ? 17.390 -3.378 -37.037 1.00 96.94 391 PRO A CA 1
ATOM 3129 C C . PRO A 1 391 ? 17.338 -1.989 -36.402 1.00 96.94 391 PRO A C 1
ATOM 3131 O O . PRO A 1 391 ? 16.314 -1.594 -35.849 1.00 96.94 391 PRO A O 1
ATOM 3134 N N . CYS A 1 392 ? 18.438 -1.244 -36.496 1.00 96.25 392 CYS A N 1
ATOM 3135 C CA . CYS A 1 392 ? 18.492 0.121 -35.983 1.00 96.25 392 CYS A CA 1
ATOM 3136 C C . CYS A 1 392 ? 17.357 0.962 -36.603 1.00 96.25 392 CYS A C 1
ATOM 3138 O O . CYS A 1 392 ? 17.247 0.987 -37.829 1.00 96.25 392 CYS A O 1
ATOM 3140 N N . PRO A 1 393 ? 16.537 1.675 -35.811 1.00 95.31 393 PRO A N 1
ATOM 3141 C CA . PRO A 1 393 ? 15.378 2.401 -36.332 1.00 95.31 393 PRO A CA 1
ATOM 3142 C C . PRO A 1 393 ? 15.769 3.564 -37.258 1.00 95.31 393 PRO A C 1
ATOM 3144 O O . PRO A 1 393 ? 15.004 3.911 -38.156 1.00 95.31 393 PRO A O 1
ATOM 3147 N N . LEU A 1 394 ? 16.974 4.125 -37.082 1.00 93.12 394 LEU A N 1
ATOM 3148 C CA . LEU A 1 394 ? 17.489 5.228 -37.894 1.00 93.12 394 LEU A CA 1
ATOM 3149 C C . LEU A 1 394 ? 17.959 4.763 -39.279 1.00 93.12 394 LEU A C 1
ATOM 3151 O O . LEU A 1 394 ? 17.427 5.199 -40.295 1.00 93.12 394 LEU A O 1
ATOM 3155 N N . CYS A 1 395 ? 18.936 3.850 -39.333 1.00 94.25 395 CYS A N 1
ATOM 3156 C CA . CYS A 1 395 ? 19.493 3.365 -40.603 1.00 94.25 395 CYS A CA 1
ATOM 3157 C C . CYS A 1 395 ? 18.777 2.134 -41.168 1.00 94.25 395 CYS A C 1
ATOM 3159 O O . CYS A 1 395 ? 19.164 1.630 -42.215 1.00 94.25 395 CYS A O 1
ATOM 3161 N N . LYS A 1 396 ? 17.782 1.587 -40.464 1.00 93.75 396 LYS A N 1
ATOM 3162 C CA . LYS A 1 396 ? 17.010 0.395 -40.862 1.00 93.75 396 LYS A CA 1
ATOM 3163 C C . LYS A 1 396 ? 17.877 -0.825 -41.203 1.00 93.75 396 LYS A C 1
ATOM 3165 O O . LYS A 1 396 ? 17.491 -1.660 -42.014 1.00 93.75 396 LYS A O 1
ATOM 3170 N N . GLY A 1 397 ? 19.048 -0.939 -40.574 1.00 93.50 397 GLY A N 1
ATOM 3171 C CA . GLY A 1 397 ? 20.010 -2.015 -40.832 1.00 93.50 397 GLY A CA 1
ATOM 3172 C C . GLY A 1 397 ? 21.076 -1.709 -41.885 1.00 93.50 397 GLY A C 1
ATOM 3173 O O . GLY A 1 397 ? 21.995 -2.505 -42.050 1.00 93.50 397 GLY A O 1
ATOM 3174 N N . GLU A 1 398 ? 21.026 -0.552 -42.547 1.00 95.06 398 GLU A N 1
ATOM 3175 C CA . GLU A 1 398 ? 21.983 -0.169 -43.598 1.00 95.06 398 GLU A CA 1
ATOM 3176 C C . GLU A 1 398 ? 23.364 0.228 -43.062 1.00 95.06 398 GLU A C 1
ATOM 3178 O O . GLU A 1 398 ? 24.291 0.438 -43.842 1.00 95.06 398 GLU A O 1
ATOM 3183 N N . ARG A 1 399 ? 23.518 0.332 -41.732 1.00 93.19 399 ARG A N 1
ATOM 3184 C CA . ARG A 1 399 ? 24.747 0.727 -41.008 1.00 93.19 399 ARG A CA 1
ATOM 3185 C C . ARG A 1 399 ? 25.191 2.174 -41.223 1.00 93.19 399 ARG A C 1
ATOM 3187 O O . ARG A 1 399 ? 25.955 2.686 -40.413 1.00 93.19 399 ARG A O 1
ATOM 3194 N N . ARG A 1 400 ? 24.663 2.856 -42.237 1.00 92.12 400 ARG A N 1
ATOM 3195 C CA . ARG A 1 400 ? 24.951 4.258 -42.552 1.00 92.12 400 ARG A CA 1
ATOM 3196 C C . ARG A 1 400 ? 23.711 5.136 -42.466 1.00 92.12 400 ARG A C 1
ATOM 3198 O O . ARG A 1 400 ? 22.602 4.668 -42.699 1.00 92.12 400 ARG A O 1
ATOM 3205 N N . HIS A 1 401 ? 23.910 6.405 -42.133 1.00 89.38 401 HIS A N 1
ATOM 3206 C CA . HIS A 1 401 ? 22.885 7.447 -42.147 1.00 89.38 401 HIS A CA 1
ATOM 3207 C C . HIS A 1 401 ? 23.524 8.737 -42.673 1.00 89.38 401 HIS A C 1
ATOM 3209 O O . HIS A 1 401 ? 24.605 9.103 -42.225 1.00 89.38 401 HIS A O 1
ATOM 3215 N N . ASN A 1 402 ? 22.902 9.393 -43.659 1.00 83.50 402 ASN A N 1
ATOM 3216 C CA . ASN A 1 402 ? 23.428 10.611 -44.299 1.00 83.50 402 ASN A CA 1
ATOM 3217 C C . ASN A 1 402 ? 24.881 10.499 -44.813 1.00 83.50 402 ASN A C 1
ATOM 3219 O O . ASN A 1 402 ? 25.646 11.454 -44.772 1.00 83.50 402 ASN A O 1
ATOM 3223 N N . GLY A 1 403 ? 25.269 9.321 -45.316 1.00 81.81 403 GLY A N 1
ATOM 3224 C CA . GLY A 1 403 ? 26.605 9.080 -45.879 1.00 81.81 403 GLY A CA 1
ATOM 3225 C C . GLY A 1 403 ? 27.706 8.787 -44.852 1.00 81.81 403 GLY A C 1
ATOM 3226 O O . GLY A 1 403 ? 28.783 8.347 -45.254 1.00 81.81 403 GLY A O 1
ATOM 3227 N N . GLU A 1 404 ? 27.423 8.935 -43.557 1.00 86.69 404 GLU A N 1
ATOM 3228 C CA . GLU A 1 404 ? 28.311 8.583 -42.444 1.00 86.69 404 GLU A CA 1
ATOM 3229 C C . GLU A 1 404 ? 27.880 7.266 -41.783 1.00 86.69 404 GLU A C 1
ATOM 3231 O O . GLU A 1 404 ? 26.786 6.747 -42.036 1.00 86.69 404 GLU A O 1
ATOM 3236 N N . ASP A 1 405 ? 28.735 6.711 -40.924 1.00 92.38 405 ASP A N 1
ATOM 3237 C CA . ASP A 1 405 ? 28.339 5.596 -40.066 1.00 92.38 405 ASP A CA 1
ATOM 3238 C C . ASP A 1 405 ? 27.197 6.041 -39.142 1.00 92.38 405 ASP A C 1
ATOM 3240 O O . ASP A 1 405 ? 27.193 7.139 -38.583 1.00 92.38 405 ASP A O 1
ATOM 3244 N N . CYS A 1 406 ? 26.179 5.191 -39.016 1.00 92.50 406 CYS A N 1
ATOM 3245 C CA . CYS A 1 406 ? 24.966 5.531 -38.286 1.00 92.50 406 CYS A CA 1
ATOM 3246 C C . CYS A 1 406 ? 25.287 5.823 -36.815 1.00 92.50 406 CYS A C 1
ATOM 3248 O O . CYS A 1 406 ? 25.762 4.943 -36.104 1.00 92.50 406 CYS A O 1
ATOM 3250 N N . ARG A 1 407 ? 24.959 7.027 -36.338 1.00 89.38 407 ARG A N 1
ATOM 3251 C CA . ARG A 1 407 ? 25.292 7.507 -34.982 1.00 89.38 407 ARG A CA 1
ATOM 3252 C C . ARG A 1 407 ? 24.555 6.782 -33.854 1.00 89.38 407 ARG A C 1
ATOM 3254 O O . ARG A 1 407 ? 25.004 6.823 -32.718 1.00 89.38 407 ARG A O 1
ATOM 3261 N N . VAL A 1 408 ? 23.440 6.118 -34.165 1.00 91.50 408 VAL A N 1
ATOM 3262 C CA . VAL A 1 408 ? 22.648 5.342 -33.194 1.00 91.50 408 VAL A CA 1
ATOM 3263 C C . VAL A 1 408 ? 23.241 3.953 -32.967 1.00 91.50 408 VAL A C 1
ATOM 3265 O O . VAL A 1 408 ? 23.325 3.492 -31.835 1.00 91.50 408 VAL A O 1
ATOM 3268 N N . CYS A 1 409 ? 23.630 3.259 -34.040 1.00 93.12 409 CYS A N 1
ATOM 3269 C CA . CYS A 1 409 ? 24.157 1.892 -33.954 1.00 93.12 409 CYS A CA 1
ATOM 3270 C C . CYS A 1 409 ? 25.670 1.803 -34.162 1.00 93.12 409 CYS A C 1
ATOM 3272 O O . CYS A 1 409 ? 26.200 0.701 -34.231 1.00 93.12 409 CYS A O 1
ATOM 3274 N N . TYR A 1 410 ? 26.348 2.939 -34.321 1.00 91.81 410 TYR A N 1
ATOM 3275 C CA . TYR A 1 410 ? 27.786 3.058 -34.575 1.00 91.81 410 TYR A CA 1
ATOM 3276 C C . TYR A 1 410 ? 28.298 2.144 -35.700 1.00 91.81 410 TYR A C 1
ATOM 3278 O O . TYR A 1 410 ? 29.391 1.595 -35.624 1.00 91.81 410 TYR A O 1
ATOM 3286 N N . GLY A 1 411 ? 27.492 1.958 -36.750 1.00 91.81 411 GLY A N 1
ATOM 3287 C CA . GLY A 1 411 ? 27.844 1.107 -37.892 1.00 91.81 411 GLY A CA 1
ATOM 3288 C C . GLY A 1 411 ? 27.508 -0.384 -37.745 1.00 91.81 411 GLY A C 1
ATOM 3289 O O . GLY A 1 411 ? 27.652 -1.125 -38.715 1.00 91.81 411 GLY A O 1
ATOM 3290 N N . GLU A 1 412 ? 26.983 -0.843 -36.606 1.00 91.44 412 GLU A N 1
ATOM 3291 C CA . GLU A 1 412 ? 26.615 -2.258 -36.408 1.00 91.44 412 GLU A CA 1
ATOM 3292 C C . GLU A 1 412 ? 25.360 -2.653 -37.210 1.00 91.44 412 GLU A C 1
ATOM 3294 O O . GLU A 1 412 ? 25.214 -3.773 -37.707 1.00 91.44 412 GLU A O 1
ATOM 3299 N N . GLY A 1 413 ? 24.440 -1.703 -37.401 1.00 93.00 413 GLY A N 1
ATOM 3300 C CA . GLY A 1 413 ? 23.170 -1.901 -38.115 1.00 93.00 413 GLY A CA 1
ATOM 3301 C C . GLY A 1 413 ? 22.066 -2.531 -37.262 1.00 93.00 413 GLY A C 1
ATOM 3302 O O . GLY A 1 413 ? 20.892 -2.429 -37.617 1.00 93.00 413 GLY A O 1
ATOM 3303 N N . GLN A 1 414 ? 22.405 -3.103 -36.110 1.00 94.88 414 GLN A N 1
ATOM 3304 C CA . GLN A 1 414 ? 21.453 -3.634 -35.138 1.00 94.88 414 GLN A CA 1
ATOM 3305 C C . GLN A 1 414 ? 21.747 -3.071 -33.751 1.00 94.88 414 GLN A C 1
ATOM 3307 O O . GLN A 1 414 ? 22.894 -2.770 -33.434 1.00 94.88 414 GLN A O 1
ATOM 3312 N N . ILE A 1 415 ? 20.705 -2.926 -32.939 1.00 93.25 415 ILE A N 1
ATOM 3313 C CA . ILE A 1 415 ? 20.793 -2.542 -31.525 1.00 93.25 415 ILE A CA 1
ATOM 3314 C C . ILE A 1 415 ? 19.807 -3.391 -30.723 1.00 93.25 415 ILE A C 1
ATOM 3316 O O . ILE A 1 415 ? 18.905 -4.002 -31.296 1.00 93.25 415 ILE A O 1
ATOM 3320 N N . GLU A 1 416 ? 19.980 -3.458 -29.407 1.00 93.00 416 GLU A N 1
ATOM 3321 C CA . GLU A 1 416 ? 19.001 -4.117 -28.537 1.00 93.00 416 GLU A CA 1
ATOM 3322 C C . GLU A 1 416 ? 17.670 -3.345 -28.552 1.00 93.00 416 GLU A C 1
ATOM 3324 O O . GLU A 1 416 ? 17.673 -2.112 -28.591 1.00 93.00 416 GLU A O 1
ATOM 3329 N N . GLN A 1 417 ? 16.545 -4.064 -28.513 1.00 93.56 417 GLN A N 1
ATOM 3330 C CA . GLN A 1 417 ? 15.190 -3.502 -28.588 1.00 93.56 417 GLN A CA 1
ATOM 3331 C C . GLN A 1 417 ? 14.971 -2.344 -27.609 1.00 93.56 417 GLN A C 1
ATOM 3333 O O . GLN A 1 417 ? 14.483 -1.298 -28.023 1.00 93.56 417 GLN A O 1
ATOM 3338 N N . ARG A 1 418 ? 15.418 -2.476 -26.353 1.00 91.62 418 ARG A N 1
ATOM 3339 C CA . ARG A 1 418 ? 15.291 -1.407 -25.347 1.00 91.62 418 ARG A CA 1
ATOM 3340 C C . ARG A 1 418 ? 15.937 -0.087 -25.776 1.00 91.62 418 ARG A C 1
ATOM 3342 O O . ARG A 1 418 ? 15.405 0.975 -25.496 1.00 91.62 418 ARG A O 1
ATOM 3349 N N . TYR A 1 419 ? 17.063 -0.146 -26.494 1.00 92.06 419 TYR A N 1
ATOM 3350 C CA . TYR A 1 419 ? 17.713 1.051 -27.026 1.00 92.06 419 TYR A CA 1
ATOM 3351 C C . TYR A 1 419 ? 16.998 1.551 -28.275 1.00 92.06 419 TYR A C 1
ATOM 3353 O O . TYR A 1 419 ? 16.949 2.752 -28.496 1.00 92.06 419 TYR A O 1
ATOM 3361 N N . ALA A 1 420 ? 16.429 0.659 -29.091 1.00 93.25 420 ALA A N 1
ATOM 3362 C CA . ALA A 1 420 ? 15.621 1.065 -30.237 1.00 93.25 420 ALA A CA 1
ATOM 3363 C C . ALA A 1 420 ? 14.368 1.842 -29.817 1.00 93.25 420 ALA A C 1
ATOM 3365 O O . ALA A 1 420 ? 14.031 2.823 -30.477 1.00 93.25 420 ALA A O 1
ATOM 3366 N N . ASP A 1 421 ? 13.730 1.442 -28.717 1.00 92.06 421 ASP A N 1
ATOM 3367 C CA . ASP A 1 421 ? 12.529 2.094 -28.185 1.00 92.06 421 ASP A CA 1
ATOM 3368 C C . ASP A 1 421 ? 12.804 3.501 -27.621 1.00 92.06 421 ASP A C 1
ATOM 3370 O O . ASP A 1 421 ? 11.904 4.339 -27.584 1.00 92.06 421 ASP A O 1
ATOM 3374 N N . GLU A 1 422 ? 14.052 3.791 -27.243 1.00 93.25 422 GLU A N 1
ATOM 3375 C CA . GLU A 1 422 ? 14.487 5.100 -26.736 1.00 93.25 422 GLU A CA 1
ATOM 3376 C C . GLU A 1 422 ? 14.921 6.083 -27.842 1.00 93.25 422 GLU A C 1
ATOM 3378 O O . GLU A 1 422 ? 15.115 7.272 -27.575 1.00 93.25 422 GLU A O 1
ATOM 3383 N N . VAL A 1 423 ? 15.080 5.632 -29.093 1.00 92.12 423 VAL A N 1
ATOM 3384 C CA . VAL A 1 423 ? 15.576 6.488 -30.185 1.00 92.12 423 VAL A CA 1
ATOM 3385 C C . VAL A 1 423 ? 14.492 7.457 -30.663 1.00 92.12 423 VAL A C 1
ATOM 3387 O O . VAL A 1 423 ? 13.579 7.094 -31.408 1.00 92.12 423 VAL A O 1
ATOM 3390 N N . ASP A 1 424 ? 14.653 8.738 -30.331 1.00 91.75 424 ASP A N 1
ATOM 3391 C CA . ASP A 1 424 ? 13.873 9.823 -30.931 1.00 91.75 424 ASP A CA 1
ATOM 3392 C C . ASP A 1 424 ? 14.394 10.153 -32.341 1.00 91.75 424 ASP A C 1
ATOM 3394 O O . ASP A 1 424 ? 15.319 10.946 -32.534 1.00 91.75 424 ASP A O 1
ATOM 3398 N N . LEU A 1 425 ? 13.755 9.566 -33.357 1.00 90.12 425 LEU A N 1
ATOM 3399 C CA . LEU A 1 425 ? 14.080 9.806 -34.769 1.00 90.12 425 LEU A CA 1
ATOM 3400 C C . LEU A 1 425 ? 13.938 11.277 -35.190 1.00 90.12 425 LEU A C 1
ATOM 3402 O O . LEU A 1 425 ? 14.555 11.692 -36.173 1.00 90.12 425 LEU A O 1
ATOM 3406 N N . SER A 1 426 ? 13.158 12.086 -34.465 1.00 89.44 426 SER A N 1
ATOM 3407 C CA . SER A 1 426 ? 13.006 13.502 -34.800 1.00 89.44 426 SER A CA 1
ATOM 3408 C C . SER A 1 426 ? 14.312 14.280 -34.624 1.00 89.44 426 SER A C 1
ATOM 3410 O O . SER A 1 426 ? 14.526 15.257 -35.341 1.00 89.44 426 SER A O 1
ATOM 3412 N N . GLN A 1 427 ? 15.215 13.817 -33.749 1.00 88.19 427 GLN A N 1
ATOM 3413 C CA . GLN A 1 427 ? 16.529 14.431 -33.525 1.00 88.19 427 GLN A CA 1
ATOM 3414 C C . GLN A 1 427 ? 17.458 14.310 -34.738 1.00 88.19 427 GLN A C 1
ATOM 3416 O O . GLN A 1 427 ? 18.319 15.162 -34.934 1.00 88.19 427 GLN A O 1
ATOM 3421 N N . TYR A 1 428 ? 17.251 13.296 -35.580 1.00 87.56 428 TYR A N 1
ATOM 3422 C CA . TYR A 1 428 ? 18.084 13.010 -36.754 1.00 87.56 428 TYR A CA 1
ATOM 3423 C C . TYR A 1 428 ? 17.502 13.565 -38.059 1.00 87.56 428 TYR A C 1
ATOM 3425 O O . TYR A 1 428 ? 18.062 13.365 -39.135 1.00 87.56 428 TYR A O 1
ATOM 3433 N N . SER A 1 429 ? 16.365 14.262 -37.984 1.00 87.38 429 SER A N 1
ATOM 3434 C CA . SER A 1 429 ? 15.789 14.947 -39.140 1.00 87.38 429 SER A CA 1
ATOM 3435 C C . SER A 1 429 ? 16.638 16.163 -39.503 1.00 87.38 429 SER A C 1
ATOM 3437 O O . SER A 1 429 ? 17.020 16.934 -38.621 1.00 87.38 429 SER A O 1
ATOM 3439 N N . LEU A 1 430 ? 16.906 16.346 -40.795 1.00 88.19 430 LEU A N 1
ATOM 3440 C CA . LEU A 1 430 ? 17.594 17.532 -41.292 1.00 88.19 430 LEU A CA 1
ATOM 3441 C C . LEU A 1 430 ? 16.675 18.753 -41.178 1.00 88.19 430 LEU A C 1
ATOM 3443 O O . LEU A 1 430 ? 15.514 18.721 -41.589 1.00 88.19 430 LEU A O 1
ATOM 3447 N N . VAL A 1 431 ? 17.198 19.822 -40.585 1.00 89.69 431 VAL A N 1
ATOM 3448 C CA . VAL A 1 431 ? 16.552 21.130 -40.474 1.00 89.69 431 VAL A CA 1
ATOM 3449 C C . VAL A 1 431 ? 17.475 22.206 -41.049 1.00 89.69 431 VAL A C 1
ATOM 3451 O O . VAL A 1 431 ? 18.700 22.055 -40.978 1.00 89.69 431 VAL A O 1
ATOM 3454 N N . PRO A 1 432 ? 16.929 23.316 -41.580 1.00 87.62 432 PRO A N 1
ATOM 3455 C CA . PRO A 1 432 ? 17.748 24.434 -42.027 1.00 87.62 432 PRO A CA 1
ATOM 3456 C C . PRO A 1 432 ? 18.648 24.937 -40.896 1.00 87.62 432 PRO A C 1
ATOM 3458 O O . PRO A 1 432 ? 18.210 25.114 -39.754 1.00 87.62 432 PRO A O 1
ATOM 3461 N N . CYS A 1 433 ? 19.918 25.175 -41.206 1.00 84.19 433 CYS A N 1
ATOM 3462 C CA . CYS A 1 433 ? 20.873 25.692 -40.241 1.00 84.19 433 CYS A CA 1
ATOM 3463 C C . CYS A 1 433 ? 20.469 27.109 -39.811 1.00 84.19 433 CYS A C 1
ATOM 3465 O O . CYS A 1 433 ? 20.420 28.019 -40.630 1.00 84.19 433 CYS A O 1
ATOM 3467 N N . ARG A 1 434 ? 20.249 27.315 -38.507 1.00 84.56 434 ARG A N 1
ATOM 3468 C CA . ARG A 1 434 ? 19.804 28.599 -37.925 1.00 84.56 434 ARG A CA 1
ATOM 3469 C C . ARG A 1 434 ? 20.842 29.727 -38.009 1.00 84.56 434 ARG A C 1
ATOM 3471 O O . ARG A 1 434 ? 20.519 30.872 -37.720 1.00 84.56 434 ARG A O 1
ATOM 3478 N N . LEU A 1 435 ? 22.104 29.403 -38.310 1.00 80.69 435 LEU A N 1
ATOM 3479 C CA . LEU A 1 435 ? 23.172 30.400 -38.432 1.00 80.69 435 LEU A CA 1
ATOM 3480 C C . LEU A 1 435 ? 23.217 31.030 -39.830 1.00 80.69 435 LEU A C 1
ATOM 3482 O O . LEU A 1 435 ? 23.562 32.203 -39.955 1.00 80.69 435 LEU A O 1
ATOM 3486 N N . CYS A 1 436 ? 22.917 30.244 -40.864 1.00 81.06 436 CYS A N 1
ATOM 3487 C CA . CYS A 1 436 ? 22.927 30.678 -42.262 1.00 81.06 436 CYS A CA 1
ATOM 3488 C C . CYS A 1 436 ? 21.542 30.651 -42.913 1.00 81.06 436 CYS A C 1
ATOM 3490 O O . CYS A 1 436 ? 21.448 30.818 -44.121 1.00 81.06 436 CYS A O 1
ATOM 3492 N N . ASP A 1 437 ? 20.492 30.370 -42.143 1.00 81.19 437 ASP A N 1
ATOM 3493 C CA . ASP A 1 437 ? 19.109 30.223 -42.602 1.00 81.19 437 ASP A CA 1
ATOM 3494 C C . ASP A 1 437 ? 18.945 29.289 -43.816 1.00 81.19 437 ASP A C 1
ATOM 3496 O O . ASP A 1 437 ? 18.116 29.511 -44.695 1.00 81.19 437 ASP A O 1
ATOM 3500 N N . GLY A 1 438 ? 19.735 28.211 -43.866 1.00 81.50 438 GLY A N 1
ATOM 3501 C CA . GLY A 1 438 ? 19.697 27.248 -44.971 1.00 81.50 438 GLY A CA 1
ATOM 3502 C C . GLY A 1 438 ? 20.623 27.567 -46.145 1.00 81.50 438 GLY A C 1
ATOM 3503 O O . GLY A 1 438 ? 20.781 26.738 -47.035 1.00 81.50 438 GLY A O 1
ATOM 3504 N N . GLU A 1 439 ? 21.287 28.724 -46.155 1.00 77.25 439 GLU A N 1
ATOM 3505 C CA . GLU A 1 439 ? 22.122 29.145 -47.288 1.00 77.25 439 GLU A CA 1
ATOM 3506 C C . GLU A 1 439 ? 23.464 28.402 -47.376 1.00 77.25 439 GLU A C 1
ATOM 3508 O O . GLU A 1 439 ? 24.177 28.515 -48.374 1.00 77.25 439 GLU A O 1
ATOM 3513 N N . GLY A 1 440 ? 23.853 27.690 -46.313 1.00 73.50 440 GLY A N 1
ATOM 3514 C CA . GLY A 1 440 ? 25.152 27.017 -46.210 1.00 73.50 440 GLY A CA 1
ATOM 3515 C C . GLY A 1 440 ? 26.331 27.975 -46.023 1.00 73.50 440 GLY A C 1
ATOM 3516 O O . GLY A 1 440 ? 27.478 27.546 -45.977 1.00 73.50 440 GLY A O 1
ATOM 3517 N N . ARG A 1 441 ? 26.085 29.282 -45.885 1.00 72.12 441 ARG A N 1
ATOM 3518 C CA . ARG A 1 441 ? 27.117 30.329 -45.980 1.00 72.12 441 ARG A CA 1
ATOM 3519 C C . ARG A 1 441 ? 27.094 31.263 -44.778 1.00 72.12 441 ARG A C 1
ATOM 3521 O O . ARG A 1 441 ? 26.034 31.559 -44.242 1.00 72.12 441 ARG A O 1
ATOM 3528 N N . TYR A 1 442 ? 28.257 31.747 -44.344 1.00 67.62 442 TYR A N 1
ATOM 3529 C CA . TYR A 1 442 ? 28.350 32.624 -43.176 1.00 67.62 442 TYR A CA 1
ATOM 3530 C C . TYR A 1 442 ? 29.265 33.829 -43.447 1.00 67.62 442 TYR A C 1
ATOM 3532 O O . TYR A 1 442 ? 30.468 33.684 -43.625 1.00 67.62 442 TYR A O 1
ATOM 3540 N N . ARG A 1 443 ? 28.669 35.035 -43.474 1.00 63.03 443 ARG A N 1
ATOM 3541 C CA . ARG A 1 443 ? 29.326 36.349 -43.675 1.00 63.03 443 ARG A CA 1
ATOM 3542 C C . ARG A 1 443 ? 30.268 36.436 -44.893 1.00 63.03 443 ARG A C 1
ATOM 3544 O O . ARG A 1 443 ? 31.483 36.545 -44.747 1.00 63.03 443 ARG A O 1
ATOM 3551 N N . GLY A 1 444 ? 29.687 36.514 -46.092 1.00 59.97 444 GLY A N 1
ATOM 3552 C CA . GLY A 1 444 ? 30.389 36.859 -47.336 1.00 59.97 444 GLY A CA 1
ATOM 3553 C C . GLY A 1 444 ? 29.666 37.954 -48.123 1.00 59.97 444 GLY A C 1
ATOM 3554 O O . GLY A 1 444 ? 28.442 38.044 -48.078 1.00 59.97 444 GLY A O 1
ATOM 3555 N N . GLU A 1 445 ? 30.412 38.803 -48.834 1.00 58.72 445 GLU A N 1
ATOM 3556 C CA . GLU A 1 445 ? 29.817 39.779 -49.757 1.00 58.72 445 GLU A CA 1
ATOM 3557 C C . GLU A 1 445 ? 29.397 39.081 -51.054 1.00 58.72 445 GLU A C 1
ATOM 3559 O O . GLU A 1 445 ? 30.186 38.340 -51.666 1.00 58.72 445 GLU A O 1
ATOM 3564 N N . ASN A 1 446 ? 28.171 39.368 -51.504 1.00 61.66 446 ASN A N 1
ATOM 3565 C CA . ASN A 1 446 ? 27.689 38.952 -52.815 1.00 61.66 446 ASN A CA 1
ATOM 3566 C C . ASN A 1 446 ? 28.697 39.363 -53.892 1.00 61.66 446 ASN A C 1
ATOM 3568 O O . ASN A 1 446 ? 29.248 40.465 -53.893 1.00 61.66 446 ASN A O 1
ATOM 3572 N N . CYS A 1 447 ? 28.979 38.452 -54.820 1.00 57.91 447 CYS A N 1
ATOM 3573 C CA . CYS A 1 447 ? 29.877 38.732 -55.926 1.00 57.91 447 CYS A CA 1
ATOM 3574 C C . CYS A 1 447 ? 29.253 39.849 -56.769 1.00 57.91 447 CYS A C 1
ATOM 3576 O O . CYS A 1 447 ? 28.198 39.620 -57.356 1.00 57.91 447 CYS A O 1
ATOM 3578 N N . PRO A 1 448 ? 29.919 41.003 -56.931 1.00 54.47 448 PRO A N 1
ATOM 3579 C CA . PRO A 1 448 ? 29.323 42.186 -57.559 1.00 54.47 448 PRO A CA 1
ATOM 3580 C C . PRO A 1 448 ? 28.993 41.997 -59.048 1.00 54.47 448 PRO A C 1
ATOM 3582 O O . PRO A 1 448 ? 28.372 42.857 -59.655 1.00 54.47 448 PRO A O 1
ATOM 3585 N N . VAL A 1 449 ? 29.438 40.888 -59.649 1.00 58.50 449 VAL A N 1
ATOM 3586 C CA . VAL A 1 449 ? 29.207 40.549 -61.061 1.00 58.50 449 VAL A CA 1
ATOM 3587 C C . VAL A 1 449 ? 27.957 39.690 -61.254 1.00 58.50 449 VAL A C 1
ATOM 3589 O O . VAL A 1 449 ? 27.323 39.785 -62.294 1.00 58.50 449 VAL A O 1
ATOM 3592 N N . CYS A 1 450 ? 27.597 38.859 -60.273 1.00 66.44 450 CYS A N 1
ATOM 3593 C CA . CYS A 1 450 ? 26.414 37.984 -60.350 1.00 66.44 450 CYS A CA 1
ATOM 3594 C C . CYS A 1 450 ? 25.389 38.255 -59.243 1.00 66.44 450 CYS A C 1
ATOM 3596 O O . CYS A 1 450 ? 24.418 37.520 -59.120 1.00 66.44 450 CYS A O 1
ATOM 3598 N N . ASP A 1 451 ? 25.646 39.272 -58.421 1.00 62.28 451 ASP A N 1
ATOM 3599 C CA . ASP A 1 451 ? 24.846 39.696 -57.272 1.00 62.28 451 ASP A CA 1
ATOM 3600 C C . ASP A 1 451 ? 24.412 38.548 -56.344 1.00 62.28 451 ASP A C 1
ATOM 3602 O O . ASP A 1 451 ? 23.279 38.472 -55.888 1.00 62.28 451 ASP A O 1
ATOM 3606 N N . GLY A 1 452 ? 25.323 37.605 -56.084 1.00 61.38 452 GLY A N 1
ATOM 3607 C CA . GLY A 1 452 ? 25.053 36.450 -55.216 1.00 61.38 452 GLY A CA 1
ATOM 3608 C C . GLY A 1 452 ? 24.615 35.178 -55.947 1.00 61.38 452 GLY A C 1
ATOM 3609 O O . GLY A 1 452 ? 24.792 34.088 -55.404 1.00 61.38 452 GLY A O 1
ATOM 3610 N N . ASN A 1 453 ? 24.152 35.277 -57.199 1.00 67.44 453 ASN A N 1
ATOM 3611 C CA . ASN A 1 453 ? 23.551 34.150 -57.929 1.00 67.44 453 ASN A CA 1
ATOM 3612 C C . ASN A 1 453 ? 24.558 33.101 -58.420 1.00 67.44 453 ASN A C 1
ATOM 3614 O O . ASN A 1 453 ? 24.178 31.999 -58.789 1.00 67.44 453 ASN A O 1
ATOM 3618 N N . GLY A 1 454 ? 25.853 33.425 -58.462 1.00 65.06 454 GLY A N 1
ATOM 3619 C CA . GLY A 1 454 ? 26.895 32.496 -58.913 1.00 65.06 454 GLY A CA 1
ATOM 3620 C C . GLY A 1 454 ? 26.947 32.277 -60.422 1.00 65.06 454 GLY A C 1
ATOM 3621 O O . GLY A 1 454 ? 27.942 31.742 -60.903 1.00 65.06 454 GLY A O 1
ATOM 3622 N N . GLU A 1 455 ? 25.969 32.777 -61.173 1.00 73.38 455 GLU A N 1
ATOM 3623 C CA . GLU A 1 455 ? 25.845 32.639 -62.625 1.00 73.38 455 GLU A CA 1
ATOM 3624 C C . GLU A 1 455 ? 25.474 33.982 -63.272 1.00 73.38 455 GLU A C 1
ATOM 3626 O O . GLU A 1 455 ? 24.929 34.865 -62.608 1.00 73.38 455 GLU A O 1
ATOM 3631 N N . ILE A 1 456 ? 25.825 34.169 -64.548 1.00 65.75 456 ILE A N 1
ATOM 3632 C CA . ILE A 1 456 ? 25.466 35.363 -65.335 1.00 65.75 456 ILE A CA 1
ATOM 3633 C C . ILE A 1 456 ? 24.985 34.976 -66.738 1.00 65.75 456 ILE A C 1
ATOM 3635 O O . ILE A 1 456 ? 25.414 33.957 -67.285 1.00 65.75 456 ILE A O 1
ATOM 3639 N N . GLU A 1 457 ? 24.128 35.813 -67.326 1.00 67.06 457 GLU A N 1
ATOM 3640 C CA . GLU A 1 457 ? 23.726 35.731 -68.737 1.00 67.06 457 GLU A CA 1
ATOM 3641 C C . GLU A 1 457 ? 24.844 36.243 -69.666 1.00 67.06 457 GLU A C 1
ATOM 3643 O O . GLU A 1 457 ? 25.666 37.082 -69.285 1.00 67.06 457 GLU A O 1
ATOM 3648 N N . LYS A 1 458 ? 24.898 35.744 -70.904 1.00 60.91 458 LYS A N 1
ATOM 3649 C CA . LYS A 1 458 ? 25.998 35.989 -71.850 1.00 60.91 458 LYS A CA 1
ATOM 3650 C C . LYS A 1 458 ? 25.555 36.967 -72.965 1.00 60.91 458 LYS A C 1
ATOM 3652 O O . LYS A 1 458 ? 24.911 36.524 -73.903 1.00 60.91 458 LYS A O 1
ATOM 3657 N N . GLY A 1 459 ? 25.917 38.266 -72.932 1.00 51.84 459 GLY A N 1
ATOM 3658 C CA . GLY A 1 459 ? 25.640 39.238 -74.037 1.00 51.84 459 GLY A CA 1
ATOM 3659 C C . GLY A 1 459 ? 26.578 40.468 -74.041 1.00 51.84 459 GLY A C 1
ATOM 3660 O O . GLY A 1 459 ? 27.025 40.861 -72.966 1.00 51.84 459 GLY A O 1
ATOM 3661 N N . TYR A 1 460 ? 27.028 41.088 -75.156 1.00 38.03 460 TYR A N 1
ATOM 3662 C CA . TYR A 1 460 ? 26.453 41.498 -76.477 1.00 38.03 460 TYR A CA 1
ATOM 3663 C C . TYR A 1 460 ? 27.467 41.285 -77.646 1.00 38.03 460 TYR A C 1
ATOM 3665 O O . TYR A 1 460 ? 28.654 41.176 -77.343 1.00 38.03 460 TYR A O 1
ATOM 3673 N N . ALA A 1 461 ? 27.221 41.373 -78.972 1.00 29.86 461 ALA A N 1
ATOM 3674 C CA . ALA A 1 461 ? 26.130 41.287 -79.983 1.00 29.86 461 ALA A CA 1
ATOM 3675 C C . ALA A 1 461 ? 26.885 41.314 -81.357 1.00 29.86 461 ALA A C 1
ATOM 3677 O O . ALA A 1 461 ? 27.896 42.007 -81.449 1.00 29.86 461 ALA A O 1
ATOM 3678 N N . ASP A 1 462 ? 26.642 40.461 -82.359 1.00 42.25 462 ASP A N 1
ATOM 3679 C CA . ASP A 1 462 ? 25.528 40.461 -83.320 1.00 42.25 462 ASP A CA 1
ATOM 3680 C C . ASP A 1 462 ? 25.264 39.026 -83.843 1.00 42.25 462 ASP A C 1
ATOM 3682 O O . ASP A 1 462 ? 26.203 38.253 -84.010 1.00 42.25 462 ASP A O 1
ATOM 3686 N N . GLU A 1 463 ? 23.996 38.718 -84.151 1.00 45.69 463 GLU A N 1
ATOM 3687 C CA . GLU A 1 463 ? 23.413 37.414 -84.559 1.00 45.69 463 GLU A CA 1
ATOM 3688 C C . GLU A 1 463 ? 22.953 36.510 -83.387 1.00 45.69 463 GLU A C 1
ATOM 3690 O O . GLU A 1 463 ? 23.729 35.988 -82.589 1.00 45.69 463 GLU A O 1
ATOM 3695 N N . VAL A 1 464 ? 21.625 36.372 -83.253 1.00 47.88 464 VAL A N 1
ATOM 3696 C CA . VAL A 1 464 ? 20.935 35.766 -82.099 1.00 47.88 464 VAL A CA 1
ATOM 3697 C C . VAL A 1 464 ? 21.006 34.234 -82.147 1.00 47.88 464 VAL A C 1
ATOM 3699 O O . VAL A 1 464 ? 20.336 33.606 -82.966 1.00 47.88 464 VAL A O 1
ATOM 3702 N N . ASP A 1 465 ? 21.758 33.642 -81.215 1.00 53.09 465 ASP A N 1
ATOM 3703 C CA . ASP A 1 465 ? 21.745 32.214 -80.868 1.00 53.09 465 ASP A CA 1
ATOM 3704 C C . ASP A 1 465 ? 21.024 32.028 -79.516 1.00 53.09 465 ASP A C 1
ATOM 3706 O O . ASP A 1 465 ? 21.378 32.661 -78.520 1.00 53.09 465 ASP A O 1
ATOM 3710 N N . LEU A 1 466 ? 20.009 31.157 -79.460 1.00 53.59 466 LEU A N 1
ATOM 3711 C CA . LEU A 1 466 ? 19.235 30.852 -78.244 1.00 53.59 466 LEU A CA 1
ATOM 3712 C C . LEU A 1 466 ? 20.083 30.194 -77.137 1.00 53.59 466 LEU A C 1
ATOM 3714 O O . LEU A 1 466 ? 19.648 30.159 -75.986 1.00 53.59 466 LEU A O 1
ATOM 3718 N N . SER A 1 467 ? 21.304 29.732 -77.438 1.00 53.31 467 SER A N 1
ATOM 3719 C CA . SER A 1 467 ? 22.269 29.293 -76.422 1.00 53.31 467 SER A CA 1
ATOM 3720 C C . SER A 1 467 ? 22.815 30.447 -75.565 1.00 53.31 467 SER A C 1
ATOM 3722 O O . SER A 1 467 ? 23.524 30.200 -74.595 1.00 53.31 467 SER A O 1
ATOM 3724 N N . GLN A 1 468 ? 22.556 31.708 -75.920 1.00 47.38 468 GLN A N 1
ATOM 3725 C CA . GLN A 1 468 ? 23.069 32.887 -75.207 1.00 47.38 468 GLN A CA 1
ATOM 3726 C C . GLN A 1 468 ? 22.281 33.208 -73.923 1.00 47.38 468 GLN A C 1
ATOM 3728 O O . GLN A 1 468 ? 22.765 33.952 -73.073 1.00 47.38 468 GLN A O 1
ATOM 3733 N N . TYR A 1 469 ? 21.127 32.558 -73.731 1.00 50.56 469 TYR A N 1
ATOM 3734 C CA . TYR A 1 469 ? 20.373 32.549 -72.472 1.00 50.56 469 TYR A CA 1
ATOM 3735 C C . TYR A 1 469 ? 20.825 31.443 -71.502 1.00 50.56 469 TYR A C 1
ATOM 3737 O O . TYR A 1 469 ? 20.216 31.259 -70.451 1.00 50.56 469 TYR A O 1
ATOM 3745 N N . SER A 1 470 ? 21.872 30.673 -71.831 1.00 57.22 470 SER A N 1
ATOM 3746 C CA . SER A 1 470 ? 22.426 29.700 -70.888 1.00 57.22 470 SER A CA 1
ATOM 3747 C C . SER A 1 470 ? 23.157 30.435 -69.767 1.00 57.22 470 SER A C 1
ATOM 3749 O O . SER A 1 470 ? 24.158 31.113 -70.023 1.00 57.22 470 SER A O 1
ATOM 3751 N N . LEU A 1 471 ? 22.685 30.264 -68.536 1.00 61.97 471 LEU A N 1
ATOM 3752 C CA . LEU A 1 471 ? 23.411 30.679 -67.344 1.00 61.97 471 LEU A CA 1
ATOM 3753 C C . LEU A 1 471 ? 24.763 29.957 -67.314 1.00 61.97 471 LEU A C 1
ATOM 3755 O O . LEU A 1 471 ? 24.835 28.734 -67.434 1.00 61.97 471 LEU A O 1
ATOM 3759 N N . VAL A 1 472 ? 25.849 30.725 -67.227 1.00 72.38 472 VAL A N 1
ATOM 3760 C CA . VAL A 1 472 ? 27.206 30.180 -67.093 1.00 72.38 472 VAL A CA 1
ATOM 3761 C C . VAL A 1 472 ? 27.779 30.544 -65.727 1.00 72.38 472 VAL A C 1
ATOM 3763 O O . VAL A 1 472 ? 27.502 31.647 -65.238 1.00 72.38 472 VAL A O 1
ATOM 3766 N N . PRO A 1 473 ? 28.618 29.679 -65.115 1.00 69.88 473 PRO A N 1
ATOM 3767 C CA . PRO A 1 473 ? 29.256 29.986 -63.843 1.00 69.88 473 PRO A CA 1
ATOM 3768 C C . PRO A 1 473 ? 29.983 31.324 -63.922 1.00 69.88 473 PRO A C 1
ATOM 3770 O O . PRO A 1 473 ? 30.835 31.540 -64.788 1.00 69.88 473 PRO A O 1
ATOM 3773 N N . CYS A 1 474 ? 29.649 32.231 -63.007 1.00 67.00 474 CYS A N 1
ATOM 3774 C CA . CYS A 1 474 ? 30.192 33.576 -62.985 1.00 67.00 474 CYS A CA 1
ATOM 3775 C C . CYS A 1 474 ? 31.724 33.489 -62.916 1.00 67.00 474 CYS A C 1
ATOM 3777 O O . CYS A 1 474 ? 32.268 32.902 -61.976 1.00 67.00 474 CYS A O 1
ATOM 3779 N N . PRO A 1 475 ? 32.451 34.072 -63.881 1.00 60.50 475 PRO A N 1
ATOM 3780 C CA . PRO A 1 475 ? 33.891 33.866 -64.023 1.00 60.50 475 PRO A CA 1
ATOM 3781 C C . PRO A 1 475 ? 34.689 34.471 -62.862 1.00 60.50 475 PRO A C 1
ATOM 3783 O O . PRO A 1 475 ? 35.801 34.029 -62.576 1.00 60.50 475 PRO A O 1
ATOM 3786 N N . LEU A 1 476 ? 34.112 35.458 -62.165 1.00 55.19 476 LEU A N 1
ATOM 3787 C CA . LEU A 1 476 ? 34.745 36.119 -61.027 1.00 55.19 476 LEU A CA 1
ATOM 3788 C C . LEU A 1 476 ? 34.710 35.248 -59.765 1.00 55.19 476 LEU A C 1
ATOM 3790 O O . LEU A 1 476 ? 35.713 35.125 -59.064 1.00 55.19 476 LEU A O 1
ATOM 3794 N N . CYS A 1 477 ? 33.562 34.636 -59.472 1.00 58.53 477 CYS A N 1
ATOM 3795 C CA . CYS A 1 477 ? 33.391 33.794 -58.288 1.00 58.53 477 CYS A CA 1
ATOM 3796 C C . CYS A 1 477 ? 33.547 32.296 -58.579 1.00 58.53 477 CYS A C 1
ATOM 3798 O O . CYS A 1 477 ? 33.612 31.508 -57.639 1.00 58.53 477 CYS A O 1
ATOM 3800 N N . LYS A 1 478 ? 33.657 31.902 -59.854 1.00 68.12 478 LYS A N 1
ATOM 3801 C CA . LYS A 1 478 ? 33.684 30.516 -60.345 1.00 68.12 478 LYS A CA 1
ATOM 3802 C C . LYS A 1 478 ? 32.474 29.698 -59.881 1.00 68.12 478 LYS A C 1
ATOM 3804 O O . LYS A 1 478 ? 32.643 28.602 -59.362 1.00 68.12 478 LYS A O 1
ATOM 3809 N N . GLY A 1 479 ? 31.270 30.257 -59.996 1.00 67.38 479 GLY A N 1
ATOM 3810 C CA . GLY A 1 479 ? 30.039 29.592 -59.542 1.00 67.38 479 GLY A CA 1
ATOM 3811 C C . GLY A 1 479 ? 29.697 29.793 -58.061 1.00 67.38 479 GLY A C 1
ATOM 3812 O O . GLY A 1 479 ? 28.595 29.474 -57.642 1.00 67.38 479 GLY A O 1
ATOM 3813 N N . ARG A 1 480 ? 30.603 30.361 -57.251 1.00 63.28 480 ARG A N 1
ATOM 3814 C CA . ARG A 1 480 ? 30.413 30.481 -55.788 1.00 63.28 480 ARG A CA 1
ATOM 3815 C C . ARG A 1 480 ? 29.478 31.609 -55.345 1.00 63.28 480 ARG A C 1
ATOM 3817 O O . ARG A 1 480 ? 29.184 31.725 -54.165 1.00 63.28 480 ARG A O 1
ATOM 3824 N N . GLY A 1 481 ? 29.073 32.497 -56.249 1.00 63.69 481 GLY A N 1
ATOM 3825 C CA . GLY A 1 481 ? 28.222 33.649 -55.931 1.00 63.69 481 GLY A CA 1
ATOM 3826 C C . GLY A 1 481 ? 28.886 34.750 -55.103 1.00 63.69 481 GLY A C 1
ATOM 3827 O O . GLY A 1 481 ? 28.252 35.770 -54.867 1.00 63.69 481 GLY A O 1
ATOM 3828 N N . GLN A 1 482 ? 30.157 34.612 -54.700 1.00 62.47 482 GLN A N 1
ATOM 3829 C CA . GLN A 1 482 ? 30.837 35.537 -53.776 1.00 62.47 482 GLN A CA 1
ATOM 3830 C C . GLN A 1 482 ? 32.287 35.856 -54.171 1.00 62.47 482 GLN A C 1
ATOM 3832 O O . GLN A 1 482 ? 32.934 35.110 -54.911 1.00 62.47 482 GLN A O 1
ATOM 3837 N N . ARG A 1 483 ? 32.807 36.989 -53.674 1.00 52.12 483 ARG A N 1
ATOM 3838 C CA . ARG A 1 483 ? 34.221 37.389 -53.843 1.00 52.12 483 ARG A CA 1
ATOM 3839 C C . ARG A 1 483 ? 35.093 36.956 -52.650 1.00 52.12 483 ARG A C 1
ATOM 3841 O O . ARG A 1 483 ? 36.272 36.675 -52.869 1.00 52.12 483 ARG A O 1
ATOM 3848 N N . ARG A 1 484 ? 34.517 36.882 -51.436 1.00 52.88 484 ARG A N 1
ATOM 3849 C CA . ARG A 1 484 ? 35.080 36.334 -50.179 1.00 52.88 484 ARG A CA 1
ATOM 3850 C C . ARG A 1 484 ? 33.943 35.921 -49.224 1.00 52.88 484 ARG A C 1
ATOM 3852 O O . ARG A 1 484 ? 33.010 36.703 -49.067 1.00 52.88 484 ARG A O 1
ATOM 3859 N N . GLY A 1 485 ? 34.061 34.751 -48.598 1.00 56.28 485 GLY A N 1
ATOM 3860 C CA . GLY A 1 485 ? 33.138 34.200 -47.598 1.00 56.28 485 GLY A CA 1
ATOM 3861 C C . GLY A 1 485 ? 33.517 32.749 -47.289 1.00 56.28 485 GLY A C 1
ATOM 3862 O O . GLY A 1 485 ? 33.938 32.039 -48.204 1.00 56.28 485 GLY A O 1
ATOM 3863 N N . ASP A 1 486 ? 33.429 32.352 -46.021 1.00 66.06 486 ASP A N 1
ATOM 3864 C CA . ASP A 1 486 ? 33.709 30.985 -45.574 1.00 66.06 486 ASP A CA 1
ATOM 3865 C C . ASP A 1 486 ? 32.411 30.160 -45.573 1.00 66.06 486 ASP A C 1
ATOM 3867 O O . ASP A 1 486 ? 31.307 30.699 -45.396 1.00 66.06 486 ASP A O 1
ATOM 3871 N N . ASP A 1 487 ? 32.544 28.846 -45.767 1.00 75.56 487 ASP A N 1
ATOM 3872 C CA . ASP A 1 487 ? 31.442 27.909 -45.552 1.00 75.56 487 ASP A CA 1
ATOM 3873 C C . ASP A 1 487 ? 30.883 28.104 -44.138 1.00 75.56 487 ASP A C 1
ATOM 3875 O O . ASP A 1 487 ? 31.611 28.438 -43.196 1.00 75.56 487 ASP A O 1
ATOM 3879 N N . CYS A 1 488 ? 29.566 27.953 -43.976 1.00 78.50 488 CYS A N 1
ATOM 3880 C CA . CYS A 1 488 ? 28.957 28.163 -42.671 1.00 78.50 488 CYS A CA 1
ATOM 3881 C C . CYS A 1 488 ? 29.563 27.185 -41.651 1.00 78.50 488 CYS A C 1
ATOM 3883 O O . CYS A 1 488 ? 29.373 25.985 -41.804 1.00 78.50 488 CYS A O 1
ATOM 3885 N N . PRO A 1 489 ? 30.204 27.664 -40.569 1.00 77.44 489 PRO A N 1
ATOM 3886 C CA . PRO A 1 489 ? 30.980 26.824 -39.649 1.00 77.44 489 PRO A CA 1
ATOM 3887 C C . PRO A 1 489 ? 30.127 25.893 -38.775 1.00 77.44 489 PRO A C 1
ATOM 3889 O O . PRO A 1 489 ? 30.664 25.160 -37.955 1.00 77.44 489 PRO A O 1
ATOM 3892 N N . VAL A 1 490 ? 28.798 25.991 -38.877 1.00 79.44 490 VAL A N 1
ATOM 3893 C CA . VAL A 1 490 ? 27.848 25.120 -38.171 1.00 79.44 490 VAL A CA 1
ATOM 3894 C C . VAL A 1 490 ? 27.358 23.988 -39.071 1.00 79.44 490 VAL A C 1
ATOM 3896 O O . VAL A 1 490 ? 27.052 22.916 -38.570 1.00 79.44 490 VAL A O 1
ATOM 3899 N N . CYS A 1 491 ? 27.250 24.205 -40.382 1.00 83.25 491 CYS A N 1
ATOM 3900 C CA . CYS A 1 491 ? 26.762 23.181 -41.313 1.00 83.25 491 CYS A CA 1
ATOM 3901 C C . CYS A 1 491 ? 27.807 22.755 -42.350 1.00 83.25 491 CYS A C 1
ATOM 3903 O O . CYS A 1 491 ? 27.483 21.977 -43.241 1.00 83.25 491 CYS A O 1
ATOM 3905 N N . ASP A 1 492 ? 29.026 23.290 -42.262 1.00 79.88 492 ASP A N 1
ATOM 3906 C CA . ASP A 1 492 ? 30.145 23.086 -43.186 1.00 79.88 492 ASP A CA 1
ATOM 3907 C C . ASP A 1 492 ? 29.741 23.200 -44.662 1.00 79.88 492 ASP A C 1
ATOM 3909 O O . ASP A 1 492 ? 30.112 22.387 -45.503 1.00 79.88 492 ASP A O 1
ATOM 3913 N N . GLY A 1 493 ? 28.921 24.205 -44.982 1.00 76.44 493 GLY A N 1
ATOM 3914 C CA . GLY A 1 493 ? 28.476 24.447 -46.357 1.00 76.44 493 GLY A CA 1
ATOM 3915 C C . GLY A 1 493 ? 27.183 23.734 -46.761 1.00 76.44 493 GLY A C 1
ATOM 3916 O O . GLY A 1 493 ? 26.599 24.100 -47.778 1.00 76.44 493 GLY A O 1
ATOM 3917 N N . ASN A 1 494 ? 26.691 22.770 -45.973 1.00 81.19 494 ASN A N 1
ATOM 3918 C CA . ASN A 1 494 ? 25.547 21.930 -46.359 1.00 81.19 494 ASN A CA 1
ATOM 3919 C C . ASN A 1 494 ? 24.188 22.643 -46.287 1.00 81.19 494 ASN A C 1
ATOM 3921 O O . ASN A 1 494 ? 23.223 22.184 -46.888 1.00 81.19 494 ASN A O 1
ATOM 3925 N N . GLY A 1 495 ? 24.079 23.737 -45.528 1.00 82.19 495 GLY A N 1
ATOM 3926 C CA . GLY A 1 495 ? 22.826 24.479 -45.325 1.00 82.19 495 GLY A CA 1
ATOM 3927 C C . GLY A 1 495 ? 21.841 23.802 -44.369 1.00 82.19 495 GLY A C 1
ATOM 3928 O O . GLY A 1 495 ? 21.073 24.489 -43.701 1.00 82.19 495 GLY A O 1
ATOM 3929 N N . GLU A 1 496 ? 21.920 22.488 -44.199 1.00 87.38 496 GLU A N 1
ATOM 3930 C CA . GLU A 1 496 ? 21.082 21.709 -43.288 1.00 87.38 496 GLU A CA 1
ATOM 3931 C C . GLU A 1 496 ? 21.927 20.991 -42.231 1.00 87.38 496 GLU A C 1
ATOM 3933 O O . GLU A 1 496 ? 23.084 20.642 -42.465 1.00 87.38 496 GLU A O 1
ATOM 3938 N N . ILE A 1 497 ? 21.346 20.788 -41.049 1.00 85.00 497 ILE A N 1
ATOM 3939 C CA . ILE A 1 497 ? 21.946 20.052 -39.929 1.00 85.00 497 ILE A CA 1
ATOM 3940 C C . ILE A 1 497 ? 20.889 19.187 -39.244 1.00 85.00 497 ILE A C 1
ATOM 3942 O O . ILE A 1 497 ? 19.698 19.470 -39.337 1.00 85.00 497 ILE A O 1
ATOM 3946 N N . GLU A 1 498 ? 21.305 18.142 -38.530 1.00 87.56 498 GLU A N 1
ATOM 3947 C CA . GLU A 1 498 ? 20.388 17.341 -37.711 1.00 87.56 498 GLU A CA 1
ATOM 3948 C C . GLU A 1 498 ? 19.752 18.208 -36.611 1.00 87.56 498 GLU A C 1
ATOM 3950 O O . GLU A 1 498 ? 20.424 19.027 -35.980 1.00 87.56 498 GLU A O 1
ATOM 3955 N N . LYS A 1 499 ? 18.450 18.031 -36.367 1.00 86.56 499 LYS A N 1
ATOM 3956 C CA . LYS A 1 499 ? 17.684 18.812 -35.386 1.00 86.56 499 LYS A CA 1
ATOM 3957 C C . LYS A 1 499 ? 18.306 18.796 -33.985 1.00 86.56 499 LYS A C 1
ATOM 3959 O O . LYS A 1 499 ? 18.399 19.856 -33.375 1.00 86.56 499 LYS A O 1
ATOM 3964 N N . GLY A 1 500 ? 18.767 17.637 -33.511 1.00 82.44 500 GLY A N 1
ATOM 3965 C CA . GLY A 1 500 ? 19.429 17.528 -32.207 1.00 82.44 500 GLY A CA 1
ATOM 3966 C C . GLY A 1 500 ? 20.688 18.390 -32.134 1.00 82.44 500 GLY A C 1
ATOM 3967 O O . GLY A 1 500 ? 20.876 19.142 -31.183 1.00 82.44 500 GLY A O 1
ATOM 3968 N N . TYR A 1 501 ? 21.487 18.398 -33.205 1.00 82.62 501 TYR A N 1
ATOM 3969 C CA . TYR A 1 501 ? 22.641 19.288 -33.313 1.00 82.62 501 TYR A CA 1
ATOM 3970 C C . TYR A 1 501 ? 22.220 20.767 -33.372 1.00 82.62 501 TYR A C 1
ATOM 3972 O O . TYR A 1 501 ? 22.815 21.610 -32.708 1.00 82.62 501 TYR A O 1
ATOM 3980 N N . ALA A 1 502 ? 21.148 21.102 -34.098 1.00 81.12 502 ALA A N 1
ATOM 3981 C CA . ALA A 1 502 ? 20.618 22.467 -34.166 1.00 81.12 502 ALA A CA 1
ATOM 3982 C C . ALA A 1 502 ? 20.153 23.018 -32.806 1.00 81.12 502 ALA A C 1
ATOM 3984 O O . ALA A 1 502 ? 20.223 24.231 -32.585 1.00 81.12 502 ALA A O 1
ATOM 3985 N N . ASP A 1 503 ? 19.653 22.152 -31.925 1.00 82.00 503 ASP A N 1
ATOM 3986 C CA . ASP A 1 503 ? 19.202 22.507 -30.577 1.00 82.00 503 ASP A CA 1
ATOM 3987 C C . ASP A 1 503 ? 20.372 22.727 -29.601 1.00 82.00 503 ASP A C 1
ATOM 3989 O O . ASP A 1 503 ? 20.251 23.538 -28.683 1.00 82.00 503 ASP A O 1
ATOM 3993 N N . GLU A 1 504 ? 21.525 22.096 -29.841 1.00 82.81 504 GLU A N 1
ATOM 3994 C CA . GLU A 1 504 ? 22.751 22.273 -29.047 1.00 82.81 504 GLU A CA 1
ATOM 3995 C C . GLU A 1 504 ? 23.606 23.481 -29.479 1.00 82.81 504 GLU A C 1
ATOM 3997 O O . GLU A 1 504 ? 24.418 23.986 -28.697 1.00 82.81 504 GLU A O 1
ATOM 4002 N N . VAL A 1 505 ? 23.443 23.975 -30.711 1.00 79.94 505 VAL A N 1
ATOM 4003 C CA . VAL A 1 505 ? 24.241 25.094 -31.242 1.00 79.94 505 VAL A CA 1
ATOM 4004 C C . VAL A 1 505 ? 23.915 26.412 -30.522 1.00 79.94 505 VAL A C 1
ATOM 4006 O O . VAL A 1 505 ? 22.880 27.044 -30.743 1.00 79.94 505 VAL A O 1
ATOM 4009 N N . ASP A 1 506 ? 24.866 26.905 -29.723 1.00 80.19 506 ASP A N 1
ATOM 4010 C CA . ASP A 1 506 ? 24.811 28.242 -29.119 1.00 80.19 506 ASP A CA 1
ATOM 4011 C C . ASP A 1 506 ? 25.166 29.337 -30.145 1.00 80.19 506 ASP A C 1
ATOM 4013 O O . ASP A 1 506 ? 26.327 29.719 -30.330 1.00 80.19 506 ASP A O 1
ATOM 4017 N N . LEU A 1 507 ? 24.140 29.913 -30.780 1.00 79.00 507 LEU A N 1
ATOM 4018 C CA . LEU A 1 507 ? 24.294 31.022 -31.732 1.00 79.00 507 LEU A CA 1
ATOM 4019 C C . LEU A 1 507 ? 24.906 32.289 -31.104 1.00 79.00 507 LEU A C 1
ATOM 4021 O O . LEU A 1 507 ? 25.444 33.141 -31.819 1.00 79.00 507 LEU A O 1
ATOM 4025 N N . SER A 1 508 ? 24.891 32.432 -29.771 1.00 76.44 508 SER A N 1
ATOM 4026 C CA . SER A 1 508 ? 25.507 33.585 -29.105 1.00 76.44 508 SER A CA 1
ATOM 4027 C C . SER A 1 508 ? 27.023 33.635 -29.316 1.00 76.44 508 SER A C 1
ATOM 4029 O O . SER A 1 508 ? 27.609 34.721 -29.293 1.00 76.44 508 SER A O 1
ATOM 4031 N N . GLN A 1 509 ? 27.659 32.492 -29.594 1.00 75.31 509 GLN A N 1
ATOM 4032 C CA . GLN A 1 509 ? 29.089 32.398 -29.904 1.00 75.31 509 GLN A CA 1
ATOM 4033 C C . GLN A 1 509 ? 29.476 33.129 -31.199 1.00 75.31 509 GLN A C 1
ATOM 4035 O O . GLN A 1 509 ? 30.601 33.617 -31.321 1.00 75.31 509 GLN A O 1
ATOM 4040 N N . TYR A 1 510 ? 28.524 33.280 -32.123 1.00 75.75 510 TYR A N 1
ATOM 4041 C CA . TYR A 1 510 ? 28.687 33.931 -33.428 1.00 75.75 510 TYR A CA 1
ATOM 4042 C C . TYR A 1 510 ? 28.296 35.421 -33.411 1.00 75.75 510 TYR A C 1
ATOM 4044 O O . TYR A 1 510 ? 28.483 36.165 -34.385 1.00 75.75 510 TYR A O 1
ATOM 4052 N N . SER A 1 511 ? 27.786 35.900 -32.272 1.00 78.31 511 SER A N 1
ATOM 4053 C CA . SER A 1 511 ? 27.454 37.309 -32.068 1.00 78.31 511 SER A CA 1
ATOM 4054 C C . SER A 1 511 ? 28.715 38.170 -32.013 1.00 78.31 511 SER A C 1
ATOM 4056 O O . SER A 1 511 ? 29.711 37.813 -31.379 1.00 78.31 511 SER A O 1
ATOM 4058 N N . LEU A 1 512 ? 28.663 39.336 -32.661 1.00 78.94 512 LEU A N 1
ATOM 4059 C CA . LEU A 1 512 ? 29.763 40.296 -32.661 1.00 78.94 512 LEU A CA 1
ATOM 4060 C C . LEU A 1 512 ? 29.842 41.046 -31.329 1.00 78.94 512 LEU A C 1
ATOM 4062 O O . LEU A 1 512 ? 28.931 41.787 -30.961 1.00 78.94 512 LEU A O 1
ATOM 4066 N N . VAL A 1 513 ? 30.976 40.917 -30.651 1.00 83.25 513 VAL A N 1
ATOM 4067 C CA . VAL A 1 513 ? 31.328 41.644 -29.431 1.00 83.25 513 VAL A CA 1
ATOM 4068 C C . VAL A 1 513 ? 32.446 42.653 -29.717 1.00 83.25 513 VAL A C 1
ATOM 4070 O O . VAL A 1 513 ? 33.231 42.457 -30.649 1.00 83.25 513 VAL A O 1
ATOM 4073 N N . PRO A 1 514 ? 32.554 43.753 -28.948 1.00 85.50 514 PRO A N 1
ATOM 4074 C CA . PRO A 1 514 ? 33.667 44.685 -29.095 1.00 85.50 514 PRO A CA 1
ATOM 4075 C C . PRO A 1 514 ? 35.006 43.961 -28.941 1.00 85.50 514 PRO A C 1
ATOM 4077 O O . PRO A 1 514 ? 35.217 43.237 -27.970 1.00 85.50 514 PRO A O 1
ATOM 4080 N N . CYS A 1 515 ? 35.926 44.183 -29.879 1.00 83.06 515 CYS A N 1
ATOM 4081 C CA . CYS A 1 515 ? 37.250 43.576 -29.826 1.00 83.06 515 CYS A CA 1
ATOM 4082 C C . CYS A 1 515 ? 37.975 44.021 -28.540 1.00 83.06 515 CYS A C 1
ATOM 4084 O O . CYS A 1 515 ? 38.120 45.232 -28.321 1.00 83.06 515 CYS A O 1
ATOM 4086 N N . PRO A 1 516 ? 38.470 43.091 -27.701 1.00 82.69 516 PRO A N 1
ATOM 4087 C CA . PRO A 1 516 ? 39.103 43.423 -26.424 1.00 82.69 516 PRO A CA 1
ATOM 4088 C C . PRO A 1 516 ? 40.436 44.163 -26.613 1.00 82.69 516 PRO A C 1
ATOM 4090 O O . PRO A 1 516 ? 40.805 45.009 -25.796 1.00 82.69 516 PRO A O 1
ATOM 4093 N N . LEU A 1 517 ? 41.133 43.920 -27.731 1.00 82.56 517 LEU A N 1
ATOM 4094 C CA . LEU A 1 517 ? 42.454 44.490 -28.011 1.00 82.56 517 LEU A CA 1
ATOM 4095 C C . LEU A 1 517 ? 42.410 45.951 -28.476 1.00 82.56 517 LEU A C 1
ATOM 4097 O O . LEU A 1 517 ? 43.279 46.741 -28.087 1.00 82.56 517 LEU A O 1
ATOM 4101 N N . CYS A 1 518 ? 41.408 46.341 -29.270 1.00 85.94 518 CYS A N 1
ATOM 4102 C CA . CYS A 1 518 ? 41.191 47.741 -29.661 1.00 85.94 518 CYS A CA 1
ATOM 4103 C C . CYS A 1 518 ? 40.060 48.428 -28.883 1.00 85.94 518 CYS A C 1
ATOM 4105 O O . CYS A 1 518 ? 39.806 49.611 -29.113 1.00 85.94 518 CYS A O 1
ATOM 4107 N N . LYS A 1 519 ? 39.394 47.715 -27.964 1.00 84.12 519 LYS A N 1
ATOM 4108 C CA . LYS A 1 519 ? 38.220 48.172 -27.202 1.00 84.12 519 LYS A CA 1
ATOM 4109 C C . LYS A 1 519 ? 37.105 48.712 -28.101 1.00 84.12 519 LYS A C 1
ATOM 4111 O O . LYS A 1 519 ? 36.591 49.800 -27.866 1.00 84.12 519 LYS A O 1
ATOM 4116 N N . GLY A 1 520 ? 36.789 48.002 -29.183 1.00 82.38 520 GLY A N 1
ATOM 4117 C CA . GLY A 1 520 ? 35.733 48.432 -30.109 1.00 82.38 520 GLY A CA 1
ATOM 4118 C C . GLY A 1 520 ? 36.151 49.433 -31.192 1.00 82.38 520 GLY A C 1
ATOM 4119 O O . GLY A 1 520 ? 35.378 49.679 -32.105 1.00 82.38 520 GLY A O 1
ATOM 4120 N N . ARG A 1 521 ? 37.358 50.015 -31.122 1.00 83.00 521 ARG A N 1
ATOM 4121 C CA . ARG A 1 521 ? 37.755 51.132 -32.002 1.00 83.00 521 ARG A CA 1
ATOM 4122 C C . ARG A 1 521 ? 38.180 50.754 -33.422 1.00 83.00 521 ARG A C 1
ATOM 4124 O O . ARG A 1 521 ? 38.419 51.652 -34.215 1.00 83.00 521 ARG A O 1
ATOM 4131 N N . GLY A 1 522 ? 38.396 49.475 -33.717 1.00 81.88 522 GLY A N 1
ATOM 4132 C CA . GLY A 1 522 ? 38.938 49.020 -35.005 1.00 81.88 522 GLY A CA 1
ATOM 4133 C C . GLY A 1 522 ? 40.423 49.319 -35.214 1.00 81.88 522 GLY A C 1
ATOM 4134 O O . GLY A 1 522 ? 41.104 48.559 -35.884 1.00 81.88 522 GLY A O 1
ATOM 4135 N N . GLN A 1 523 ? 40.969 50.337 -34.549 1.00 81.31 523 GLN A N 1
ATOM 4136 C CA . GLN A 1 523 ? 42.360 50.763 -34.693 1.00 81.31 523 GLN A CA 1
ATOM 4137 C C . GLN A 1 523 ? 43.153 50.622 -33.394 1.00 81.31 523 GLN A C 1
ATOM 4139 O O . GLN A 1 523 ? 42.643 50.820 -32.281 1.00 81.31 523 GLN A O 1
ATOM 4144 N N . ARG A 1 524 ? 44.441 50.298 -33.528 1.00 78.06 524 ARG A N 1
ATOM 4145 C CA . ARG A 1 524 ? 45.380 50.202 -32.407 1.00 78.06 524 ARG A CA 1
ATOM 4146 C C . ARG A 1 524 ? 46.742 50.748 -32.829 1.00 78.06 524 ARG A C 1
ATOM 4148 O O . ARG A 1 524 ? 47.409 50.162 -33.663 1.00 78.06 524 ARG A O 1
ATOM 4155 N N . ARG A 1 525 ? 47.179 51.832 -32.172 1.00 79.06 525 ARG A N 1
ATOM 4156 C CA . ARG A 1 525 ? 48.457 52.529 -32.442 1.00 79.06 525 ARG A CA 1
ATOM 4157 C C . ARG A 1 525 ? 48.589 53.095 -33.869 1.00 79.06 525 ARG A C 1
ATOM 4159 O O . ARG A 1 525 ? 49.694 53.172 -34.379 1.00 79.06 525 ARG A O 1
ATOM 4166 N N . GLY A 1 526 ? 47.482 53.532 -34.470 1.00 76.94 526 GLY A N 1
ATOM 4167 C CA . GLY A 1 526 ? 47.476 54.181 -35.789 1.00 76.94 526 GLY A CA 1
ATOM 4168 C C . GLY A 1 526 ? 47.250 53.233 -36.967 1.00 76.94 526 GLY A C 1
ATOM 4169 O O . GLY A 1 526 ? 46.874 53.712 -38.028 1.00 76.94 526 GLY A O 1
ATOM 4170 N N . ASP A 1 527 ? 47.373 51.922 -36.750 1.00 81.88 527 ASP A N 1
ATOM 4171 C CA . ASP A 1 527 ? 47.077 50.888 -37.744 1.00 81.88 527 ASP A CA 1
ATOM 4172 C C . ASP A 1 527 ? 45.775 50.145 -37.413 1.00 81.88 527 ASP A C 1
ATOM 4174 O O . ASP A 1 527 ? 45.302 50.142 -36.262 1.00 81.88 527 ASP A O 1
ATOM 4178 N N . ASP A 1 528 ? 45.225 49.459 -38.415 1.00 83.12 528 ASP A N 1
ATOM 4179 C CA . ASP A 1 528 ? 44.099 48.550 -38.236 1.00 83.12 528 ASP A CA 1
ATOM 4180 C C . ASP A 1 528 ? 44.450 47.453 -37.228 1.00 83.12 528 ASP A C 1
ATOM 4182 O O . ASP A 1 528 ? 45.527 46.842 -37.227 1.00 83.12 528 ASP A O 1
ATOM 4186 N N . CYS A 1 529 ? 43.530 47.209 -36.300 1.00 78.19 529 CYS A N 1
ATOM 4187 C CA . CYS A 1 529 ? 43.732 46.214 -35.270 1.00 78.19 529 CYS A CA 1
ATOM 4188 C C . CYS A 1 529 ? 43.662 44.817 -35.890 1.00 78.19 529 CYS A C 1
ATOM 4190 O O . CYS A 1 529 ? 42.570 44.320 -36.142 1.00 78.19 529 CYS A O 1
ATOM 4192 N N . ARG A 1 530 ? 44.825 44.167 -36.030 1.00 79.31 530 ARG A N 1
ATOM 4193 C CA . ARG A 1 530 ? 45.008 42.800 -36.571 1.00 79.31 530 ARG A CA 1
ATOM 4194 C C . ARG A 1 530 ? 44.150 41.700 -35.937 1.00 79.31 530 ARG A C 1
ATOM 4196 O O . ARG A 1 530 ? 44.066 40.614 -36.476 1.00 79.31 530 ARG A O 1
ATOM 4203 N N . ALA A 1 531 ? 43.584 41.940 -34.758 1.00 74.56 531 ALA A N 1
ATOM 4204 C CA . ALA A 1 531 ? 42.721 40.965 -34.096 1.00 74.56 531 ALA A CA 1
ATOM 4205 C C . ALA A 1 531 ? 41.264 41.031 -34.570 1.00 74.56 531 ALA A C 1
ATOM 4207 O O . ALA A 1 531 ? 40.497 40.119 -34.311 1.00 74.56 531 ALA A O 1
ATOM 4208 N N . CYS A 1 532 ? 40.869 42.130 -35.209 1.00 75.94 532 CYS A N 1
ATOM 4209 C CA . CYS A 1 532 ? 39.528 42.326 -35.761 1.00 75.94 532 CYS A CA 1
ATOM 4210 C C . CYS A 1 532 ? 39.570 42.833 -37.208 1.00 75.94 532 CYS A C 1
ATOM 4212 O O . CYS A 1 532 ? 38.547 43.270 -37.727 1.00 75.94 532 CYS A O 1
ATOM 4214 N N . ASP A 1 533 ? 40.764 42.859 -37.805 1.00 76.19 533 ASP A N 1
ATOM 4215 C CA . ASP A 1 533 ? 41.073 43.414 -39.122 1.00 76.19 533 ASP A CA 1
ATOM 4216 C C . ASP A 1 533 ? 40.397 44.763 -39.397 1.00 76.19 533 ASP A C 1
ATOM 4218 O O . ASP A 1 533 ? 39.750 44.965 -40.418 1.00 76.19 533 ASP A O 1
ATOM 4222 N N . GLY A 1 534 ? 40.491 45.689 -38.437 1.00 76.31 534 GLY A N 1
ATOM 4223 C CA . GLY A 1 534 ? 39.915 47.031 -38.580 1.00 76.31 534 GLY A CA 1
ATOM 4224 C C . GLY A 1 534 ? 38.432 47.153 -38.201 1.00 76.31 534 GLY A C 1
ATOM 4225 O O . GLY A 1 534 ? 37.969 48.257 -37.929 1.00 76.31 534 GLY A O 1
ATOM 4226 N N . ASN A 1 535 ? 37.685 46.048 -38.077 1.00 78.25 535 ASN A N 1
ATOM 4227 C CA . ASN A 1 535 ? 36.226 46.074 -37.870 1.00 78.25 535 ASN A CA 1
ATOM 4228 C C . ASN A 1 535 ? 35.791 46.497 -36.458 1.00 78.25 535 ASN A C 1
ATOM 4230 O O . ASN A 1 535 ? 34.620 46.780 -36.204 1.00 78.25 535 ASN A O 1
ATOM 4234 N N . GLY A 1 536 ? 36.709 46.472 -35.490 1.00 79.12 536 GLY A N 1
ATOM 4235 C CA . GLY A 1 536 ? 36.447 46.825 -34.093 1.00 79.12 536 GLY A CA 1
ATOM 4236 C C . GLY A 1 536 ? 35.587 45.820 -33.329 1.00 79.12 536 GLY A C 1
ATOM 4237 O O . GLY A 1 536 ? 35.487 45.912 -32.106 1.00 79.12 536 GLY A O 1
ATOM 4238 N N . LYS A 1 537 ? 35.018 44.826 -34.008 1.00 79.56 537 LYS A N 1
ATOM 4239 C CA . LYS A 1 537 ? 34.215 43.751 -33.433 1.00 79.56 537 LYS A CA 1
ATOM 4240 C C . LYS A 1 537 ? 34.769 42.400 -33.872 1.00 79.56 537 LYS A C 1
ATOM 4242 O O . LYS A 1 537 ? 35.299 42.285 -34.970 1.00 79.56 537 LYS A O 1
ATOM 4247 N N . ILE A 1 538 ? 34.642 41.407 -33.005 1.00 77.94 538 ILE A N 1
ATOM 4248 C CA . ILE A 1 538 ? 34.987 40.005 -33.268 1.00 77.94 538 ILE A CA 1
ATOM 4249 C C . ILE A 1 538 ? 33.854 39.122 -32.768 1.00 77.94 538 ILE A C 1
ATOM 4251 O O . ILE A 1 538 ? 33.022 39.574 -31.985 1.00 77.94 538 ILE A O 1
ATOM 4255 N N . GLU A 1 539 ? 33.796 37.874 -33.204 1.00 75.94 539 GLU A N 1
ATOM 4256 C CA . GLU A 1 539 ? 32.815 36.929 -32.668 1.00 75.94 539 GLU A CA 1
ATOM 4257 C C . GLU A 1 539 ? 33.162 36.560 -31.232 1.00 75.94 539 GLU A C 1
ATOM 4259 O O . GLU A 1 539 ? 34.334 36.486 -30.860 1.00 75.94 539 GLU A O 1
ATOM 4264 N N . LYS A 1 540 ? 32.131 36.318 -30.423 1.00 75.00 540 LYS A N 1
ATOM 4265 C CA . LYS A 1 540 ? 32.281 35.967 -29.009 1.00 75.00 540 LYS A CA 1
ATOM 4266 C C . LYS A 1 540 ? 33.197 34.752 -28.802 1.00 75.00 540 LYS A C 1
ATOM 4268 O O . LYS A 1 540 ? 33.985 34.779 -27.865 1.00 75.00 540 LYS A O 1
ATOM 4273 N N . ARG A 1 541 ? 33.175 33.763 -29.704 1.00 75.88 541 ARG A N 1
ATOM 4274 C CA . ARG A 1 541 ? 34.072 32.589 -29.668 1.00 75.88 541 ARG A CA 1
ATOM 4275 C C . ARG A 1 541 ? 35.567 32.891 -29.840 1.00 75.88 541 ARG A C 1
ATOM 4277 O O . ARG A 1 541 ? 36.383 32.052 -29.494 1.00 75.88 541 ARG A O 1
ATOM 4284 N N . TYR A 1 542 ? 35.925 34.063 -30.369 1.00 75.25 542 TYR A N 1
ATOM 4285 C CA . TYR A 1 542 ? 37.317 34.505 -30.547 1.00 75.25 542 TYR A CA 1
ATOM 4286 C C . TYR A 1 542 ? 37.741 35.557 -29.508 1.00 75.25 542 TYR A C 1
ATOM 4288 O O . TYR A 1 542 ? 38.767 36.218 -29.672 1.00 75.25 542 TYR A O 1
ATOM 4296 N N . ARG A 1 543 ? 36.908 35.801 -28.486 1.00 67.06 543 ARG A N 1
ATOM 4297 C CA . ARG A 1 543 ? 37.118 36.866 -27.495 1.00 67.06 543 ARG A CA 1
ATOM 4298 C C . ARG A 1 543 ? 38.138 36.501 -26.417 1.00 67.06 543 ARG A C 1
ATOM 4300 O O . ARG A 1 543 ? 38.818 37.408 -25.931 1.00 67.06 543 ARG A O 1
ATOM 4307 N N . ASP A 1 544 ? 38.183 35.230 -26.044 1.00 57.72 544 ASP A N 1
ATOM 4308 C CA . ASP A 1 544 ? 39.058 34.671 -25.011 1.00 57.72 544 ASP A CA 1
ATOM 4309 C C . ASP A 1 544 ? 40.275 34.015 -25.688 1.00 57.72 544 ASP A C 1
ATOM 4311 O O . ASP A 1 544 ? 41.388 34.128 -25.120 1.00 57.72 544 ASP A O 1
#

Secondary structure (DSSP, 8-state):
--------EEEHHHHHHHHT--HHHHHHHHH---STT-------SEEETTEEEEEHHHHHHHHHHHHSPPP--TT-SSPPPPHHHHHHHHHHTTTS-TTTS--GGGEEEEESS-HHHH----GGGEEEEEHHHHHHHHH--SS---HHHHHHHHHHHHHHHHHHHHHHH-HHHHHHHHHHHHHHHHHHHHH---HHHHHHHHHHHHHHHHHGGGGS---TTSTTHHHHHHHHHHHHHHHH-SSS-HHHHHHHHHHHHHHHHHHTTEEE-TTTTTSSEETTEE-TTTTT-SEEEHHHHTT--GGGGSEEE-TTTTTS-EETTEE-TTTTT-SEEEHHHHTT--GGGGSEEE-TTTTTSSEETTEE-TTTTT-SEEEHHHHHH--TTTTSEEE-TTTTTSSEETTEEPTTTTT-SEEEHHHHHH--GGGGSEEE-TTTTTSSEEEEEEPTTTTTSSEE-----SS--GGGG--EE-TTTTTSSEEEEEEPTTTTT-SEEEHHHHHH--GGGGSEEE-TTTTTSSEETTEE-TTTTTSSEEEGGG--

InterPro domains:
  IPR001305 Heat shock protein DnaJ, cysteine-rich domain [PS51188] (461-541)
  IPR001305 Heat shock protein DnaJ, cysteine-rich domain [cd10719] (474-536)
  IPR003615 HNH nuclease [PF13391] (97-142)
  IPR003615 HNH nuclease [SM00507] (84-135)
  IPR003615 HNH nuclease [cd00085] (86-134)
  IPR036410 Heat shock protein DnaJ, cysteine-rich domain superfamily [SSF57938] (302-375)
  IPR036410 Heat shock protein DnaJ, cysteine-rich domain superfamily [SSF57938] (385-457)
  IPR036410 Heat shock protein DnaJ, cysteine-rich domain superfamily [SSF57938] (465-540)

Radius of gyration: 42.16 Å; chains: 1; bounding box: 100×75×134 Å

Foldseek 3Di:
DDDDPPQQKDKLLVLCLVLLFHSQLLVVQQVDDFAPPDGDGQDFDDDDPNITMHRPVSSVVVSVVLQAAGDDDPPDLARDGDPSLVVRQCVLCVCAALPPNDDSPQKDKDFLPHCNPRSHNRNLRIHIHGPVVNCCAVPVPPHNPDSVNVNVSSVVSSVVVSVVSVLVRALLSVLLVLLVVLVVLLVCCVPDDDPVVNVVSQVVLLVSLLCNLVSQDPDPPRPCNVQCVVCNVLSCCLNPVPPDGSNVSSVSSVVVSQSSCVSVQKDFDPQCSQQCDHDHGGDPRCRSVRIDHNVVVVVDDPLQQDKDFAPQCRQVQDDPRHGDPQCRSRRIGGNVSNVVDDNQQQDKAFQPQCRQQCDHPRHGDPLVNSRRIDRNVSSVPDDNQQADKAFQPQCSQVQDDPNHGDPQCSSRRTDGPVSSVVDDNLQQDKDFQPQCRLQQWHDFQFDPQCRQQQWDFADDDDDDDPCSRDTDGDPCCRSRRGNDTAGDPQCRSRRIDGNNSSVVDDCLQQDKDFAPQCRQQQDDPHHGDPLCRSRRIDGNVSRD

Organism: NCBI:txid2919922